Protein AF-0000000085768730 (afdb_homodimer)

Structure (mmCIF, N/CA/C/O backbone):
data_AF-0000000085768730-model_v1
#
loop_
_entity.id
_entity.type
_entity.pdbx_description
1 polymer 'Ribosomal RNA small subunit methyltransferase NEP1'
#
loop_
_atom_site.group_PDB
_atom_site.id
_atom_site.type_symbol
_atom_site.label_atom_id
_atom_site.label_alt_id
_atom_site.label_comp_id
_atom_site.label_asym_id
_atom_site.label_entity_id
_atom_site.label_seq_id
_atom_site.pdbx_PDB_ins_code
_atom_site.Cartn_x
_atom_site.Cartn_y
_atom_site.Cartn_z
_atom_site.occupancy
_atom_site.B_iso_or_equiv
_atom_site.auth_seq_id
_atom_site.auth_comp_id
_atom_site.auth_asym_id
_atom_site.auth_atom_id
_atom_site.pdbx_PDB_model_num
ATOM 1 N N . MET A 1 1 ? 13.094 -5.027 86.312 1 26.05 1 MET A N 1
ATOM 2 C CA . MET A 1 1 ? 12.336 -4.246 85.312 1 26.05 1 MET A CA 1
ATOM 3 C C . MET A 1 1 ? 12.656 -4.691 83.938 1 26.05 1 MET A C 1
ATOM 5 O O . MET A 1 1 ? 13.781 -4.535 83.438 1 26.05 1 MET A O 1
ATOM 9 N N . ARG A 1 2 ? 12.031 -5.891 83.5 1 22.59 2 ARG A N 1
ATOM 10 C CA . ARG A 1 2 ? 12.156 -6.93 82.5 1 22.59 2 ARG A CA 1
ATOM 11 C C . ARG A 1 2 ? 11.867 -6.375 81.125 1 22.59 2 ARG A C 1
ATOM 13 O O . ARG A 1 2 ? 10.797 -5.812 80.875 1 22.59 2 ARG A O 1
ATOM 20 N N . ASN A 1 3 ? 12.938 -5.852 80.438 1 24.2 3 ASN A N 1
ATOM 21 C CA . ASN A 1 3 ? 13.094 -5.184 79.125 1 24.2 3 ASN A CA 1
ATOM 22 C C . ASN A 1 3 ? 12.516 -6.016 78 1 24.2 3 ASN A C 1
ATOM 24 O O . ASN A 1 3 ? 13.047 -7.074 77.688 1 24.2 3 ASN A O 1
ATOM 28 N N . GLY A 1 4 ? 11.156 -6.18 78.062 1 24.53 4 GLY A N 1
ATOM 29 C CA . GLY A 1 4 ? 10.344 -7.066 77.25 1 24.53 4 GLY A CA 1
ATOM 30 C C . GLY A 1 4 ? 10.5 -6.809 75.75 1 24.53 4 GLY A C 1
ATOM 31 O O . GLY A 1 4 ? 10.383 -5.668 75.312 1 24.53 4 GLY A O 1
ATOM 32 N N . LYS A 1 5 ? 11.453 -7.629 75.125 1 24.44 5 LYS A N 1
ATOM 33 C CA . LYS A 1 5 ? 11.961 -7.668 73.75 1 24.44 5 LYS A CA 1
ATOM 34 C C . LYS A 1 5 ? 10.82 -7.719 72.75 1 24.44 5 LYS A C 1
ATOM 36 O O . LYS A 1 5 ? 10.008 -8.648 72.812 1 24.44 5 LYS A O 1
ATOM 41 N N . VAL A 1 6 ? 10.094 -6.559 72.438 1 24.61 6 VAL A N 1
ATOM 42 C CA . VAL A 1 6 ? 8.945 -6.461 71.562 1 24.61 6 VAL A CA 1
ATOM 43 C C . VAL A 1 6 ? 9.32 -6.973 70.188 1 24.61 6 VAL A C 1
ATOM 45 O O . VAL A 1 6 ? 10.211 -6.418 69.562 1 24.61 6 VAL A O 1
ATOM 48 N N . THR A 1 7 ? 9.492 -8.305 69.938 1 24.91 7 THR A N 1
ATOM 49 C CA . THR A 1 7 ? 9.883 -8.961 68.75 1 24.91 7 THR A CA 1
ATOM 50 C C . THR A 1 7 ? 8.867 -8.68 67.625 1 24.91 7 THR A C 1
ATOM 52 O O . THR A 1 7 ? 7.688 -9.023 67.75 1 24.91 7 THR A O 1
ATOM 55 N N . VAL A 1 8 ? 8.898 -7.438 67.062 1 23.44 8 VAL A N 1
ATOM 56 C CA . VAL A 1 8 ? 8.008 -6.992 66 1 23.44 8 VAL A CA 1
ATOM 57 C C . VAL A 1 8 ? 8.047 -7.992 64.812 1 23.44 8 VAL A C 1
ATOM 59 O O . VAL A 1 8 ? 9.117 -8.289 64.25 1 23.44 8 VAL A O 1
ATOM 62 N N . ASN A 1 9 ? 7.32 -9.125 64.938 1 21.78 9 ASN A N 1
ATOM 63 C CA . ASN A 1 9 ? 7.137 -10.188 63.969 1 21.78 9 ASN A CA 1
ATOM 64 C C . ASN A 1 9 ? 6.664 -9.648 62.625 1 21.78 9 ASN A C 1
ATOM 66 O O . ASN A 1 9 ? 5.543 -9.148 62.5 1 21.78 9 ASN A O 1
ATOM 70 N N . MET A 1 10 ? 7.484 -8.828 61.938 1 20.78 10 MET A N 1
ATOM 71 C CA . MET A 1 10 ? 7.102 -8.258 60.625 1 20.78 10 MET A CA 1
ATOM 72 C C . MET A 1 10 ? 6.711 -9.344 59.656 1 20.78 10 MET A C 1
ATOM 74 O O . MET A 1 10 ? 7.559 -10.141 59.219 1 20.78 10 MET A O 1
ATOM 78 N N . ALA A 1 11 ? 5.57 -10.016 59.812 1 21.16 11 ALA A N 1
ATOM 79 C CA . ALA A 1 11 ? 5.039 -11.031 58.906 1 21.16 11 ALA A CA 1
ATOM 80 C C . ALA A 1 11 ? 5.062 -10.539 57.469 1 21.16 11 ALA A C 1
ATOM 82 O O . ALA A 1 11 ? 4.594 -9.438 57.188 1 21.16 11 ALA A O 1
ATOM 83 N N . ALA A 1 12 ? 5.98 -11.07 56.656 1 21.31 12 ALA A N 1
ATOM 84 C CA . ALA A 1 12 ? 6.316 -10.938 55.25 1 21.31 12 ALA A CA 1
ATOM 85 C C . ALA A 1 12 ? 5.086 -11.164 54.375 1 21.31 12 ALA A C 1
ATOM 87 O O . ALA A 1 12 ? 4.465 -12.227 54.438 1 21.31 12 ALA A O 1
ATOM 88 N N . ARG A 1 13 ? 4.238 -10.133 54.094 1 21.97 13 ARG A N 1
ATOM 89 C CA . ARG A 1 13 ? 3.102 -10.203 53.188 1 21.97 13 ARG A CA 1
ATOM 90 C C . ARG A 1 13 ? 3.479 -10.93 51.906 1 21.97 13 ARG A C 1
ATOM 92 O O . ARG A 1 13 ? 4.469 -10.586 51.25 1 21.97 13 ARG A O 1
ATOM 99 N N . SER A 1 14 ? 3.311 -12.227 51.812 1 22.92 14 SER A N 1
ATOM 100 C CA . SER A 1 14 ? 3.436 -13.133 50.688 1 22.92 14 SER A CA 1
ATOM 101 C C . SER A 1 14 ? 2.762 -12.562 49.438 1 22.92 14 SER A C 1
ATOM 103 O O . SER A 1 14 ? 1.554 -12.312 49.438 1 22.92 14 SER A O 1
ATOM 105 N N . SER A 1 15 ? 3.352 -11.531 48.812 1 23.09 15 SER A N 1
ATOM 106 C CA . SER A 1 15 ? 2.852 -10.969 47.562 1 23.09 15 SER A CA 1
ATOM 107 C C . SER A 1 15 ? 2.541 -12.062 46.562 1 23.09 15 SER A C 1
ATOM 109 O O . SER A 1 15 ? 3.406 -12.883 46.25 1 23.09 15 SER A O 1
ATOM 111 N N . GLN A 1 16 ? 1.333 -12.656 46.531 1 23.22 16 GLN A N 1
ATOM 112 C CA . GLN A 1 16 ? 0.777 -13.555 45.5 1 23.22 16 GLN A CA 1
ATOM 113 C C . GLN A 1 16 ? 1.047 -13.023 44.094 1 23.22 16 GLN A C 1
ATOM 115 O O . GLN A 1 16 ? 0.62 -11.922 43.75 1 23.22 16 GLN A O 1
ATOM 120 N N . GLU A 1 17 ? 2.211 -13.352 43.562 1 23.69 17 GLU A N 1
ATOM 121 C CA . GLU A 1 17 ? 2.566 -13.188 42.156 1 23.69 17 GLU A CA 1
ATOM 122 C C . GLU A 1 17 ? 1.452 -13.695 41.219 1 23.69 17 GLU A C 1
ATOM 124 O O . GLU A 1 17 ? 1.143 -14.883 41.219 1 23.69 17 GLU A O 1
ATOM 129 N N . ALA A 1 18 ? 0.314 -12.953 41.062 1 25.62 18 ALA A N 1
ATOM 130 C CA . ALA A 1 18 ? -0.668 -13.305 40.031 1 25.62 18 ALA A CA 1
ATOM 131 C C . ALA A 1 18 ? 0.014 -13.648 38.719 1 25.62 18 ALA A C 1
ATOM 133 O O . ALA A 1 18 ? 0.719 -12.82 38.156 1 25.62 18 ALA A O 1
ATOM 134 N N . GLU A 1 19 ? 0.525 -14.859 38.594 1 25.16 19 GLU A N 1
ATOM 135 C CA . GLU A 1 19 ? 0.9 -15.406 37.281 1 25.16 19 GLU A CA 1
ATOM 136 C C . GLU A 1 19 ? -0.162 -15.102 36.25 1 25.16 19 GLU A C 1
ATOM 138 O O . GLU A 1 19 ? -1.261 -15.664 36.281 1 25.16 19 GLU A O 1
ATOM 143 N N . LEU A 1 20 ? -0.375 -13.805 35.938 1 27.61 20 LEU A N 1
ATOM 144 C CA . LEU A 1 20 ? -1.217 -13.562 34.781 1 27.61 20 LEU A CA 1
ATOM 145 C C . LEU A 1 20 ? -0.845 -14.508 33.625 1 27.61 20 LEU A C 1
ATOM 147 O O . LEU A 1 20 ? 0.285 -14.477 33.156 1 27.61 20 LEU A O 1
ATOM 151 N N . ASP A 1 21 ? -1.338 -15.742 33.688 1 26.78 21 ASP A N 1
ATOM 152 C CA . ASP A 1 21 ? -1.364 -16.672 32.562 1 26.78 21 ASP A CA 1
ATOM 153 C C . ASP A 1 21 ? -1.748 -15.961 31.25 1 26.78 21 ASP A C 1
ATOM 155 O O . ASP A 1 21 ? -2.889 -15.516 31.094 1 26.78 21 ASP A O 1
ATOM 159 N N . GLU A 1 22 ? -0.915 -15.023 30.812 1 29.3 22 GLU A N 1
ATOM 160 C CA . GLU A 1 22 ? -1.113 -14.617 29.422 1 29.3 22 GLU A CA 1
ATOM 161 C C . GLU A 1 22 ? -1.399 -15.828 28.547 1 29.3 22 GLU A C 1
ATOM 163 O O . GLU A 1 22 ? -0.538 -16.688 28.359 1 29.3 22 GLU A O 1
ATOM 168 N N . SER A 1 23 ? -2.602 -16.375 28.672 1 31.16 23 SER A N 1
ATOM 169 C CA . SER A 1 23 ? -3.031 -17.391 27.719 1 31.16 23 SER A CA 1
ATOM 170 C C . SER A 1 23 ? -2.523 -17.094 26.312 1 31.16 23 SER A C 1
ATOM 172 O O . SER A 1 23 ? -2.578 -15.945 25.859 1 31.16 23 SER A O 1
ATOM 174 N N . PRO A 1 24 ? -1.506 -17.875 25.859 1 30.97 24 PRO A N 1
ATOM 175 C CA . PRO A 1 24 ? -1.081 -17.75 24.469 1 30.97 24 PRO A CA 1
ATOM 176 C C . PRO A 1 24 ? -2.252 -17.547 23.5 1 30.97 24 PRO A C 1
ATOM 178 O O . PRO A 1 24 ? -3.279 -18.219 23.625 1 30.97 24 PRO A O 1
ATOM 181 N N . THR A 1 25 ? -2.604 -16.312 23.25 1 31.89 25 THR A N 1
ATOM 182 C CA . THR A 1 25 ? -3.541 -16.109 22.156 1 31.89 25 THR A CA 1
ATOM 183 C C . THR A 1 25 ? -3.352 -17.188 21.094 1 31.89 25 THR A C 1
ATOM 185 O O . THR A 1 25 ? -2.223 -17.484 20.688 1 31.89 25 THR A O 1
ATOM 188 N N . SER A 1 26 ? -4.195 -18.25 21.094 1 30.39 26 SER A N 1
ATOM 189 C CA . SER A 1 26 ? -4.309 -19.297 20.078 1 30.39 26 SER A CA 1
ATOM 190 C C . SER A 1 26 ? -3.971 -18.75 18.703 1 30.39 26 SER A C 1
ATOM 192 O O . SER A 1 26 ? -4.578 -17.781 18.234 1 30.39 26 SER A O 1
ATOM 194 N N . THR A 1 27 ? -2.705 -18.688 18.422 1 31.23 27 THR A N 1
ATOM 195 C CA . THR A 1 27 ? -2.381 -18.516 17.016 1 31.23 27 THR A CA 1
ATOM 196 C C . THR A 1 27 ? -3.326 -19.328 16.141 1 31.23 27 THR A C 1
ATOM 198 O O . THR A 1 27 ? -3.289 -20.562 16.156 1 31.23 27 THR A O 1
ATOM 201 N N . LYS A 1 28 ? -4.582 -18.906 16.109 1 34.34 28 LYS A N 1
ATOM 202 C CA . LYS A 1 28 ? -5.41 -19.609 15.133 1 34.34 28 LYS A CA 1
ATOM 203 C C . LYS A 1 28 ? -4.578 -20.078 13.945 1 34.34 28 LYS A C 1
ATOM 205 O O . LYS A 1 28 ? -3.93 -19.281 13.281 1 34.34 28 LYS A O 1
ATOM 210 N N . ILE A 1 29 ? -4.012 -21.328 14.016 1 34.62 29 ILE A N 1
ATOM 211 C CA . ILE A 1 29 ? -3.412 -22.047 12.891 1 34.62 29 ILE A CA 1
ATOM 212 C C . ILE A 1 29 ? -4.207 -21.766 11.617 1 34.62 29 ILE A C 1
ATOM 214 O O . ILE A 1 29 ? -5.406 -22.031 11.555 1 34.62 29 ILE A O 1
ATOM 218 N N . ILE A 1 30 ? -3.885 -20.656 10.914 1 38.75 30 ILE A N 1
ATOM 219 C CA . ILE A 1 30 ? -4.398 -20.562 9.555 1 38.75 30 ILE A CA 1
ATOM 220 C C . ILE A 1 30 ? -4.359 -21.938 8.891 1 38.75 30 ILE A C 1
ATOM 222 O O . ILE A 1 30 ? -3.291 -22.547 8.758 1 38.75 30 ILE A O 1
ATOM 226 N N . LYS A 1 31 ? -5.434 -22.766 9.117 1 37.81 31 LYS A N 1
ATOM 227 C CA . LYS A 1 31 ? -5.625 -24.016 8.383 1 37.81 31 LYS A CA 1
ATOM 228 C C . LYS A 1 31 ? -5.07 -23.906 6.965 1 37.81 31 LYS A C 1
ATOM 230 O O . LYS A 1 31 ? -5.215 -22.859 6.312 1 37.81 31 LYS A O 1
ATOM 235 N N . THR A 1 32 ? -4.027 -24.609 6.809 1 37 32 THR A N 1
ATOM 236 C CA . THR A 1 32 ? -3.52 -24.797 5.453 1 37 32 THR A CA 1
ATOM 237 C C . THR A 1 32 ? -4.664 -25.047 4.473 1 37 32 THR A C 1
ATOM 239 O O . THR A 1 32 ? -5.559 -25.844 4.746 1 37 32 THR A O 1
ATOM 242 N N . ILE A 1 33 ? -5.125 -24.031 3.865 1 41.66 33 ILE A N 1
ATOM 243 C CA . ILE A 1 33 ? -5.992 -24.281 2.717 1 41.66 33 ILE A CA 1
ATOM 244 C C . ILE A 1 33 ? -5.602 -25.594 2.039 1 41.66 33 ILE A C 1
ATOM 246 O O . ILE A 1 33 ? -4.543 -25.672 1.415 1 41.66 33 ILE A O 1
ATOM 250 N N . HIS A 1 34 ? -5.59 -26.625 2.742 1 38.84 34 HIS A N 1
ATOM 251 C CA . HIS A 1 34 ? -5.57 -27.797 1.894 1 38.84 34 HIS A CA 1
ATOM 252 C C . HIS A 1 34 ? -6.441 -27.609 0.657 1 38.84 34 HIS A C 1
ATOM 254 O O . HIS A 1 34 ? -7.402 -26.844 0.683 1 38.84 34 HIS A O 1
ATOM 260 N N . GLU A 1 35 ? -6.023 -28.109 -0.612 1 44.09 35 GLU A N 1
ATOM 261 C CA . GLU A 1 35 ? -6.324 -28.203 -2.037 1 44.09 35 GLU A CA 1
ATOM 262 C C . GLU A 1 35 ? -7.801 -28.516 -2.27 1 44.09 35 GLU A C 1
ATOM 264 O O . GLU A 1 35 ? -8.156 -29.156 -3.256 1 44.09 35 GLU A O 1
ATOM 269 N N . LYS A 1 36 ? -8.617 -28.453 -1.337 1 49.97 36 LYS A N 1
ATOM 270 C CA . LYS A 1 36 ? -9.773 -28.844 -2.145 1 49.97 36 LYS A CA 1
ATOM 271 C C . LYS A 1 36 ? -10.07 -27.797 -3.215 1 49.97 36 LYS A C 1
ATOM 273 O O . LYS A 1 36 ? -10.32 -26.625 -2.898 1 49.97 36 LYS A O 1
ATOM 278 N N . ASN A 1 37 ? -9.641 -28.125 -4.598 1 61.44 37 ASN A N 1
ATOM 279 C CA . ASN A 1 37 ? -9.648 -27.453 -5.898 1 61.44 37 ASN A CA 1
ATOM 280 C C . ASN A 1 37 ? -10.945 -26.688 -6.125 1 61.44 37 ASN A C 1
ATOM 282 O O . ASN A 1 37 ? -11.039 -25.875 -7.055 1 61.44 37 ASN A O 1
ATOM 286 N N . GLU A 1 38 ? -11.859 -26.797 -4.992 1 75.38 38 GLU A N 1
ATOM 287 C CA . GLU A 1 38 ? -13.141 -26.219 -5.379 1 75.38 38 GLU A CA 1
ATOM 288 C C . GLU A 1 38 ? -13.609 -25.188 -4.367 1 75.38 38 GLU A C 1
ATOM 290 O O . GLU A 1 38 ? -14.602 -24.484 -4.59 1 75.38 38 GLU A O 1
ATOM 295 N N . ASP A 1 39 ? -12.742 -24.875 -3.332 1 88.12 39 ASP A N 1
ATOM 296 C CA . ASP A 1 39 ? -13.242 -23.969 -2.311 1 88.12 39 ASP A CA 1
ATOM 297 C C . ASP A 1 39 ? -13 -22.516 -2.715 1 88.12 39 ASP A C 1
ATOM 299 O O . ASP A 1 39 ? -12.07 -22.219 -3.471 1 88.12 39 ASP A O 1
ATOM 303 N N . LYS A 1 40 ? -13.867 -21.734 -2.162 1 93.75 40 LYS A N 1
ATOM 304 C CA . LYS A 1 40 ? -13.797 -20.312 -2.439 1 93.75 40 LYS A CA 1
ATOM 305 C C . LYS A 1 40 ? -12.461 -19.734 -1.99 1 93.75 40 LYS A C 1
ATOM 307 O O . LYS A 1 40 ? -12.039 -19.938 -0.853 1 93.75 40 LYS A O 1
ATOM 312 N N . ARG A 1 41 ? -11.742 -19.125 -2.873 1 97.06 41 ARG A N 1
ATOM 313 C CA . ARG A 1 41 ? -10.484 -18.422 -2.613 1 97.06 41 ARG A CA 1
ATOM 314 C C . ARG A 1 41 ? -10.141 -17.469 -3.752 1 97.06 41 ARG A C 1
ATOM 316 O O . ARG A 1 41 ? -10.484 -17.734 -4.906 1 97.06 41 ARG A O 1
ATOM 323 N N . LEU A 1 42 ? -9.547 -16.406 -3.41 1 98.75 42 LEU A N 1
ATOM 324 C CA . LEU A 1 42 ? -8.977 -15.508 -4.402 1 98.75 42 LEU A CA 1
ATOM 325 C C . LEU A 1 42 ? -7.543 -15.906 -4.738 1 98.75 42 LEU A C 1
ATOM 327 O O . LEU A 1 42 ? -6.719 -16.094 -3.838 1 98.75 42 LEU A O 1
ATOM 331 N N . ILE A 1 43 ? -7.293 -16.141 -5.961 1 98.81 43 ILE A N 1
ATOM 332 C CA . ILE A 1 43 ? -5.945 -16.375 -6.461 1 98.81 43 ILE A CA 1
ATOM 333 C C . ILE A 1 43 ? -5.449 -15.156 -7.23 1 98.81 43 ILE A C 1
ATOM 335 O O . ILE A 1 43 ? -6.016 -14.797 -8.266 1 98.81 43 ILE A O 1
ATOM 339 N N . VAL A 1 44 ? -4.422 -14.516 -6.699 1 98.94 44 VAL A N 1
ATOM 340 C CA . VAL A 1 44 ? -3.85 -13.344 -7.355 1 98.94 44 VAL A CA 1
ATOM 341 C C . VAL A 1 44 ? -2.547 -13.727 -8.055 1 98.94 44 VAL A C 1
ATOM 343 O O . VAL A 1 44 ? -1.691 -14.391 -7.465 1 98.94 44 VAL A O 1
ATOM 346 N N . ILE A 1 45 ? -2.428 -13.367 -9.281 1 98.94 45 ILE A N 1
ATOM 347 C CA . ILE A 1 45 ? -1.186 -13.516 -10.031 1 98.94 45 ILE A CA 1
ATOM 348 C C . ILE A 1 45 ? -0.609 -12.133 -10.344 1 98.94 45 ILE A C 1
ATOM 350 O O . ILE A 1 45 ? -1.23 -11.344 -11.055 1 98.94 45 ILE A O 1
ATOM 354 N N . LEU A 1 46 ? 0.519 -11.844 -9.766 1 98.94 46 LEU A N 1
ATOM 355 C CA . LEU A 1 46 ? 1.271 -10.656 -10.148 1 98.94 46 LEU A CA 1
ATOM 356 C C . LEU A 1 46 ? 2.125 -10.93 -11.383 1 98.94 46 LEU A C 1
ATOM 358 O O . LEU A 1 46 ? 3.094 -11.688 -11.312 1 98.94 46 LEU A O 1
ATOM 362 N N . GLU A 1 47 ? 1.779 -10.305 -12.469 1 98.81 47 GLU A N 1
ATOM 363 C CA . GLU A 1 47 ? 2.434 -10.562 -13.75 1 98.81 47 GLU A CA 1
ATOM 364 C C . GLU A 1 47 ? 3.467 -9.484 -14.062 1 98.81 47 GLU A C 1
ATOM 366 O O . GLU A 1 47 ? 3.246 -8.305 -13.781 1 98.81 47 GLU A O 1
ATOM 371 N N . ASN A 1 48 ? 4.57 -9.891 -14.625 1 97.94 48 ASN A N 1
ATOM 372 C CA . ASN A 1 48 ? 5.637 -9.023 -15.109 1 97.94 48 ASN A CA 1
ATOM 373 C C . ASN A 1 48 ? 6.328 -8.289 -13.961 1 97.94 48 ASN A C 1
ATOM 375 O O . ASN A 1 48 ? 6.648 -7.105 -14.078 1 97.94 48 ASN A O 1
ATOM 379 N N . ALA A 1 49 ? 6.453 -9.008 -12.844 1 98.19 49 ALA A N 1
ATOM 380 C CA . ALA A 1 49 ? 7.191 -8.43 -11.727 1 98.19 49 ALA A CA 1
ATOM 381 C C . ALA A 1 49 ? 8.688 -8.352 -12.039 1 98.19 49 ALA A C 1
ATOM 383 O O . ALA A 1 49 ? 9.281 -9.32 -12.516 1 98.19 49 ALA A O 1
ATOM 384 N N . SER A 1 50 ? 9.273 -7.223 -11.828 1 95.75 50 SER A N 1
ATOM 385 C CA . SER A 1 50 ? 10.695 -7.043 -12.07 1 95.75 50 SER A CA 1
ATOM 386 C C . SER A 1 50 ? 11.531 -7.48 -10.867 1 95.75 50 SER A C 1
ATOM 388 O O . SER A 1 50 ? 11.891 -6.656 -10.031 1 95.75 50 SER A O 1
ATOM 390 N N . LEU A 1 51 ? 11.781 -8.766 -10.812 1 96.88 51 LEU A N 1
ATOM 391 C CA . LEU A 1 51 ? 12.602 -9.344 -9.758 1 96.88 51 LEU A CA 1
ATOM 392 C C . LEU A 1 51 ? 13.805 -10.078 -10.336 1 96.88 51 LEU A C 1
ATOM 394 O O . LEU A 1 51 ? 13.734 -11.289 -10.586 1 96.88 51 LEU A O 1
ATOM 398 N N . GLU A 1 52 ? 14.812 -9.359 -10.68 1 93.31 52 GLU A N 1
ATOM 399 C CA . GLU A 1 52 ? 16.031 -9.906 -11.266 1 93.31 52 GLU A CA 1
ATOM 400 C C . GLU A 1 52 ? 17.25 -9.578 -10.398 1 93.31 52 GLU A C 1
ATOM 402 O O . GLU A 1 52 ? 17.359 -8.477 -9.875 1 93.31 52 GLU A O 1
ATOM 407 N N . THR A 1 53 ? 18.141 -10.531 -10.305 1 92.19 53 THR A N 1
ATOM 408 C CA . THR A 1 53 ? 19.328 -10.336 -9.5 1 92.19 53 THR A CA 1
ATOM 409 C C . THR A 1 53 ? 20.547 -10.094 -10.383 1 92.19 53 THR A C 1
ATOM 411 O O . THR A 1 53 ? 20.562 -10.477 -11.555 1 92.19 53 THR A O 1
ATOM 414 N N . ILE A 1 54 ? 21.531 -9.391 -9.844 1 88.44 54 ILE A N 1
ATOM 415 C CA . ILE A 1 54 ? 22.812 -9.164 -10.492 1 88.44 54 ILE A CA 1
ATOM 416 C C . ILE A 1 54 ? 23.953 -9.406 -9.492 1 88.44 54 ILE A C 1
ATOM 418 O O . ILE A 1 54 ? 23.797 -9.133 -8.305 1 88.44 54 ILE A O 1
ATOM 422 N N . LYS A 1 55 ? 24.953 -9.898 -10 1 88.81 55 LYS A N 1
ATOM 423 C CA . LYS A 1 55 ? 26.141 -10.078 -9.164 1 88.81 55 LYS A CA 1
ATOM 424 C C . LYS A 1 55 ? 26.953 -8.781 -9.078 1 88.81 55 LYS A C 1
ATOM 426 O O . LYS A 1 55 ? 27.25 -8.172 -10.102 1 88.81 55 LYS A O 1
ATOM 431 N N . THR A 1 56 ? 27.203 -8.336 -7.887 1 86.56 56 THR A N 1
ATOM 432 C CA . THR A 1 56 ? 28.047 -7.172 -7.625 1 86.56 56 THR A CA 1
ATOM 433 C C . THR A 1 56 ? 29.25 -7.551 -6.77 1 86.56 56 THR A C 1
ATOM 435 O O . THR A 1 56 ? 29.422 -8.719 -6.43 1 86.56 56 THR A O 1
ATOM 438 N N . LYS A 1 57 ? 30.109 -6.531 -6.508 1 86.38 57 LYS A N 1
ATOM 439 C CA . LYS A 1 57 ? 31.281 -6.746 -5.656 1 86.38 57 LYS A CA 1
ATOM 440 C C . LYS A 1 57 ? 30.859 -7.203 -4.262 1 86.38 57 LYS A C 1
ATOM 442 O O . LYS A 1 57 ? 31.594 -7.945 -3.604 1 86.38 57 LYS A O 1
ATOM 447 N N . ASP A 1 58 ? 29.656 -6.863 -3.828 1 84.62 58 ASP A N 1
ATOM 448 C CA . ASP A 1 58 ? 29.172 -7.148 -2.48 1 84.62 58 ASP A CA 1
ATOM 449 C C . ASP A 1 58 ? 28.281 -8.391 -2.465 1 84.62 58 ASP A C 1
ATOM 451 O O . ASP A 1 58 ? 27.672 -8.719 -1.438 1 84.62 58 ASP A O 1
ATOM 455 N N . GLY A 1 59 ? 28.172 -9.039 -3.6 1 89.12 59 GLY A N 1
ATOM 456 C CA . GLY A 1 59 ? 27.297 -10.195 -3.711 1 89.12 59 GLY A CA 1
ATOM 457 C C . GLY A 1 59 ? 26.141 -9.984 -4.676 1 89.12 59 GLY A C 1
ATOM 458 O O . GLY A 1 59 ? 26.234 -9.148 -5.582 1 89.12 59 GLY A O 1
ATOM 459 N N . PHE A 1 60 ? 25.188 -10.805 -4.504 1 90.56 60 PHE A N 1
ATOM 460 C CA . PHE A 1 60 ? 24.031 -10.68 -5.391 1 90.56 60 PHE A CA 1
ATOM 461 C C . PHE A 1 60 ? 23.047 -9.648 -4.855 1 90.56 60 PHE A C 1
ATOM 463 O O . PHE A 1 60 ? 22.812 -9.578 -3.646 1 90.56 60 PHE A O 1
ATOM 470 N N . GLU A 1 61 ? 22.594 -8.844 -5.699 1 90.19 61 GLU A N 1
ATOM 471 C CA . GLU A 1 61 ? 21.609 -7.828 -5.359 1 90.19 61 GLU A CA 1
ATOM 472 C C . GLU A 1 61 ? 20.453 -7.812 -6.371 1 90.19 61 GLU A C 1
ATOM 474 O O . GLU A 1 61 ? 20.641 -8.203 -7.523 1 90.19 61 GLU A O 1
ATOM 479 N N . LEU A 1 62 ? 19.312 -7.457 -5.832 1 91.5 62 LEU A N 1
ATOM 480 C CA . LEU A 1 62 ? 18.203 -7.238 -6.754 1 91.5 62 LEU A CA 1
ATOM 481 C C . LEU A 1 62 ? 18.422 -5.988 -7.598 1 91.5 62 LEU A C 1
ATOM 483 O O . LEU A 1 62 ? 18.797 -4.941 -7.066 1 91.5 62 LEU A O 1
ATOM 487 N N . LEU A 1 63 ? 18.297 -6.141 -8.898 1 87.56 63 LEU A N 1
ATOM 488 C CA . LEU A 1 63 ? 18.375 -4.977 -9.773 1 87.56 63 LEU A CA 1
ATOM 489 C C . LEU A 1 63 ? 17.328 -3.939 -9.406 1 87.56 63 LEU A C 1
ATOM 491 O O . LEU A 1 63 ? 16.156 -4.277 -9.203 1 87.56 63 LEU A O 1
ATOM 495 N N . ASN A 1 64 ? 17.766 -2.742 -9.195 1 88.06 64 ASN A N 1
ATOM 496 C CA . ASN A 1 64 ? 16.891 -1.661 -8.773 1 88.06 64 ASN A CA 1
ATOM 497 C C . ASN A 1 64 ? 17.25 -0.344 -9.453 1 88.06 64 ASN A C 1
ATOM 499 O O . ASN A 1 64 ? 18.438 -0.056 -9.664 1 88.06 64 ASN A O 1
ATOM 503 N N . CYS A 1 65 ? 16.266 0.434 -9.758 1 82.75 65 CYS A N 1
ATOM 504 C CA . CYS A 1 65 ? 16.438 1.66 -10.531 1 82.75 65 CYS A CA 1
ATOM 505 C C . CYS A 1 65 ? 17.203 2.709 -9.734 1 82.75 65 CYS A C 1
ATOM 507 O O . CYS A 1 65 ? 17.781 3.625 -10.305 1 82.75 65 CYS A O 1
ATOM 509 N N . ASP A 1 66 ? 17.266 2.625 -8.445 1 82.38 66 ASP A N 1
ATOM 510 C CA . ASP A 1 66 ? 17.891 3.666 -7.645 1 82.38 66 ASP A CA 1
ATOM 511 C C . ASP A 1 66 ? 19.312 3.268 -7.258 1 82.38 66 ASP A C 1
ATOM 513 O O . ASP A 1 66 ? 20.25 4.051 -7.438 1 82.38 66 ASP A O 1
ATOM 517 N N . ARG A 1 67 ? 19.547 2.154 -6.812 1 75.75 67 ARG A N 1
ATOM 518 C CA . ARG A 1 67 ? 20.812 1.739 -6.199 1 75.75 67 ARG A CA 1
ATOM 519 C C . ARG A 1 67 ? 21.844 1.39 -7.262 1 75.75 67 ARG A C 1
ATOM 521 O O . ARG A 1 67 ? 23.047 1.575 -7.051 1 75.75 67 ARG A O 1
ATOM 528 N N . LEU A 1 68 ? 21.344 0.983 -8.32 1 73.94 68 LEU A N 1
ATOM 529 C CA . LEU A 1 68 ? 22.297 0.48 -9.312 1 73.94 68 LEU A CA 1
ATOM 530 C C . LEU A 1 68 ? 22.266 1.339 -10.578 1 73.94 68 LEU A C 1
ATOM 532 O O . LEU A 1 68 ? 22.422 0.824 -11.688 1 73.94 68 LEU A O 1
ATOM 536 N N . LYS A 1 69 ? 22 2.576 -10.344 1 74.19 69 LYS A N 1
ATOM 537 C CA . LYS A 1 69 ? 21.906 3.488 -11.484 1 74.19 69 LYS A CA 1
ATOM 538 C C . LYS A 1 69 ? 23.172 3.457 -12.328 1 74.19 69 LYS A C 1
ATOM 540 O O . LYS A 1 69 ? 23.094 3.385 -13.562 1 74.19 69 LYS A O 1
ATOM 545 N N . GLY A 1 70 ? 24.297 3.5 -11.617 1 75.75 70 GLY A N 1
ATOM 546 C CA . GLY A 1 70 ? 25.562 3.461 -12.336 1 75.75 70 GLY A CA 1
ATOM 547 C C . GLY A 1 70 ? 25.75 2.18 -13.125 1 75.75 70 GLY A C 1
ATOM 548 O O . GLY A 1 70 ? 26.188 2.219 -14.281 1 75.75 70 GLY A O 1
ATOM 549 N N . LEU A 1 71 ? 25.469 1.138 -12.523 1 76.81 71 LEU A N 1
ATOM 550 C CA . LEU A 1 71 ? 25.609 -0.162 -13.164 1 76.81 71 LEU A CA 1
ATOM 551 C C . LEU A 1 71 ? 24.641 -0.297 -14.336 1 76.81 71 LEU A C 1
ATOM 553 O O . LEU A 1 71 ? 25 -0.829 -15.391 1 76.81 71 LEU A O 1
ATOM 557 N N . LEU A 1 72 ? 23.453 0.212 -14.18 1 79.5 72 LEU A N 1
ATOM 558 C CA . LEU A 1 72 ? 22.438 0.125 -15.227 1 79.5 72 LEU A CA 1
ATOM 559 C C . LEU A 1 72 ? 22.844 0.962 -16.438 1 79.5 72 LEU A C 1
ATOM 561 O O . LEU A 1 72 ? 22.672 0.526 -17.578 1 79.5 72 LEU A O 1
ATOM 565 N N . LYS A 1 73 ? 23.359 2.066 -16.156 1 80.56 73 LYS A N 1
ATOM 566 C CA . LYS A 1 73 ? 23.844 2.932 -17.219 1 80.56 73 LYS A CA 1
ATOM 567 C C . LYS A 1 73 ? 25 2.283 -17.969 1 80.56 73 LYS A C 1
ATOM 569 O O . LYS A 1 73 ? 25.047 2.316 -19.203 1 80.56 73 LYS A O 1
ATOM 574 N N . LYS A 1 74 ? 25.828 1.697 -17.219 1 81.06 74 LYS A N 1
ATOM 575 C CA . LYS A 1 74 ? 26.984 1.024 -17.797 1 81.06 74 LYS A CA 1
ATOM 576 C C . LYS A 1 74 ? 26.562 -0.079 -18.75 1 81.06 74 LYS A C 1
ATOM 578 O O . LYS A 1 74 ? 27.188 -0.277 -19.797 1 81.06 74 LYS A O 1
ATOM 583 N N . HIS A 1 75 ? 25.516 -0.696 -18.422 1 81.62 75 HIS A N 1
ATOM 584 C CA . HIS A 1 75 ? 25.047 -1.824 -19.219 1 81.62 75 HIS A CA 1
ATOM 585 C C . HIS A 1 75 ? 23.906 -1.413 -20.156 1 81.62 75 HIS A C 1
ATOM 587 O O . HIS A 1 75 ? 23.266 -2.266 -20.766 1 81.62 75 HIS A O 1
ATOM 593 N N . LYS A 1 76 ? 23.531 -0.065 -20.219 1 83.62 76 LYS A N 1
ATOM 594 C CA . LYS A 1 76 ? 22.516 0.512 -21.109 1 83.62 76 LYS A CA 1
ATOM 595 C C . LYS A 1 76 ? 21.141 -0.084 -20.828 1 83.62 76 LYS A C 1
ATOM 597 O O . LYS A 1 76 ? 20.422 -0.439 -21.766 1 83.62 76 LYS A O 1
ATOM 602 N N . LEU A 1 77 ? 21.016 -0.35 -19.656 1 82.5 77 LEU A N 1
ATOM 603 C CA . LEU A 1 77 ? 19.703 -0.852 -19.234 1 82.5 77 LEU A CA 1
ATOM 604 C C . LEU A 1 77 ? 18.812 0.291 -18.766 1 82.5 77 LEU A C 1
ATOM 606 O O . LEU A 1 77 ? 19.281 1.239 -18.141 1 82.5 77 LEU A O 1
ATOM 610 N N . ASP A 1 78 ? 17.578 0.2 -19.156 1 84.31 78 ASP A N 1
ATOM 611 C CA . ASP A 1 78 ? 16.594 1.209 -18.766 1 84.31 78 ASP A CA 1
ATOM 612 C C . ASP A 1 78 ? 16.203 1.044 -17.297 1 84.31 78 ASP A C 1
ATOM 614 O O . ASP A 1 78 ? 15.539 0.069 -16.938 1 84.31 78 ASP A O 1
ATOM 618 N N . PRO A 1 79 ? 16.547 1.997 -16.531 1 84.75 79 PRO A N 1
ATOM 619 C CA . PRO A 1 79 ? 16.234 1.892 -15.102 1 84.75 79 PRO A CA 1
ATOM 620 C C . PRO A 1 79 ? 14.75 1.723 -14.828 1 84.75 79 PRO A C 1
ATOM 622 O O . PRO A 1 79 ? 14.367 1.101 -13.836 1 84.75 79 PRO A O 1
ATOM 625 N N . ALA A 1 80 ? 13.914 2.234 -15.68 1 84.56 80 ALA A N 1
ATOM 626 C CA . ALA A 1 80 ? 12.469 2.199 -15.492 1 84.56 80 ALA A CA 1
ATOM 627 C C . ALA A 1 80 ? 11.945 0.765 -15.508 1 84.56 80 ALA A C 1
ATOM 629 O O . ALA A 1 80 ? 10.828 0.497 -15.062 1 84.56 80 ALA A O 1
ATOM 630 N N . LYS A 1 81 ? 12.742 -0.111 -15.945 1 87.69 81 LYS A N 1
ATOM 631 C CA . LYS A 1 81 ? 12.328 -1.505 -16.078 1 87.69 81 LYS A CA 1
ATOM 632 C C . LYS A 1 81 ? 12.617 -2.285 -14.797 1 87.69 81 LYS A C 1
ATOM 634 O O . LYS A 1 81 ? 12.109 -3.393 -14.609 1 87.69 81 LYS A O 1
ATOM 639 N N . TYR A 1 82 ? 13.398 -1.773 -13.984 1 92 82 TYR A N 1
ATOM 640 C CA . TYR A 1 82 ? 13.82 -2.496 -12.797 1 92 82 TYR A CA 1
ATOM 641 C C . TYR A 1 82 ? 13.227 -1.879 -11.539 1 92 82 TYR A C 1
ATOM 643 O O . TYR A 1 82 ? 13.891 -1.109 -10.836 1 92 82 TYR A O 1
ATOM 651 N N . ARG A 1 83 ? 12.008 -2.262 -11.336 1 95.38 83 ARG A N 1
ATOM 652 C CA . ARG A 1 83 ? 11.203 -1.684 -10.258 1 95.38 83 ARG A CA 1
ATOM 653 C C . ARG A 1 83 ? 10.68 -2.766 -9.32 1 95.38 83 ARG A C 1
ATOM 655 O O . ARG A 1 83 ? 9.477 -2.998 -9.242 1 95.38 83 ARG A O 1
ATOM 662 N N . PRO A 1 84 ? 11.625 -3.43 -8.57 1 96.94 84 PRO A N 1
ATOM 663 C CA . PRO A 1 84 ? 11.18 -4.469 -7.637 1 96.94 84 PRO A CA 1
ATOM 664 C C . PRO A 1 84 ? 10.25 -3.932 -6.555 1 96.94 84 PRO A C 1
ATOM 666 O O . PRO A 1 84 ? 9.531 -4.703 -5.91 1 96.94 84 PRO A O 1
ATOM 669 N N . ASP A 1 85 ? 10.242 -2.615 -6.363 1 97.06 85 ASP A N 1
ATOM 670 C CA . ASP A 1 85 ? 9.398 -1.987 -5.348 1 97.06 85 ASP A CA 1
ATOM 671 C C . ASP A 1 85 ? 7.918 -2.229 -5.633 1 97.06 85 ASP A C 1
ATOM 673 O O . ASP A 1 85 ? 7.113 -2.346 -4.707 1 97.06 85 ASP A O 1
ATOM 677 N N . ILE A 1 86 ? 7.547 -2.361 -6.863 1 98.31 86 ILE A N 1
ATOM 678 C CA . ILE A 1 86 ? 6.148 -2.559 -7.219 1 98.31 86 ILE A CA 1
ATOM 679 C C . ILE A 1 86 ? 5.664 -3.908 -6.691 1 98.31 86 ILE A C 1
ATOM 681 O O . ILE A 1 86 ? 4.633 -3.988 -6.027 1 98.31 86 ILE A O 1
ATOM 685 N N . ALA A 1 87 ? 6.418 -4.969 -6.969 1 98.69 87 ALA A N 1
ATOM 686 C CA . ALA A 1 87 ? 6.066 -6.285 -6.445 1 98.69 87 ALA A CA 1
ATOM 687 C C . ALA A 1 87 ? 6.023 -6.273 -4.918 1 98.69 87 ALA A C 1
ATOM 689 O O . ALA A 1 87 ? 5.121 -6.852 -4.312 1 98.69 87 ALA A O 1
ATOM 690 N N . HIS A 1 88 ? 7.004 -5.637 -4.352 1 98.69 88 HIS A N 1
ATOM 691 C CA . HIS A 1 88 ? 7.07 -5.551 -2.896 1 98.69 88 HIS A CA 1
ATOM 692 C C . HIS A 1 88 ? 5.816 -4.898 -2.324 1 98.69 88 HIS A C 1
ATOM 694 O O . HIS A 1 88 ? 5.18 -5.449 -1.424 1 98.69 88 HIS A O 1
ATOM 700 N N . GLN A 1 89 ? 5.441 -3.764 -2.846 1 98.62 89 GLN A N 1
ATOM 701 C CA . GLN A 1 89 ? 4.266 -3.031 -2.387 1 98.62 89 GLN A CA 1
ATOM 702 C C . GLN A 1 89 ? 2.994 -3.857 -2.568 1 98.62 89 GLN A C 1
ATOM 704 O O . GLN A 1 89 ? 2.129 -3.873 -1.691 1 98.62 89 GLN A O 1
ATOM 709 N N . CYS A 1 90 ? 2.902 -4.535 -3.678 1 98.94 90 CYS A N 1
ATOM 710 C CA . CYS A 1 90 ? 1.754 -5.402 -3.914 1 98.94 90 CYS A CA 1
ATOM 711 C C . CYS A 1 90 ? 1.667 -6.496 -2.855 1 98.94 90 CYS A C 1
ATOM 713 O O . CYS A 1 90 ? 0.6 -6.734 -2.289 1 98.94 90 CYS A O 1
ATOM 715 N N . LEU A 1 91 ? 2.773 -7.105 -2.615 1 98.94 91 LEU A N 1
ATOM 716 C CA . LEU A 1 91 ? 2.801 -8.227 -1.681 1 98.94 91 LEU A CA 1
ATOM 717 C C . LEU A 1 91 ? 2.445 -7.766 -0.271 1 98.94 91 LEU A C 1
ATOM 719 O O . LEU A 1 91 ? 1.771 -8.484 0.47 1 98.94 91 LEU A O 1
ATOM 723 N N . LEU A 1 92 ? 2.869 -6.578 0.049 1 98.88 92 LEU A N 1
ATOM 724 C CA . LEU A 1 92 ? 2.492 -6.035 1.351 1 98.88 92 LEU A CA 1
ATOM 725 C C . LEU A 1 92 ? 0.979 -5.887 1.461 1 98.88 92 LEU A C 1
ATOM 727 O O . LEU A 1 92 ? 0.385 -6.273 2.471 1 98.88 92 LEU A O 1
ATOM 731 N N . MET A 1 93 ? 0.344 -5.371 0.447 1 98.88 93 MET A N 1
ATOM 732 C CA . MET A 1 93 ? -1.102 -5.168 0.465 1 98.88 93 MET A CA 1
ATOM 733 C C . MET A 1 93 ? -1.839 -6.5 0.508 1 98.88 93 MET A C 1
ATOM 735 O O . MET A 1 93 ? -2.861 -6.629 1.184 1 98.88 93 MET A O 1
ATOM 739 N N . LEU A 1 94 ? -1.323 -7.453 -0.183 1 98.94 94 LEU A N 1
ATOM 740 C CA . LEU A 1 94 ? -1.981 -8.75 -0.295 1 98.94 94 LEU A CA 1
ATOM 741 C C . LEU A 1 94 ? -1.863 -9.531 1.008 1 98.94 94 LEU A C 1
ATOM 743 O O . LEU A 1 94 ? -2.871 -9.977 1.562 1 98.94 94 LEU A O 1
ATOM 747 N N . PHE A 1 95 ? -0.722 -9.609 1.564 1 98.81 95 PHE A N 1
ATOM 748 C CA . PHE A 1 95 ? -0.489 -10.523 2.674 1 98.81 95 PHE A CA 1
ATOM 749 C C . PHE A 1 95 ? -0.925 -9.898 3.994 1 98.81 95 PHE A C 1
ATOM 751 O O . PHE A 1 95 ? -1.178 -10.609 4.969 1 98.81 95 PHE A O 1
ATOM 758 N N . ASP A 1 96 ? -1.045 -8.547 4.016 1 98.19 96 ASP A N 1
ATOM 759 C CA . ASP A 1 96 ? -1.583 -7.875 5.199 1 98.19 96 ASP A CA 1
ATOM 760 C C . ASP A 1 96 ? -3.109 -7.887 5.188 1 98.19 96 ASP A C 1
ATOM 762 O O . ASP A 1 96 ? -3.746 -7.508 6.172 1 98.19 96 ASP A O 1
ATOM 766 N N . SER A 1 97 ? -3.697 -8.367 4.156 1 98.75 97 SER A N 1
ATOM 767 C CA . SER A 1 97 ? -5.145 -8.234 3.996 1 98.75 97 SER A CA 1
ATOM 768 C C . SER A 1 97 ? -5.891 -9.164 4.945 1 98.75 97 SER A C 1
ATOM 770 O O . SER A 1 97 ? -5.43 -10.273 5.227 1 98.75 97 SER A O 1
ATOM 772 N N . PRO A 1 98 ? -7.066 -8.672 5.418 1 98.56 98 PRO A N 1
ATOM 773 C CA . PRO A 1 98 ? -7.949 -9.578 6.152 1 98.56 98 PRO A CA 1
ATOM 774 C C . PRO A 1 98 ? -8.289 -10.844 5.363 1 98.56 98 PRO A C 1
ATOM 776 O O . PRO A 1 98 ? -8.469 -11.914 5.953 1 98.56 98 PRO A O 1
ATOM 779 N N . LEU A 1 99 ? -8.328 -10.727 4.062 1 98.56 99 LEU A N 1
ATOM 780 C CA . LEU A 1 99 ? -8.609 -11.883 3.215 1 98.56 99 LEU A CA 1
ATOM 781 C C . LEU A 1 99 ? -7.555 -12.969 3.408 1 98.56 99 LEU A C 1
ATOM 783 O O . LEU A 1 99 ? -7.887 -14.148 3.51 1 98.56 99 LEU A O 1
ATOM 787 N N . ASN A 1 100 ? -6.297 -12.562 3.381 1 98.75 100 ASN A N 1
ATOM 788 C CA . ASN A 1 100 ? -5.227 -13.523 3.621 1 98.75 100 ASN A CA 1
ATOM 789 C C . ASN A 1 100 ? -5.305 -14.102 5.031 1 98.75 100 ASN A C 1
ATOM 791 O O . ASN A 1 100 ? -5.102 -15.305 5.223 1 98.75 100 ASN A O 1
ATOM 795 N N . ARG A 1 101 ? -5.613 -13.234 5.984 1 97.5 101 ARG A N 1
ATOM 796 C CA . ARG A 1 101 ? -5.707 -13.68 7.371 1 97.5 101 ARG A CA 1
ATOM 797 C C . ARG A 1 101 ? -6.832 -14.695 7.547 1 97.5 101 ARG A C 1
ATOM 799 O O . ARG A 1 101 ? -6.754 -15.57 8.414 1 97.5 101 ARG A O 1
ATOM 806 N N . ALA A 1 102 ? -7.816 -14.562 6.754 1 97.38 102 ALA A N 1
ATOM 807 C CA . ALA A 1 102 ? -8.953 -15.477 6.797 1 97.38 102 ALA A CA 1
ATOM 808 C C . ALA A 1 102 ? -8.648 -16.766 6.047 1 97.38 102 ALA A C 1
ATOM 810 O O . ALA A 1 102 ? -9.477 -17.688 6.004 1 97.38 102 ALA A O 1
ATOM 811 N N . GLY A 1 103 ? -7.465 -16.859 5.391 1 96.62 103 GLY A N 1
ATOM 812 C CA . GLY A 1 103 ? -7.047 -18.078 4.719 1 96.62 103 GLY A CA 1
ATOM 813 C C . GLY A 1 103 ? -7.641 -18.234 3.334 1 96.62 103 GLY A C 1
ATOM 814 O O . GLY A 1 103 ? -7.711 -19.344 2.801 1 96.62 103 GLY A O 1
ATOM 815 N N . LEU A 1 104 ? -8.062 -17.141 2.705 1 98 104 LEU A N 1
ATOM 816 C CA . LEU A 1 104 ? -8.805 -17.234 1.452 1 98 104 LEU A CA 1
ATOM 817 C C . LEU A 1 104 ? -8.016 -16.594 0.31 1 98 104 LEU A C 1
ATOM 819 O O . LEU A 1 104 ? -8.594 -16.188 -0.701 1 98 104 LEU A O 1
ATOM 823 N N . LEU A 1 105 ? -6.656 -16.531 0.453 1 98.69 105 LEU A N 1
ATOM 824 C CA . LEU A 1 105 ? -5.824 -15.891 -0.563 1 98.69 105 LEU A CA 1
ATOM 825 C C . LEU A 1 105 ? -4.668 -16.797 -0.966 1 98.69 105 LEU A C 1
ATOM 827 O O . LEU A 1 105 ? -4.02 -17.406 -0.108 1 98.69 105 LEU A O 1
ATOM 831 N N . GLN A 1 106 ? -4.48 -16.969 -2.221 1 98.75 106 GLN A N 1
ATOM 832 C CA . GLN A 1 106 ? -3.279 -17.562 -2.809 1 98.75 106 GLN A CA 1
ATOM 833 C C . GLN A 1 106 ? -2.619 -16.594 -3.791 1 98.75 106 GLN A C 1
ATOM 835 O O . GLN A 1 106 ? -3.295 -15.992 -4.621 1 98.75 106 GLN A O 1
ATOM 840 N N . VAL A 1 107 ? -1.257 -16.469 -3.682 1 98.94 107 VAL A N 1
ATOM 841 C CA . VAL A 1 107 ? -0.569 -15.492 -4.516 1 98.94 107 VAL A CA 1
ATOM 842 C C . VAL A 1 107 ? 0.534 -16.188 -5.316 1 98.94 107 VAL A C 1
ATOM 844 O O . VAL A 1 107 ? 1.286 -17 -4.777 1 98.94 107 VAL A O 1
ATOM 847 N N . PHE A 1 108 ? 0.591 -15.898 -6.594 1 98.94 108 PHE A N 1
ATOM 848 C CA . PHE A 1 108 ? 1.707 -16.219 -7.477 1 98.94 108 PHE A CA 1
ATOM 849 C C . PHE A 1 108 ? 2.355 -14.938 -8 1 98.94 108 PHE A C 1
ATOM 851 O O . PHE A 1 108 ? 1.682 -13.922 -8.188 1 98.94 108 PHE A O 1
ATOM 858 N N . VAL A 1 109 ? 3.637 -14.992 -8.188 1 98.94 109 VAL A N 1
ATOM 859 C CA . VAL A 1 109 ? 4.367 -13.922 -8.852 1 98.94 109 VAL A CA 1
ATOM 860 C C . VAL A 1 109 ? 5.082 -14.469 -10.086 1 98.94 109 VAL A C 1
ATOM 862 O O . VAL A 1 109 ? 5.871 -15.406 -9.992 1 98.94 109 VAL A O 1
ATOM 865 N N . HIS A 1 110 ? 4.742 -13.977 -11.164 1 98.81 110 HIS A N 1
ATOM 866 C CA . HIS A 1 110 ? 5.43 -14.289 -12.406 1 98.81 110 HIS A CA 1
ATOM 867 C C . HIS A 1 110 ? 6.344 -13.141 -12.836 1 98.81 110 HIS A C 1
ATOM 869 O O . HIS A 1 110 ? 5.871 -12.039 -13.109 1 98.81 110 HIS A O 1
ATOM 875 N N . THR A 1 111 ? 7.629 -13.375 -12.93 1 98 111 THR A N 1
ATOM 876 C CA . THR A 1 111 ? 8.602 -12.312 -13.125 1 98 111 THR A CA 1
ATOM 877 C C . THR A 1 111 ? 8.867 -12.094 -14.617 1 98 111 THR A C 1
ATOM 879 O O . THR A 1 111 ? 8.531 -12.945 -15.445 1 98 111 THR A O 1
ATOM 882 N N . THR A 1 112 ? 9.445 -10.945 -14.953 1 95.5 112 THR A N 1
ATOM 883 C CA . THR A 1 112 ? 9.805 -10.594 -16.312 1 95.5 112 THR A CA 1
ATOM 884 C C . THR A 1 112 ? 10.836 -11.578 -16.875 1 95.5 112 THR A C 1
ATOM 886 O O . THR A 1 112 ? 10.914 -11.781 -18.094 1 95.5 112 THR A O 1
ATOM 889 N N . ASN A 1 113 ? 11.602 -12.258 -16.016 1 94.5 113 ASN A N 1
ATOM 890 C CA . ASN A 1 113 ? 12.586 -13.25 -16.453 1 94.5 113 ASN A CA 1
ATOM 891 C C . ASN A 1 113 ? 12.031 -14.672 -16.344 1 94.5 113 ASN A C 1
ATOM 893 O O . ASN A 1 113 ? 12.797 -15.625 -16.172 1 94.5 113 ASN A O 1
ATOM 897 N N . ASN A 1 114 ? 10.844 -14.797 -16.281 1 97.06 114 ASN A N 1
ATOM 898 C CA . ASN A 1 114 ? 10.07 -16.016 -16.453 1 97.06 114 ASN A CA 1
ATOM 899 C C . ASN A 1 114 ? 10.195 -16.938 -15.25 1 97.06 114 ASN A C 1
ATOM 901 O O . ASN A 1 114 ? 10.07 -18.156 -15.367 1 97.06 114 ASN A O 1
ATOM 905 N N . ALA A 1 115 ? 10.562 -16.406 -14.133 1 98.19 115 ALA A N 1
ATOM 906 C CA . ALA A 1 115 ? 10.438 -17.172 -12.898 1 98.19 115 ALA A CA 1
ATOM 907 C C . ALA A 1 115 ? 9.008 -17.125 -12.359 1 98.19 115 ALA A C 1
ATOM 909 O O . ALA A 1 115 ? 8.367 -16.062 -12.391 1 98.19 115 ALA A O 1
ATOM 910 N N . LEU A 1 116 ? 8.523 -18.25 -11.977 1 98.81 116 LEU A N 1
ATOM 911 C CA . LEU A 1 116 ? 7.211 -18.344 -11.344 1 98.81 116 LEU A CA 1
ATOM 912 C C . LEU A 1 116 ? 7.34 -18.703 -9.867 1 98.81 116 LEU A C 1
ATOM 914 O O . LEU A 1 116 ? 7.898 -19.75 -9.516 1 98.81 116 LEU A O 1
ATOM 918 N N . ILE A 1 117 ? 6.809 -17.797 -9.008 1 98.88 117 ILE A N 1
ATOM 919 C CA . ILE A 1 117 ? 6.945 -17.953 -7.566 1 98.88 117 ILE A CA 1
ATOM 920 C C . ILE A 1 117 ? 5.582 -18.25 -6.949 1 98.88 117 ILE A C 1
ATOM 922 O O . ILE A 1 117 ? 4.609 -17.547 -7.195 1 98.88 117 ILE A O 1
ATOM 926 N N . GLN A 1 118 ? 5.488 -19.281 -6.219 1 98.94 118 GLN A N 1
ATOM 927 C CA . GLN A 1 118 ? 4.336 -19.562 -5.363 1 98.94 118 GLN A CA 1
ATOM 928 C C . GLN A 1 118 ? 4.613 -19.141 -3.924 1 98.94 118 GLN A C 1
ATOM 930 O O . GLN A 1 118 ? 5.633 -19.516 -3.348 1 98.94 118 GLN A O 1
ATOM 935 N N . ILE A 1 119 ? 3.758 -18.375 -3.348 1 98.88 119 ILE A N 1
ATOM 936 C CA . ILE A 1 119 ? 3.977 -17.859 -1.995 1 98.88 119 ILE A CA 1
ATOM 937 C C . ILE A 1 119 ? 2.91 -18.438 -1.058 1 98.88 119 ILE A C 1
ATOM 939 O O . ILE A 1 119 ? 1.712 -18.312 -1.325 1 98.88 119 ILE A O 1
ATOM 943 N N . SER A 1 120 ? 3.342 -18.984 0.015 1 98.31 120 SER A N 1
ATOM 944 C CA . SER A 1 120 ? 2.438 -19.516 1.034 1 98.31 120 SER A CA 1
ATOM 945 C C . SER A 1 120 ? 1.689 -18.391 1.738 1 98.31 120 SER A C 1
ATOM 947 O O . SER A 1 120 ? 2.271 -17.344 2.047 1 98.31 120 SER A O 1
ATOM 949 N N . PRO A 1 121 ? 0.381 -18.594 1.988 1 97.62 121 PRO A N 1
ATOM 950 C CA . PRO A 1 121 ? -0.387 -17.578 2.727 1 97.62 121 PRO A CA 1
ATOM 951 C C . PRO A 1 121 ? 0.2 -17.297 4.105 1 97.62 121 PRO A C 1
ATOM 953 O O . PRO A 1 121 ? -0.112 -16.25 4.703 1 97.62 121 PRO A O 1
ATOM 956 N N . GLN A 1 122 ? 1.072 -18.094 4.621 1 96.25 122 GLN A N 1
ATOM 957 C CA . GLN A 1 122 ? 1.636 -17.938 5.957 1 96.25 122 GLN A CA 1
ATOM 958 C C . GLN A 1 122 ? 2.877 -17.062 5.934 1 96.25 122 GLN A C 1
ATOM 960 O O . GLN A 1 122 ? 3.438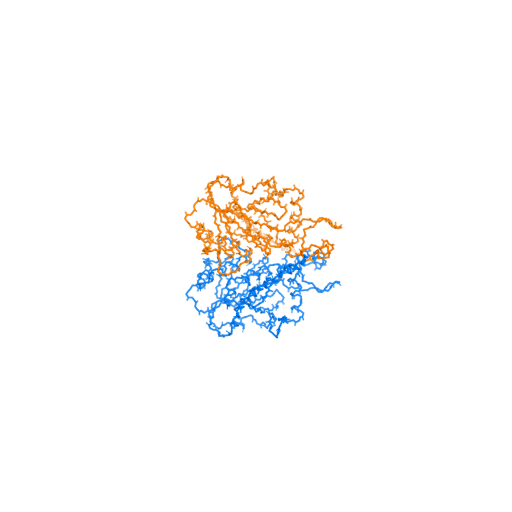 -16.734 6.984 1 96.25 122 GLN A O 1
ATOM 965 N N . THR A 1 123 ? 3.225 -16.688 4.797 1 97.81 123 THR A N 1
ATOM 966 C CA . THR A 1 123 ? 4.461 -15.93 4.648 1 97.81 123 THR A CA 1
ATOM 967 C C . THR A 1 123 ? 4.309 -14.523 5.215 1 97.81 123 THR A C 1
ATOM 969 O O . THR A 1 123 ? 3.303 -13.852 4.965 1 97.81 123 THR A O 1
ATOM 972 N N . ARG A 1 124 ? 5.273 -14.109 6.012 1 97 124 ARG A N 1
ATOM 973 C CA . ARG A 1 124 ? 5.398 -12.711 6.418 1 97 124 ARG A CA 1
ATOM 974 C C . ARG A 1 124 ? 6.336 -11.953 5.484 1 97 124 ARG A C 1
ATOM 976 O O . ARG A 1 124 ? 7.539 -12.219 5.453 1 97 124 ARG A O 1
ATOM 983 N N . ILE A 1 125 ? 5.82 -11.023 4.75 1 98.56 125 ILE A N 1
ATOM 984 C CA . ILE A 1 125 ? 6.617 -10.258 3.801 1 98.56 125 ILE A CA 1
ATOM 985 C C . ILE A 1 125 ? 7.457 -9.227 4.547 1 98.56 125 ILE A C 1
ATOM 987 O O . ILE A 1 125 ? 6.941 -8.5 5.402 1 98.56 125 ILE A O 1
ATOM 991 N N . PRO A 1 126 ? 8.797 -9.156 4.25 1 97.69 126 PRO A N 1
ATOM 992 C CA . PRO A 1 126 ? 9.602 -8.109 4.883 1 97.69 126 PRO A CA 1
ATOM 993 C C . PRO A 1 126 ? 9.039 -6.711 4.66 1 97.69 126 PRO A C 1
ATOM 995 O O . PRO A 1 126 ? 8.594 -6.391 3.557 1 97.69 126 PRO A O 1
ATOM 998 N N . ARG A 1 127 ? 9.125 -5.914 5.699 1 97.06 127 ARG A N 1
ATOM 999 C CA . ARG A 1 127 ? 8.469 -4.609 5.664 1 97.06 127 ARG A CA 1
ATOM 1000 C C . ARG A 1 127 ? 9.281 -3.605 4.859 1 97.06 127 ARG A C 1
ATOM 1002 O O . ARG A 1 127 ? 8.734 -2.656 4.301 1 97.06 127 ARG A O 1
ATOM 1009 N N . THR A 1 128 ? 10.547 -3.766 4.879 1 95.44 128 THR A N 1
ATOM 1010 C CA . THR A 1 128 ? 11.398 -2.799 4.191 1 95.44 128 THR A CA 1
ATOM 1011 C C . THR A 1 128 ? 11.938 -3.385 2.891 1 95.44 128 THR A C 1
ATOM 1013 O O . THR A 1 128 ? 12.125 -4.598 2.781 1 95.44 128 THR A O 1
ATOM 1016 N N . MET A 1 129 ? 12.266 -2.521 1.998 1 94.19 129 MET A N 1
ATOM 1017 C CA . MET A 1 129 ? 12.75 -2.934 0.683 1 94.19 129 MET A CA 1
ATOM 1018 C C . MET A 1 129 ? 14.078 -3.674 0.796 1 94.19 129 MET A C 1
ATOM 1020 O O . MET A 1 129 ? 14.312 -4.645 0.077 1 94.19 129 MET A O 1
ATOM 1024 N N . ASP A 1 130 ? 14.922 -3.256 1.701 1 92.56 130 ASP A N 1
ATOM 1025 C CA . ASP A 1 130 ? 16.219 -3.898 1.869 1 92.56 130 ASP A CA 1
ATOM 1026 C C . ASP A 1 130 ? 16.062 -5.363 2.271 1 92.56 130 ASP A C 1
ATOM 1028 O O . ASP A 1 130 ? 16.688 -6.246 1.676 1 92.56 130 ASP A O 1
ATOM 1032 N N . ARG A 1 131 ? 15.266 -5.57 3.178 1 94.81 131 ARG A N 1
ATOM 1033 C CA . ARG A 1 131 ? 15.055 -6.934 3.65 1 94.81 131 ARG A CA 1
ATOM 1034 C C . ARG A 1 131 ? 14.305 -7.766 2.613 1 94.81 131 ARG A C 1
ATOM 1036 O O . ARG A 1 131 ? 14.578 -8.953 2.451 1 94.81 131 ARG A O 1
ATOM 1043 N N . PHE A 1 132 ? 13.422 -7.141 1.984 1 97.81 132 PHE A N 1
ATOM 1044 C CA . PHE A 1 132 ? 12.719 -7.809 0.9 1 97.81 132 PHE A CA 1
ATOM 1045 C C . PHE A 1 132 ? 13.68 -8.219 -0.205 1 97.81 132 PHE A C 1
ATOM 1047 O O . PHE A 1 132 ? 13.617 -9.344 -0.712 1 97.81 132 PHE A O 1
ATOM 1054 N N . SER A 1 133 ? 14.516 -7.316 -0.586 1 95.06 133 SER A N 1
ATOM 1055 C CA . SER A 1 133 ? 15.508 -7.605 -1.615 1 95.06 133 SER A CA 1
ATOM 1056 C C . SER A 1 133 ? 16.391 -8.789 -1.224 1 95.06 133 SER A C 1
ATOM 1058 O O . SER A 1 133 ? 16.656 -9.672 -2.045 1 95.06 133 SER A O 1
ATOM 1060 N N . GLY A 1 134 ? 16.812 -8.773 0.03 1 95.5 134 GLY A N 1
ATOM 1061 C CA . GLY A 1 134 ? 17.594 -9.906 0.509 1 95.5 134 GLY A CA 1
ATOM 1062 C C . GLY A 1 134 ? 16.844 -11.219 0.401 1 95.5 134 GLY A C 1
ATOM 1063 O O . GLY A 1 134 ? 17.422 -12.234 -0.011 1 95.5 134 GLY A O 1
ATOM 1064 N N . LEU A 1 135 ? 15.625 -11.211 0.743 1 97.44 135 LEU A N 1
ATOM 1065 C CA . LEU A 1 135 ? 14.797 -12.414 0.685 1 97.44 135 LEU A CA 1
ATOM 1066 C C . LEU A 1 135 ? 14.656 -12.906 -0.751 1 97.44 135 LEU A C 1
ATOM 1068 O O . LEU A 1 135 ? 14.766 -14.102 -1.017 1 97.44 135 LEU A O 1
ATOM 1072 N N . MET A 1 136 ? 14.406 -11.961 -1.641 1 97.88 136 MET A N 1
ATOM 1073 C CA . MET A 1 136 ? 14.219 -12.328 -3.039 1 97.88 136 MET A CA 1
ATOM 1074 C C . MET A 1 136 ? 15.5 -12.898 -3.629 1 97.88 136 MET A C 1
ATOM 1076 O O . MET A 1 136 ? 15.469 -13.867 -4.387 1 97.88 136 MET A O 1
ATOM 1080 N N . VAL A 1 137 ? 16.641 -12.281 -3.297 1 97.06 137 VAL A N 1
ATOM 1081 C CA . VAL A 1 137 ? 17.922 -12.797 -3.758 1 97.06 137 VAL A CA 1
ATOM 1082 C C . VAL A 1 137 ? 18.094 -14.234 -3.275 1 97.06 137 VAL A C 1
ATOM 1084 O O . VAL A 1 137 ? 18.469 -15.117 -4.055 1 97.06 137 VAL A O 1
ATOM 1087 N N . GLN A 1 138 ? 17.797 -14.445 -2.02 1 97.31 138 GLN A N 1
ATOM 1088 C CA . GLN A 1 138 ? 17.906 -15.789 -1.455 1 97.31 138 GLN A CA 1
ATOM 1089 C C . GLN A 1 138 ? 16.984 -16.766 -2.174 1 97.31 138 GLN A C 1
ATOM 1091 O O . GLN A 1 138 ? 17.375 -17.875 -2.512 1 97.31 138 GLN A O 1
ATOM 1096 N N . LEU A 1 139 ? 15.742 -16.375 -2.389 1 98.19 139 LEU A N 1
ATOM 1097 C CA . LEU A 1 139 ? 14.758 -17.219 -3.053 1 98.19 139 LEU A CA 1
ATOM 1098 C C . LEU A 1 139 ? 15.234 -17.625 -4.445 1 98.19 139 LEU A C 1
ATOM 1100 O O . LEU A 1 139 ? 15.188 -18.797 -4.809 1 98.19 139 LEU A O 1
ATOM 1104 N N . LEU A 1 140 ? 15.68 -16.625 -5.188 1 96.25 140 LEU A N 1
ATOM 1105 C CA . LEU A 1 140 ? 16.078 -16.859 -6.574 1 96.25 140 LEU A CA 1
ATOM 1106 C C . LEU A 1 140 ? 17.328 -17.734 -6.645 1 96.25 140 LEU A C 1
ATOM 1108 O O . LEU A 1 140 ? 17.516 -18.469 -7.621 1 96.25 140 LEU A O 1
ATOM 1112 N N . HIS A 1 141 ? 18.109 -17.781 -5.613 1 95.19 141 HIS A N 1
ATOM 1113 C CA . HIS A 1 141 ? 19.312 -18.594 -5.551 1 95.19 141 HIS A CA 1
ATOM 1114 C C . HIS A 1 141 ? 19 -20 -5.031 1 95.19 141 HIS A C 1
ATOM 1116 O O . HIS A 1 141 ? 19.5 -20.984 -5.559 1 95.19 141 HIS A O 1
ATOM 1122 N N . LYS A 1 142 ? 18.188 -20.078 -4.051 1 96.5 142 LYS A N 1
ATOM 1123 C CA . LYS A 1 142 ? 17.922 -21.359 -3.379 1 96.5 142 LYS A CA 1
ATOM 1124 C C . LYS A 1 142 ? 16.703 -22.047 -3.979 1 96.5 142 LYS A C 1
ATOM 1126 O O . LYS A 1 142 ? 16.469 -23.234 -3.725 1 96.5 142 LYS A O 1
ATOM 1131 N N . LEU A 1 143 ? 15.898 -21.312 -4.629 1 97.38 143 LEU A N 1
ATOM 1132 C CA . LEU A 1 143 ? 14.711 -21.797 -5.328 1 97.38 143 LEU A CA 1
ATOM 1133 C C . LEU A 1 143 ? 13.562 -22.016 -4.355 1 97.38 143 LEU A C 1
ATOM 1135 O O . LEU A 1 143 ? 12.414 -22.203 -4.777 1 97.38 143 LEU A O 1
ATOM 1139 N N . SER A 1 144 ? 13.875 -21.969 -3.072 1 97.94 144 SER A N 1
ATOM 1140 C CA . SER A 1 144 ? 12.82 -22.047 -2.064 1 97.94 144 SER A CA 1
ATOM 1141 C C . SER A 1 144 ? 13.25 -21.375 -0.762 1 97.94 144 SER A C 1
ATOM 1143 O O . SER A 1 144 ? 14.445 -21.203 -0.516 1 97.94 144 SER A O 1
ATOM 1145 N N . ILE A 1 145 ? 12.305 -20.891 -0.06 1 98 145 ILE A N 1
ATOM 1146 C CA . ILE A 1 145 ? 12.469 -20.359 1.286 1 98 145 ILE A CA 1
ATOM 1147 C C . ILE A 1 145 ? 11.641 -21.172 2.273 1 98 145 ILE A C 1
ATOM 1149 O O . ILE A 1 145 ? 10.445 -21.406 2.059 1 98 145 ILE A O 1
ATOM 1153 N N . HIS A 1 146 ? 12.312 -21.562 3.367 1 96.75 146 HIS A N 1
ATOM 1154 C CA . HIS A 1 146 ? 11.648 -22.375 4.383 1 96.75 146 HIS A CA 1
ATOM 1155 C C . HIS A 1 146 ? 11.375 -21.562 5.645 1 96.75 146 HIS A C 1
ATOM 1157 O O . HIS A 1 146 ? 12.086 -20.609 5.934 1 96.75 146 HIS A O 1
ATOM 1163 N N . ALA A 1 147 ? 10.289 -22.016 6.34 1 93.94 147 ALA A N 1
ATOM 1164 C CA . ALA A 1 147 ? 10.055 -21.438 7.664 1 93.94 147 ALA A CA 1
ATOM 1165 C C . ALA A 1 147 ? 11.203 -21.781 8.617 1 93.94 147 ALA A C 1
ATOM 1167 O O . ALA A 1 147 ? 11.852 -22.812 8.469 1 93.94 147 ALA A O 1
ATOM 1168 N N . SER A 1 148 ? 11.445 -20.891 9.547 1 89.69 148 SER A N 1
ATOM 1169 C CA . SER A 1 148 ? 12.531 -21.094 10.5 1 89.69 148 SER A CA 1
ATOM 1170 C C . SER A 1 148 ? 12.25 -22.297 11.398 1 89.69 148 SER A C 1
ATOM 1172 O O . SER A 1 148 ? 13.172 -22.969 11.844 1 89.69 148 SER A O 1
ATOM 1174 N N . ASN A 1 149 ? 11.016 -22.578 11.664 1 87 149 ASN A N 1
ATOM 1175 C CA . ASN A 1 149 ? 10.648 -23.578 12.656 1 87 149 ASN A CA 1
ATOM 1176 C C . ASN A 1 149 ? 10.172 -24.875 11.992 1 87 149 ASN A C 1
ATOM 1178 O O . ASN A 1 149 ? 9.414 -25.641 12.594 1 87 149 ASN A O 1
ATOM 1182 N N . GLY A 1 150 ? 10.43 -25.125 10.75 1 84.56 150 GLY A N 1
ATOM 1183 C CA . GLY A 1 150 ? 9.945 -26.359 10.18 1 84.56 150 GLY A CA 1
ATOM 1184 C C . GLY A 1 150 ? 10.242 -26.484 8.695 1 84.56 150 GLY A C 1
ATOM 1185 O O . GLY A 1 150 ? 10.914 -25.641 8.117 1 84.56 150 GLY A O 1
ATOM 1186 N N . PRO A 1 151 ? 9.789 -27.594 8.195 1 90 151 PRO A N 1
ATOM 1187 C CA . PRO A 1 151 ? 10.078 -27.938 6.801 1 90 151 PRO A CA 1
ATOM 1188 C C . PRO A 1 151 ? 9.164 -27.219 5.812 1 90 151 PRO A C 1
ATOM 1190 O O . PRO A 1 151 ? 9.359 -27.312 4.598 1 90 151 PRO A O 1
ATOM 1193 N N . GLN A 1 152 ? 8.234 -26.438 6.352 1 93.69 152 GLN A N 1
ATOM 1194 C CA . GLN A 1 152 ? 7.254 -25.812 5.473 1 93.69 152 GLN A CA 1
ATOM 1195 C C . GLN A 1 152 ? 7.91 -24.766 4.574 1 93.69 152 GLN A C 1
ATOM 1197 O O . GLN A 1 152 ? 8.664 -23.922 5.055 1 93.69 152 GLN A O 1
ATOM 1202 N N . LYS A 1 153 ? 7.617 -24.891 3.256 1 97.06 153 LYS A N 1
ATOM 1203 C CA . LYS A 1 153 ? 8.094 -23.875 2.316 1 97.06 153 LYS A CA 1
ATOM 1204 C C . LYS A 1 153 ? 7.18 -22.656 2.309 1 97.06 153 LYS A C 1
ATOM 1206 O O . LYS A 1 153 ? 5.973 -22.781 2.109 1 97.06 153 LYS A O 1
ATOM 1211 N N . LEU A 1 154 ? 7.75 -21.516 2.549 1 98.31 154 LEU A N 1
ATOM 1212 C CA . LEU A 1 154 ? 7.008 -20.266 2.541 1 98.31 154 LEU A CA 1
ATOM 1213 C C . LEU A 1 154 ? 6.926 -19.688 1.131 1 98.31 154 LEU A C 1
ATOM 1215 O O . LEU A 1 154 ? 5.926 -19.078 0.764 1 98.31 154 LEU A O 1
ATOM 1219 N N . MET A 1 155 ? 8.008 -19.906 0.398 1 98.69 155 MET A N 1
ATOM 1220 C CA . MET A 1 155 ? 8.086 -19.516 -1.008 1 98.69 155 MET A CA 1
ATOM 1221 C C . MET A 1 155 ? 8.82 -20.578 -1.825 1 98.69 155 MET A C 1
ATOM 1223 O O . MET A 1 155 ? 9.742 -21.234 -1.32 1 98.69 155 MET A O 1
ATOM 1227 N N . LYS A 1 156 ? 8.43 -20.703 -3.051 1 98.56 156 LYS A N 1
ATOM 1228 C CA . LYS A 1 156 ? 9.125 -21.641 -3.916 1 98.56 156 LYS A CA 1
ATOM 1229 C C . LYS A 1 156 ? 8.977 -21.266 -5.383 1 98.56 156 LYS A C 1
ATOM 1231 O O . LYS A 1 156 ? 7.938 -20.75 -5.797 1 98.56 156 LYS A O 1
ATOM 1236 N N . ILE A 1 157 ? 9.984 -21.5 -6.125 1 98.69 157 ILE A N 1
ATOM 1237 C CA . ILE A 1 157 ? 9.93 -21.406 -7.578 1 98.69 157 ILE A CA 1
ATOM 1238 C C . ILE A 1 157 ? 9.289 -22.672 -8.148 1 98.69 157 ILE A C 1
ATOM 1240 O O . ILE A 1 157 ? 9.703 -23.781 -7.812 1 98.69 157 ILE A O 1
ATOM 1244 N N . ILE A 1 158 ? 8.312 -22.469 -8.945 1 98.75 158 ILE A N 1
ATOM 1245 C CA . ILE A 1 158 ? 7.625 -23.625 -9.508 1 98.75 158 ILE A CA 1
ATOM 1246 C C . ILE A 1 158 ? 7.668 -23.547 -11.031 1 98.75 158 ILE A C 1
ATOM 1248 O O . ILE A 1 158 ? 8.125 -22.562 -11.602 1 98.75 158 ILE A O 1
ATOM 1252 N N . LYS A 1 159 ? 7.191 -24.578 -11.656 1 98.44 159 LYS A N 1
ATOM 1253 C CA . LYS A 1 159 ? 7.293 -24.719 -13.109 1 98.44 159 LYS A CA 1
ATOM 1254 C C . LYS A 1 159 ? 6.254 -23.844 -13.812 1 98.44 159 LYS A C 1
ATOM 1256 O O . LYS A 1 159 ? 5.102 -23.766 -13.375 1 98.44 159 LYS A O 1
ATOM 1261 N N . ASN A 1 160 ? 6.609 -23.312 -14.953 1 98.12 160 ASN A N 1
ATOM 1262 C CA . ASN A 1 160 ? 5.68 -22.656 -15.867 1 98.12 160 ASN A CA 1
ATOM 1263 C C . ASN A 1 160 ? 4.91 -23.672 -16.703 1 98.12 160 ASN A C 1
ATOM 1265 O O . ASN A 1 160 ? 5.371 -24.797 -16.891 1 98.12 160 ASN A O 1
ATOM 1269 N N . PRO A 1 161 ? 3.662 -23.281 -17.234 1 98.19 161 PRO A N 1
ATOM 1270 C CA . PRO A 1 161 ? 3.008 -21.969 -17.094 1 98.19 161 PRO A CA 1
ATOM 1271 C C . PRO A 1 161 ? 2.164 -21.875 -15.82 1 98.19 161 PRO A C 1
ATOM 1273 O O . PRO A 1 161 ? 1.833 -22.891 -15.211 1 98.19 161 PRO A O 1
ATOM 1276 N N . VAL A 1 162 ? 1.786 -20.688 -15.391 1 98.44 162 VAL A N 1
ATOM 1277 C CA . VAL A 1 162 ? 0.991 -20.484 -14.18 1 98.44 162 VAL A CA 1
ATOM 1278 C C . VAL A 1 162 ? -0.371 -21.156 -14.344 1 98.44 162 VAL A C 1
ATOM 1280 O O . VAL A 1 162 ? -0.947 -21.641 -13.367 1 98.44 162 VAL A O 1
ATOM 1283 N N . SER A 1 163 ? -0.861 -21.25 -15.547 1 97.69 163 SER A N 1
ATOM 1284 C CA . SER A 1 163 ? -2.172 -21.844 -15.82 1 97.69 163 SER A CA 1
ATOM 1285 C C . SER A 1 163 ? -2.229 -23.297 -15.375 1 97.69 163 SER A C 1
ATOM 1287 O O . SER A 1 163 ? -3.303 -23.812 -15.055 1 97.69 163 SER A O 1
ATOM 1289 N N . SER A 1 164 ? -1.083 -23.984 -15.297 1 97.56 164 SER A N 1
ATOM 1290 C CA . SER A 1 164 ? -1.011 -25.391 -14.898 1 97.56 164 SER A CA 1
ATOM 1291 C C . SER A 1 164 ? -1.222 -25.531 -13.391 1 97.56 164 SER A C 1
ATOM 1293 O O . SER A 1 164 ? -1.386 -26.656 -12.891 1 97.56 164 SER A O 1
ATOM 1295 N N . HIS A 1 165 ? -1.247 -24.438 -12.656 1 98.06 165 HIS A N 1
ATOM 1296 C CA . HIS A 1 165 ? -1.356 -24.469 -11.203 1 98.06 165 HIS A CA 1
ATOM 1297 C C . HIS A 1 165 ? -2.711 -23.953 -10.742 1 98.06 165 HIS A C 1
ATOM 1299 O O . HIS A 1 165 ? -2.957 -23.828 -9.539 1 98.06 165 HIS A O 1
ATOM 1305 N N . LEU A 1 166 ? -3.59 -23.625 -11.68 1 97.81 166 LEU A N 1
ATOM 1306 C CA . LEU A 1 166 ? -4.871 -23.016 -11.352 1 97.81 166 LEU A CA 1
ATOM 1307 C C . LEU A 1 166 ? -5.992 -24.047 -11.367 1 97.81 166 LEU A C 1
ATOM 1309 O O . LEU A 1 166 ? -5.949 -25 -12.148 1 97.81 166 LEU A O 1
ATOM 1313 N N . PRO A 1 167 ? -6.988 -23.828 -10.477 1 95.81 167 PRO A N 1
ATOM 1314 C CA . PRO A 1 167 ? -8.133 -24.75 -10.516 1 95.81 167 PRO A CA 1
ATOM 1315 C C . PRO A 1 167 ? -8.836 -24.75 -11.867 1 95.81 167 PRO A C 1
ATOM 1317 O O . PRO A 1 167 ? -8.961 -23.703 -12.516 1 95.81 167 PRO A O 1
ATOM 1320 N N . VAL A 1 168 ? -9.375 -25.922 -12.18 1 92.69 168 VAL A N 1
ATOM 1321 C CA . VAL A 1 168 ? -10.047 -26.094 -13.461 1 92.69 168 VAL A CA 1
ATOM 1322 C C . VAL A 1 168 ? -11.391 -25.359 -13.438 1 92.69 168 VAL A C 1
ATOM 1324 O O . VAL A 1 168 ? -12.141 -25.453 -12.461 1 92.69 168 VAL A O 1
ATOM 1327 N N . GLY A 1 169 ? -11.664 -24.594 -14.438 1 91.56 169 GLY A N 1
ATOM 1328 C CA . GLY A 1 169 ? -12.984 -24.016 -14.641 1 91.56 169 GLY A CA 1
ATOM 1329 C C . GLY A 1 169 ? -13.188 -22.703 -13.891 1 91.56 169 GLY A C 1
ATOM 1330 O O . GLY A 1 169 ? -14.242 -22.078 -14 1 91.56 169 GLY A O 1
ATOM 1331 N N . CYS A 1 170 ? -12.234 -22.297 -13.133 1 95.06 170 CYS A N 1
ATOM 1332 C CA . CYS A 1 170 ? -12.422 -21.062 -12.375 1 95.06 170 CYS A CA 1
ATOM 1333 C C . CYS A 1 170 ? -12.383 -19.844 -13.297 1 95.06 170 CYS A C 1
ATOM 1335 O O . CYS A 1 170 ? -11.758 -19.891 -14.359 1 95.06 170 CYS A O 1
ATOM 1337 N N . LYS A 1 171 ? -13.07 -18.828 -12.93 1 96.69 171 LYS A N 1
ATOM 1338 C CA . LYS A 1 171 ? -13.016 -17.578 -13.688 1 96.69 171 LYS A CA 1
ATOM 1339 C C . LYS A 1 171 ? -11.68 -16.875 -13.5 1 96.69 171 LYS A C 1
ATOM 1341 O O . LYS A 1 171 ? -11.148 -16.812 -12.391 1 96.69 171 LYS A O 1
ATOM 1346 N N . LYS A 1 172 ? -11.148 -16.406 -14.602 1 98.25 172 LYS A N 1
ATOM 1347 C CA . LYS A 1 172 ? -9.859 -15.727 -14.609 1 98.25 172 LYS A CA 1
ATOM 1348 C C . LYS A 1 172 ? -9.977 -14.328 -15.195 1 98.25 172 LYS A C 1
ATOM 1350 O O . LYS A 1 172 ? -10.227 -14.172 -16.391 1 98.25 172 LYS A O 1
ATOM 1355 N N . TYR A 1 173 ? -9.773 -13.32 -14.344 1 98.5 173 TYR A N 1
ATOM 1356 C CA . TYR A 1 173 ? -9.844 -11.93 -14.773 1 98.5 173 TYR A CA 1
ATOM 1357 C C . TYR A 1 173 ? -8.445 -11.328 -14.891 1 98.5 173 TYR A C 1
ATOM 1359 O O . TYR A 1 173 ? -7.578 -11.586 -14.055 1 98.5 173 TYR A O 1
ATOM 1367 N N . SER A 1 174 ? -8.203 -10.57 -15.906 1 98.56 174 SER A N 1
ATOM 1368 C CA . SER A 1 174 ? -7.074 -9.641 -15.93 1 98.56 174 SER A CA 1
ATOM 1369 C C . SER A 1 174 ? -7.523 -8.211 -15.664 1 98.56 174 SER A C 1
ATOM 1371 O O . SER A 1 174 ? -8.656 -7.84 -15.984 1 98.56 174 SER A O 1
ATOM 1373 N N . THR A 1 175 ? -6.645 -7.445 -15.07 1 98.38 175 THR A N 1
ATOM 1374 C CA . THR A 1 175 ? -7.012 -6.066 -14.75 1 98.38 175 THR A CA 1
ATOM 1375 C C . THR A 1 175 ? -6.238 -5.09 -15.633 1 98.38 175 THR A C 1
ATOM 1377 O O . THR A 1 175 ? -5.059 -5.305 -15.922 1 98.38 175 THR A O 1
ATOM 1380 N N . SER A 1 176 ? -6.93 -4.102 -16.125 1 97.69 176 SER A N 1
ATOM 1381 C CA . SER A 1 176 ? -6.359 -3.025 -16.922 1 97.69 176 SER A CA 1
ATOM 1382 C C . SER A 1 176 ? -7.219 -1.767 -16.844 1 97.69 176 SER A C 1
ATOM 1384 O O . SER A 1 176 ? -8.445 -1.84 -16.922 1 97.69 176 SER A O 1
ATOM 1386 N N . PHE A 1 177 ? -6.512 -0.655 -16.766 1 96.44 177 PHE A N 1
ATOM 1387 C CA . PHE A 1 177 ? -7.242 0.605 -16.781 1 96.44 177 PHE A CA 1
ATOM 1388 C C . PHE A 1 177 ? -7.957 0.801 -18.109 1 96.44 177 PHE A C 1
ATOM 1390 O O . PHE A 1 177 ? -9.047 1.376 -18.156 1 96.44 177 PHE A O 1
ATOM 1397 N N . ALA A 1 178 ? -7.477 0.237 -19.172 1 95.81 178 ALA A N 1
ATOM 1398 C CA . ALA A 1 178 ? -7.965 0.439 -20.531 1 95.81 178 ALA A CA 1
ATOM 1399 C C . ALA A 1 178 ? -9.094 -0.535 -20.859 1 95.81 178 ALA A C 1
ATOM 1401 O O . ALA A 1 178 ? -9.648 -0.503 -21.969 1 95.81 178 ALA A O 1
ATOM 1402 N N . ALA A 1 179 ? -9.406 -1.397 -19.891 1 97.12 179 ALA A N 1
ATOM 1403 C CA . ALA A 1 179 ? -10.469 -2.369 -20.141 1 97.12 179 ALA A CA 1
ATOM 1404 C C . ALA A 1 179 ? -11.781 -1.672 -20.484 1 97.12 179 ALA A C 1
ATOM 1406 O O . ALA A 1 179 ? -12.086 -0.606 -19.953 1 97.12 179 ALA A O 1
ATOM 1407 N N . LYS A 1 180 ? -12.578 -2.258 -21.359 1 96.38 180 LYS A N 1
ATOM 1408 C CA . LYS A 1 180 ? -13.867 -1.705 -21.766 1 96.38 180 LYS A CA 1
ATOM 1409 C C . LYS A 1 180 ? -14.883 -1.789 -20.641 1 96.38 180 LYS A C 1
ATOM 1411 O O . LYS A 1 180 ? -15.695 -0.877 -20.453 1 96.38 180 LYS A O 1
ATOM 1416 N N . LYS A 1 181 ? -14.805 -2.848 -19.906 1 97.44 181 LYS A N 1
ATOM 1417 C CA . LYS A 1 181 ? -15.734 -3.076 -18.797 1 97.44 181 LYS A CA 1
ATOM 1418 C C . LYS A 1 181 ? -15.133 -2.627 -17.469 1 97.44 181 LYS A C 1
ATOM 1420 O O . LYS A 1 181 ? -14.047 -3.07 -17.094 1 97.44 181 LYS A O 1
ATOM 1425 N N . CYS A 1 182 ? -15.797 -1.68 -16.797 1 97.88 182 CYS A N 1
ATOM 1426 C CA . CYS A 1 182 ? -15.406 -1.237 -15.461 1 97.88 182 CYS A CA 1
ATOM 1427 C C . CYS A 1 182 ? -16.359 -1.783 -14.406 1 97.88 182 CYS A C 1
ATOM 1429 O O . CYS A 1 182 ? -17.562 -1.531 -14.461 1 97.88 182 CYS A O 1
ATOM 1431 N N . VAL A 1 183 ? -15.828 -2.523 -13.461 1 98.06 183 VAL A N 1
ATOM 1432 C CA . VAL A 1 183 ? -16.672 -3.168 -12.453 1 98.06 183 VAL A CA 1
ATOM 1433 C C . VAL A 1 183 ? -16.188 -2.783 -11.055 1 98.06 183 VAL A C 1
ATOM 1435 O O . VAL A 1 183 ? -15.055 -2.316 -10.891 1 98.06 183 VAL A O 1
ATOM 1438 N N . LYS A 1 184 ? -17.094 -2.889 -10.102 1 97.5 184 LYS A N 1
ATOM 1439 C CA . LYS A 1 184 ? -16.672 -2.812 -8.703 1 97.5 184 LYS A CA 1
ATOM 1440 C C . LYS A 1 184 ? -16.031 -4.121 -8.25 1 97.5 184 LYS A C 1
ATOM 1442 O O . LYS A 1 184 ? -16.484 -5.203 -8.625 1 97.5 184 LYS A O 1
ATOM 1447 N N . PRO A 1 185 ? -15 -4.02 -7.449 1 97.75 185 PRO A N 1
ATOM 1448 C CA . PRO A 1 185 ? -14.25 -5.227 -7.086 1 97.75 185 PRO A CA 1
ATOM 1449 C C . PRO A 1 185 ? -15.133 -6.309 -6.477 1 97.75 185 PRO A C 1
ATOM 1451 O O . PRO A 1 185 ? -14.953 -7.496 -6.766 1 97.75 185 PRO A O 1
ATOM 1454 N N . HIS A 1 186 ? -16.125 -5.922 -5.684 1 97.19 186 HIS A N 1
ATOM 1455 C CA . HIS A 1 186 ? -16.953 -6.926 -5.02 1 97.19 186 HIS A CA 1
ATOM 1456 C C . HIS A 1 186 ? -17.781 -7.711 -6.023 1 97.19 186 HIS A C 1
ATOM 1458 O O . HIS A 1 186 ? -18.219 -8.828 -5.738 1 97.19 186 HIS A O 1
ATOM 1464 N N . GLU A 1 187 ? -18 -7.184 -7.184 1 97.56 187 GLU A N 1
ATOM 1465 C CA . GLU A 1 187 ? -18.797 -7.844 -8.219 1 97.56 187 GLU A CA 1
ATOM 1466 C C . GLU A 1 187 ? -18.062 -9.062 -8.781 1 97.56 187 GLU A C 1
ATOM 1468 O O . GLU A 1 187 ? -18.688 -9.977 -9.312 1 97.56 187 GLU A O 1
ATOM 1473 N N . LEU A 1 188 ? -16.75 -9.062 -8.719 1 97.56 188 LEU A N 1
ATOM 1474 C CA . LEU A 1 188 ? -15.961 -10.188 -9.203 1 97.56 188 LEU A CA 1
ATOM 1475 C C . LEU A 1 188 ? -16.141 -11.414 -8.312 1 97.56 188 LEU A C 1
ATOM 1477 O O . LEU A 1 188 ? -15.922 -12.539 -8.75 1 97.56 188 LEU A O 1
ATOM 1481 N N . ALA A 1 189 ? -16.594 -11.18 -7.082 1 95.75 189 ALA A N 1
ATOM 1482 C CA . ALA A 1 189 ? -16.672 -12.242 -6.086 1 95.75 189 ALA A CA 1
ATOM 1483 C C . ALA A 1 189 ? -18.125 -12.57 -5.758 1 95.75 189 ALA A C 1
ATOM 1485 O O . ALA A 1 189 ? -18.422 -13.609 -5.156 1 95.75 189 ALA A O 1
ATOM 1486 N N . ALA A 1 190 ? -19.016 -11.633 -6.035 1 87.62 190 ALA A N 1
ATOM 1487 C CA . ALA A 1 190 ? -20.391 -11.734 -5.551 1 87.62 190 ALA A CA 1
ATOM 1488 C C . ALA A 1 190 ? -21.062 -13 -6.066 1 87.62 190 ALA A C 1
ATOM 1490 O O . ALA A 1 190 ? -21.078 -13.258 -7.273 1 87.62 190 ALA A O 1
ATOM 1491 N N . GLY A 1 191 ? -21.609 -13.742 -5.117 1 86.38 191 GLY A N 1
ATOM 1492 C CA . GLY A 1 191 ? -22.375 -14.938 -5.449 1 86.38 191 GLY A CA 1
ATOM 1493 C C . GLY A 1 191 ? -21.5 -16.094 -5.891 1 86.38 191 GLY A C 1
ATOM 1494 O O . GLY A 1 191 ? -22 -17.141 -6.328 1 86.38 191 GLY A O 1
ATOM 1495 N N . VAL A 1 192 ? -20.219 -15.961 -5.801 1 84.69 192 VAL A N 1
ATOM 1496 C CA . VAL A 1 192 ? -19.266 -16.969 -6.262 1 84.69 192 VAL A CA 1
ATOM 1497 C C . VAL A 1 192 ? -18.703 -17.734 -5.066 1 84.69 192 VAL A C 1
ATOM 1499 O O . VAL A 1 192 ? -18.125 -17.141 -4.152 1 84.69 192 VAL A O 1
ATOM 1502 N N . ASN A 1 193 ? -18.922 -19 -5.023 1 90.31 193 ASN A N 1
ATOM 1503 C CA . ASN A 1 193 ? -18.359 -19.859 -3.98 1 90.31 193 ASN A CA 1
ATOM 1504 C C . ASN A 1 193 ? -17.281 -20.781 -4.531 1 90.31 193 ASN A C 1
ATOM 1506 O O . ASN A 1 193 ? -17.203 -21.953 -4.137 1 90.31 193 ASN A O 1
ATOM 1510 N N . GLU A 1 194 ? -16.656 -20.359 -5.535 1 94.44 194 GLU A N 1
ATOM 1511 C CA . GLU A 1 194 ? -15.555 -21.062 -6.188 1 94.44 194 GLU A CA 1
ATOM 1512 C C . GLU A 1 194 ? -14.312 -20.172 -6.289 1 94.44 194 GLU A C 1
ATOM 1514 O O . GLU A 1 194 ? -14.383 -18.969 -6.016 1 94.44 194 GLU A O 1
ATOM 1519 N N . PRO A 1 195 ? -13.156 -20.781 -6.609 1 97.25 195 PRO A N 1
ATOM 1520 C CA . PRO A 1 195 ? -11.945 -19.969 -6.773 1 97.25 195 PRO A CA 1
ATOM 1521 C C . PRO A 1 195 ? -12.07 -18.953 -7.914 1 97.25 195 PRO A C 1
ATOM 1523 O O . PRO A 1 195 ? -12.672 -19.25 -8.945 1 97.25 195 PRO A O 1
ATOM 1526 N N . VAL A 1 196 ? -11.586 -17.781 -7.699 1 98.31 196 VAL A N 1
ATOM 1527 C CA . VAL A 1 196 ? -11.508 -16.719 -8.703 1 98.31 196 VAL A CA 1
ATOM 1528 C C . VAL A 1 196 ? -10.055 -16.281 -8.875 1 98.31 196 VAL A C 1
ATOM 1530 O O . VAL A 1 196 ? -9.328 -16.109 -7.891 1 98.31 196 VAL A O 1
ATOM 1533 N N . VAL A 1 197 ? -9.633 -16.203 -10.117 1 98.69 197 VAL A N 1
ATOM 1534 C CA . VAL A 1 197 ? -8.281 -15.742 -10.422 1 98.69 197 VAL A CA 1
ATOM 1535 C C . VAL A 1 197 ? -8.336 -14.281 -10.875 1 98.69 197 VAL A C 1
ATOM 1537 O O . VAL A 1 197 ? -9.148 -13.914 -11.719 1 98.69 197 VAL A O 1
ATOM 1540 N N . VAL A 1 198 ? -7.523 -13.453 -10.297 1 98.88 198 VAL A N 1
ATOM 1541 C CA . VAL A 1 198 ? -7.352 -12.078 -10.75 1 98.88 198 VAL A CA 1
ATOM 1542 C C . VAL A 1 198 ? -5.875 -11.812 -11.031 1 98.88 198 VAL A C 1
ATOM 1544 O O . VAL A 1 198 ? -5.023 -11.984 -10.156 1 98.88 198 VAL A O 1
ATOM 1547 N N . VAL A 1 199 ? -5.598 -11.43 -12.25 1 98.94 199 VAL A N 1
ATOM 1548 C CA . VAL A 1 199 ? -4.238 -11.117 -12.68 1 98.94 199 VAL A CA 1
ATOM 1549 C C . VAL A 1 199 ? -4.012 -9.609 -12.625 1 98.94 199 VAL A C 1
ATOM 1551 O O . VAL A 1 199 ? -4.809 -8.836 -13.156 1 98.94 199 VAL A O 1
ATOM 1554 N N . ILE A 1 200 ? -2.943 -9.18 -11.977 1 98.88 200 ILE A N 1
ATOM 1555 C CA . ILE A 1 200 ? -2.582 -7.777 -11.805 1 98.88 200 ILE A CA 1
ATOM 1556 C C . ILE A 1 200 ? -1.172 -7.539 -12.336 1 98.88 200 ILE A C 1
ATOM 1558 O O . ILE A 1 200 ? -0.245 -8.289 -12.023 1 98.88 200 ILE A O 1
ATOM 1562 N N . GLY A 1 201 ? -1.025 -6.492 -13.188 1 98.56 201 GLY A N 1
ATOM 1563 C CA . GLY A 1 201 ? 0.309 -6.137 -13.648 1 98.56 201 GLY A CA 1
ATOM 1564 C C . GLY A 1 201 ? 1.178 -5.547 -12.555 1 98.56 201 GLY A C 1
ATOM 1565 O O . GLY A 1 201 ? 0.841 -4.508 -11.984 1 98.56 201 GLY A O 1
ATOM 1566 N N . ALA A 1 202 ? 2.248 -6.16 -12.234 1 98.25 202 ALA A N 1
ATOM 1567 C CA . ALA A 1 202 ? 3.205 -5.656 -11.25 1 98.25 202 ALA A CA 1
ATOM 1568 C C . ALA A 1 202 ? 4.387 -4.98 -11.938 1 98.25 202 ALA A C 1
ATOM 1570 O O . ALA A 1 202 ? 5.543 -5.281 -11.633 1 98.25 202 ALA A O 1
ATOM 1571 N N . MET A 1 203 ? 4.078 -4.027 -12.828 1 95.5 203 MET A N 1
ATOM 1572 C CA . MET A 1 203 ? 5.059 -3.336 -13.656 1 95.5 203 MET A CA 1
ATOM 1573 C C . MET A 1 203 ? 4.777 -1.838 -13.695 1 95.5 203 MET A C 1
ATOM 1575 O O . MET A 1 203 ? 3.656 -1.405 -13.43 1 95.5 203 MET A O 1
ATOM 1579 N N . ALA A 1 204 ? 5.816 -1.095 -14.023 1 91.38 204 ALA A N 1
ATOM 1580 C CA . ALA A 1 204 ? 5.691 0.361 -14.031 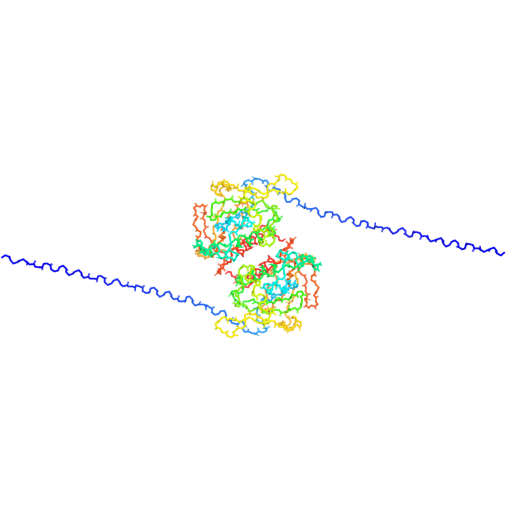1 91.38 204 ALA A CA 1
ATOM 1581 C C . ALA A 1 204 ? 4.836 0.833 -15.203 1 91.38 204 ALA A C 1
ATOM 1583 O O . ALA A 1 204 ? 4.066 1.787 -15.07 1 91.38 204 ALA A O 1
ATOM 1584 N N . HIS A 1 205 ? 4.988 0.216 -16.281 1 89.12 205 HIS A N 1
ATOM 1585 C CA . HIS A 1 205 ? 4.25 0.605 -17.469 1 89.12 205 HIS A CA 1
ATOM 1586 C C . HIS A 1 205 ? 4.082 -0.574 -18.422 1 89.12 205 HIS A C 1
ATOM 1588 O O . HIS A 1 205 ? 4.793 -1.574 -18.312 1 89.12 205 HIS A O 1
ATOM 1594 N N . GLY A 1 206 ? 3.049 -0.437 -19.219 1 88.69 206 GLY A N 1
ATOM 1595 C CA . GLY A 1 206 ? 2.816 -1.456 -20.234 1 88.69 206 GLY A CA 1
ATOM 1596 C C . GLY A 1 206 ? 1.468 -2.137 -20.094 1 88.69 206 GLY A C 1
ATOM 1597 O O . GLY A 1 206 ? 0.673 -1.78 -19.234 1 88.69 206 GLY A O 1
ATOM 1598 N N . LYS A 1 207 ? 1.3 -3.037 -21.062 1 90.31 207 LYS A N 1
ATOM 1599 C CA . LYS A 1 207 ? 0.068 -3.818 -21.109 1 90.31 207 LYS A CA 1
ATOM 1600 C C . LYS A 1 207 ? 0.36 -5.312 -20.984 1 90.31 207 LYS A C 1
ATOM 1602 O O . LYS A 1 207 ? 1.31 -5.812 -21.594 1 90.31 207 LYS A O 1
ATOM 1607 N N . LEU A 1 208 ? -0.461 -5.914 -20.188 1 95.25 208 LEU A N 1
ATOM 1608 C CA . LEU A 1 208 ? -0.317 -7.359 -20.062 1 95.25 208 LEU A CA 1
ATOM 1609 C C . LEU A 1 208 ? -0.815 -8.07 -21.328 1 95.25 208 LEU A C 1
ATOM 1611 O O . LEU A 1 208 ? -1.852 -7.695 -21.875 1 95.25 208 LEU A O 1
ATOM 1615 N N . GLU A 1 209 ? -0.004 -8.945 -21.812 1 93.25 209 GLU A N 1
ATOM 1616 C CA . GLU A 1 209 ? -0.407 -9.867 -22.875 1 93.25 209 GLU A CA 1
ATOM 1617 C C . GLU A 1 209 ? -0.552 -11.289 -22.344 1 93.25 209 GLU A C 1
ATOM 1619 O O . GLU A 1 209 ? 0.441 -12 -22.172 1 93.25 209 GLU A O 1
ATOM 1624 N N . LEU A 1 210 ? -1.787 -11.625 -22.156 1 96.06 210 LEU A N 1
ATOM 1625 C CA . LEU A 1 210 ? -2.055 -12.898 -21.5 1 96.06 210 LEU A CA 1
ATOM 1626 C C . LEU A 1 210 ? -2.902 -13.805 -22.391 1 96.06 210 LEU A C 1
ATOM 1628 O O . LEU A 1 210 ? -3.777 -13.32 -23.109 1 96.06 210 LEU A O 1
ATOM 1632 N N . ASP A 1 211 ? -2.705 -15.148 -22.344 1 95.69 211 ASP A N 1
ATOM 1633 C CA . ASP A 1 211 ? -3.463 -16.094 -23.156 1 95.69 211 ASP A CA 1
ATOM 1634 C C . ASP A 1 211 ? -4.27 -17.047 -22.281 1 95.69 211 ASP A C 1
ATOM 1636 O O . ASP A 1 211 ? -4.848 -18.016 -22.781 1 95.69 211 ASP A O 1
ATOM 1640 N N . TYR A 1 212 ? -4.32 -16.766 -21.016 1 97.56 212 TYR A N 1
ATOM 1641 C CA . TYR A 1 212 ? -4.961 -17.75 -20.141 1 97.56 212 TYR A CA 1
ATOM 1642 C C . TYR A 1 212 ? -6.121 -17.125 -19.375 1 97.56 212 TYR A C 1
ATOM 1644 O O . TYR A 1 212 ? -6.754 -17.781 -18.547 1 97.56 212 TYR A O 1
ATOM 1652 N N . THR A 1 213 ? -6.426 -15.836 -19.531 1 97.88 213 THR A N 1
ATOM 1653 C CA . THR A 1 213 ? -7.516 -15.18 -18.812 1 97.88 213 THR A CA 1
ATOM 1654 C C . THR A 1 213 ? -8.781 -15.156 -19.672 1 97.88 213 THR A C 1
ATOM 1656 O O . THR A 1 213 ? -8.711 -15.258 -20.906 1 97.88 213 THR A O 1
ATOM 1659 N N . ASP A 1 214 ? -9.93 -15.016 -19 1 97.25 214 ASP A N 1
ATOM 1660 C CA . ASP A 1 214 ? -11.234 -15.062 -19.656 1 97.25 214 ASP A CA 1
ATOM 1661 C C . ASP A 1 214 ? -11.727 -13.656 -20 1 97.25 214 ASP A C 1
ATOM 1663 O O . ASP A 1 214 ? -12.398 -13.461 -21.016 1 97.25 214 ASP A O 1
ATOM 1667 N N . GLU A 1 215 ? -11.461 -12.695 -19.141 1 97.31 215 GLU A N 1
ATOM 1668 C CA . GLU A 1 215 ? -11.992 -11.344 -19.281 1 97.31 215 GLU A CA 1
ATOM 1669 C C . GLU A 1 215 ? -11.016 -10.312 -18.719 1 97.31 215 GLU A C 1
ATOM 1671 O O . GLU A 1 215 ? -10.32 -10.562 -17.734 1 97.31 215 GLU A O 1
ATOM 1676 N N . GLU A 1 216 ? -10.969 -9.164 -19.375 1 98.06 216 GLU A N 1
ATOM 1677 C CA . GLU A 1 216 ? -10.227 -8.008 -18.891 1 98.06 216 GLU A CA 1
ATOM 1678 C C . GLU A 1 216 ? -11.164 -6.961 -18.297 1 98.06 216 GLU A C 1
ATOM 1680 O O . GLU A 1 216 ? -12.164 -6.59 -18.922 1 98.06 216 GLU A O 1
ATOM 1685 N N . VAL A 1 217 ? -10.875 -6.512 -17.141 1 98.38 217 VAL A N 1
ATOM 1686 C CA . VAL A 1 217 ? -11.773 -5.566 -16.5 1 98.38 217 VAL A CA 1
ATOM 1687 C C . VAL A 1 217 ? -10.969 -4.414 -15.898 1 98.38 217 VAL A C 1
ATOM 1689 O O . VAL A 1 217 ? -9.812 -4.59 -15.523 1 98.38 217 VAL A O 1
ATOM 1692 N N . ALA A 1 218 ? -11.531 -3.234 -15.891 1 98.31 218 ALA A N 1
ATOM 1693 C CA . ALA A 1 218 ? -11.102 -2.145 -15.016 1 98.31 218 ALA A CA 1
ATOM 1694 C C . ALA A 1 218 ? -11.891 -2.152 -13.711 1 98.31 218 ALA A C 1
ATOM 1696 O O . ALA A 1 218 ? -13.062 -2.523 -13.68 1 98.31 218 ALA A O 1
ATOM 1697 N N . ILE A 1 219 ? -11.203 -1.752 -12.648 1 98.38 219 ILE A N 1
ATOM 1698 C CA . ILE A 1 219 ? -11.938 -1.755 -11.383 1 98.38 219 ILE A CA 1
ATOM 1699 C C . ILE A 1 219 ? -12.047 -0.328 -10.852 1 98.38 219 ILE A C 1
ATOM 1701 O O . ILE A 1 219 ? -12.43 -0.119 -9.695 1 98.38 219 ILE A O 1
ATOM 1705 N N . SER A 1 220 ? -11.625 0.651 -11.555 1 97.94 220 SER A N 1
ATOM 1706 C CA . SER A 1 220 ? -11.695 2.072 -11.234 1 97.94 220 SER A CA 1
ATOM 1707 C C . SER A 1 220 ? -11.75 2.924 -12.5 1 97.94 220 SER A C 1
ATOM 1709 O O . SER A 1 220 ? -11.172 2.555 -13.531 1 97.94 220 SER A O 1
ATOM 1711 N N . GLN A 1 221 ? -12.406 4.047 -12.398 1 96.38 221 GLN A N 1
ATOM 1712 C CA . GLN A 1 221 ? -12.414 5.012 -13.492 1 96.38 221 GLN A CA 1
ATOM 1713 C C . GLN A 1 221 ? -11.141 5.855 -13.492 1 96.38 221 GLN A C 1
ATOM 1715 O O . GLN A 1 221 ? -10.922 6.66 -14.398 1 96.38 221 GLN A O 1
ATOM 1720 N N . TYR A 1 222 ? -10.367 5.68 -12.477 1 96.5 222 TYR A N 1
ATOM 1721 C CA . TYR A 1 222 ? -9.055 6.312 -12.359 1 96.5 222 TYR A CA 1
ATOM 1722 C C . TYR A 1 222 ? -7.941 5.281 -12.438 1 96.5 222 TYR A C 1
ATOM 1724 O O . TYR A 1 222 ? -8.109 4.141 -11.992 1 96.5 222 TYR A O 1
ATOM 1732 N N . PRO A 1 223 ? -6.809 5.688 -13.062 1 96.38 223 PRO A N 1
ATOM 1733 C CA . PRO A 1 223 ? -5.664 4.773 -12.992 1 96.38 223 PRO A CA 1
ATOM 1734 C C . PRO A 1 223 ? -5.254 4.449 -11.562 1 96.38 223 PRO A C 1
ATOM 1736 O O . PRO A 1 223 ? -5.312 5.312 -10.688 1 96.38 223 PRO A O 1
ATOM 1739 N N . LEU A 1 224 ? -4.938 3.215 -11.367 1 98.06 224 LEU A N 1
ATOM 1740 C CA . LEU A 1 224 ? -4.496 2.754 -10.062 1 98.06 224 LEU A CA 1
ATOM 1741 C C . LEU A 1 224 ? -3.064 2.23 -10.125 1 98.06 224 LEU A C 1
ATOM 1743 O O . LEU A 1 224 ? -2.641 1.692 -11.148 1 98.06 224 LEU A O 1
ATOM 1747 N N . SER A 1 225 ? -2.361 2.428 -8.992 1 98.25 225 SER A N 1
ATOM 1748 C CA . SER A 1 225 ? -1.143 1.637 -8.852 1 98.25 225 SER A CA 1
ATOM 1749 C C . SER A 1 225 ? -1.461 0.155 -8.688 1 98.25 225 SER A C 1
ATOM 1751 O O . SER A 1 225 ? -2.582 -0.208 -8.328 1 98.25 225 SER A O 1
ATOM 1753 N N . ALA A 1 226 ? -0.445 -0.667 -8.945 1 98.62 226 ALA A N 1
ATOM 1754 C CA . ALA A 1 226 ? -0.62 -2.105 -8.758 1 98.62 226 ALA A CA 1
ATOM 1755 C C . ALA A 1 226 ? -0.953 -2.43 -7.305 1 98.62 226 ALA A C 1
ATOM 1757 O O . ALA A 1 226 ? -1.82 -3.262 -7.031 1 98.62 226 ALA A O 1
ATOM 1758 N N . ALA A 1 227 ? -0.307 -1.785 -6.363 1 98.81 227 ALA A N 1
ATOM 1759 C CA . ALA A 1 227 ? -0.536 -2.016 -4.941 1 98.81 227 ALA A CA 1
ATOM 1760 C C . ALA A 1 227 ? -1.961 -1.638 -4.547 1 98.81 227 ALA A C 1
ATOM 1762 O O . ALA A 1 227 ? -2.627 -2.377 -3.818 1 98.81 227 ALA A O 1
ATOM 1763 N N . LEU A 1 228 ? -2.387 -0.498 -5.016 1 98.75 228 LEU A N 1
ATOM 1764 C CA . LEU A 1 228 ? -3.75 -0.076 -4.715 1 98.75 228 LEU A CA 1
ATOM 1765 C C . LEU A 1 228 ? -4.766 -1.017 -5.355 1 98.75 228 LEU A C 1
ATOM 1767 O O . LEU A 1 228 ? -5.824 -1.277 -4.785 1 98.75 228 LEU A O 1
ATOM 1771 N N . THR A 1 229 ? -4.48 -1.502 -6.582 1 98.81 229 THR A N 1
ATOM 1772 C CA . THR A 1 229 ? -5.328 -2.508 -7.215 1 98.81 229 THR A CA 1
ATOM 1773 C C . THR A 1 229 ? -5.457 -3.74 -6.324 1 98.81 229 THR A C 1
ATOM 1775 O O . THR A 1 229 ? -6.562 -4.234 -6.098 1 98.81 229 THR A O 1
ATOM 1778 N N . CYS A 1 230 ? -4.348 -4.207 -5.77 1 98.94 230 CYS A N 1
ATOM 1779 C CA . CYS A 1 230 ? -4.352 -5.352 -4.867 1 98.94 230 CYS A CA 1
ATOM 1780 C C . CYS A 1 230 ? -5.23 -5.086 -3.65 1 98.94 230 CYS A C 1
ATOM 1782 O O . CYS A 1 230 ? -6.039 -5.93 -3.268 1 98.94 230 CYS A O 1
ATOM 1784 N N . ALA A 1 231 ? -5.066 -3.908 -3.084 1 98.88 231 ALA A N 1
ATOM 1785 C CA . ALA A 1 231 ? -5.828 -3.555 -1.89 1 98.88 231 ALA A CA 1
ATOM 1786 C C . ALA A 1 231 ? -7.324 -3.52 -2.188 1 98.88 231 ALA A C 1
ATOM 1788 O O . ALA A 1 231 ? -8.133 -4.051 -1.418 1 98.88 231 ALA A O 1
ATOM 1789 N N . LYS A 1 232 ? -7.699 -2.928 -3.312 1 98.75 232 LYS A N 1
ATOM 1790 C CA . LYS A 1 232 ? -9.109 -2.783 -3.664 1 98.75 232 LYS A CA 1
ATOM 1791 C C . LYS A 1 232 ? -9.734 -4.137 -4.004 1 98.75 232 LYS A C 1
ATOM 1793 O O . LYS A 1 232 ? -10.867 -4.418 -3.613 1 98.75 232 LYS A O 1
ATOM 1798 N N . ILE A 1 233 ? -8.984 -4.969 -4.738 1 98.88 233 ILE A N 1
ATOM 1799 C CA . ILE A 1 233 ? -9.477 -6.297 -5.086 1 98.88 233 ILE A CA 1
ATOM 1800 C C . ILE A 1 233 ? -9.719 -7.105 -3.812 1 98.88 233 ILE A C 1
ATOM 1802 O O . ILE A 1 233 ? -10.797 -7.68 -3.633 1 98.88 233 ILE A O 1
ATOM 1806 N N . CYS A 1 234 ? -8.758 -7.09 -2.9 1 98.81 234 CYS A N 1
ATOM 1807 C CA . CYS A 1 234 ? -8.93 -7.82 -1.649 1 98.81 234 CYS A CA 1
ATOM 1808 C C . CYS A 1 234 ? -10.133 -7.281 -0.871 1 98.81 234 CYS A C 1
ATOM 1810 O O . CYS A 1 234 ? -10.945 -8.055 -0.371 1 98.81 234 CYS A O 1
ATOM 1812 N N . SER A 1 235 ? -10.25 -5.969 -0.806 1 98.38 235 SER A N 1
ATOM 1813 C CA . SER A 1 235 ? -11.359 -5.359 -0.071 1 98.38 235 SER A CA 1
ATOM 1814 C C . SER A 1 235 ? -12.703 -5.75 -0.67 1 98.38 235 SER A C 1
ATOM 1816 O O . SER A 1 235 ? -13.664 -6.004 0.059 1 98.38 235 SER A O 1
ATOM 1818 N N . GLY A 1 236 ? -12.758 -5.77 -1.978 1 98 236 GLY A N 1
ATOM 1819 C CA . GLY A 1 236 ? -13.984 -6.191 -2.639 1 98 236 GLY A CA 1
ATOM 1820 C C . GLY A 1 236 ? -14.375 -7.625 -2.324 1 98 236 GLY A C 1
ATOM 1821 O O . GLY A 1 236 ? -15.539 -7.914 -2.072 1 98 236 GLY A O 1
ATOM 1822 N N . PHE A 1 237 ? -13.422 -8.484 -2.361 1 98.44 237 PHE A N 1
ATOM 1823 C CA . PHE A 1 237 ? -13.68 -9.891 -2.068 1 98.44 237 PHE A CA 1
ATOM 1824 C C . PHE A 1 237 ? -14.047 -10.078 -0.601 1 98.44 237 PHE A C 1
ATOM 1826 O O . PHE A 1 237 ? -14.922 -10.883 -0.272 1 98.44 237 PHE A O 1
ATOM 1833 N N . GLU A 1 238 ? -13.344 -9.344 0.296 1 98.19 238 GLU A N 1
ATOM 1834 C CA . GLU A 1 238 ? -13.703 -9.367 1.711 1 98.19 238 GLU A CA 1
ATOM 1835 C C . GLU A 1 238 ? -15.172 -8.984 1.914 1 98.19 238 GLU A C 1
ATOM 1837 O O . GLU A 1 238 ? -15.898 -9.672 2.629 1 98.19 238 GLU A O 1
ATOM 1842 N N . GLU A 1 239 ? -15.555 -7.965 1.265 1 96.62 239 GLU A N 1
ATOM 1843 C CA . GLU A 1 239 ? -16.938 -7.5 1.36 1 96.62 239 GLU A CA 1
ATOM 1844 C C . GLU A 1 239 ? -17.906 -8.57 0.864 1 96.62 239 GLU A C 1
ATOM 1846 O O . GLU A 1 239 ? -18.875 -8.898 1.549 1 96.62 239 GLU A O 1
ATOM 1851 N N . ALA A 1 240 ? -17.625 -9.109 -0.232 1 97.12 240 ALA A N 1
ATOM 1852 C CA . ALA A 1 240 ? -18.5 -10.094 -0.855 1 97.12 240 ALA A CA 1
ATOM 1853 C C . ALA A 1 240 ? -18.578 -11.375 -0.026 1 97.12 240 ALA A C 1
ATOM 1855 O O . ALA A 1 240 ? -19.609 -12.031 0.014 1 97.12 240 ALA A O 1
ATOM 1856 N N . TRP A 1 241 ? -17.516 -11.68 0.635 1 97.06 241 TRP A N 1
ATOM 1857 C CA . TRP A 1 241 ? -17.438 -12.961 1.331 1 97.06 241 TRP A CA 1
ATOM 1858 C C . TRP A 1 241 ? -17.625 -12.781 2.832 1 97.06 241 TRP A C 1
ATOM 1860 O O . TRP A 1 241 ? -17.406 -13.711 3.611 1 97.06 241 TRP A O 1
ATOM 1870 N N . GLY A 1 242 ? -17.938 -11.609 3.303 1 95.5 242 GLY A N 1
ATOM 1871 C CA . GLY A 1 242 ? -18.328 -11.352 4.684 1 95.5 242 GLY A CA 1
ATOM 1872 C C . GLY A 1 242 ? -17.141 -11.328 5.633 1 95.5 242 GLY A C 1
ATOM 1873 O O . GLY A 1 242 ? -17.25 -11.781 6.777 1 95.5 242 GLY A O 1
ATOM 1874 N N . ILE A 1 243 ? -16 -10.898 5.09 1 95.56 243 ILE A N 1
ATOM 1875 C CA . ILE A 1 243 ? -14.812 -10.734 5.906 1 95.56 243 ILE A CA 1
ATOM 1876 C C . ILE A 1 243 ? -14.641 -9.273 6.293 1 95.56 243 ILE A C 1
ATOM 1878 O O . ILE A 1 243 ? -14.617 -8.391 5.43 1 95.56 243 ILE A O 1
ATOM 1882 N N . HIS A 1 244 ? -14.633 -8.992 7.555 1 89.44 244 HIS A N 1
ATOM 1883 C CA . HIS A 1 244 ? -14.547 -7.594 7.9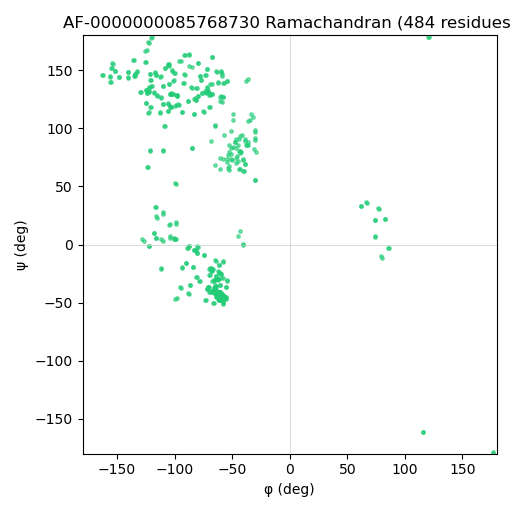69 1 89.44 244 HIS A CA 1
ATOM 1884 C C . HIS A 1 244 ? -13.477 -7.406 9.039 1 89.44 244 HIS A C 1
ATOM 1886 O O . HIS A 1 244 ? -13.352 -8.234 9.953 1 89.44 244 HIS A O 1
ATOM 1892 N N . MET B 1 1 ? 21.062 7.703 -82.875 1 23.88 1 MET B N 1
ATOM 1893 C CA . MET B 1 1 ? 20.812 6.668 -81.875 1 23.88 1 MET B CA 1
ATOM 1894 C C . MET B 1 1 ? 20.375 7.285 -80.562 1 23.88 1 MET B C 1
ATOM 1896 O O . MET B 1 1 ? 21.188 7.844 -79.812 1 23.88 1 MET B O 1
ATOM 1900 N N . ARG B 1 2 ? 19.266 8.039 -80.625 1 21.89 2 ARG B N 1
ATOM 1901 C CA . ARG B 1 2 ? 18.578 9.039 -79.812 1 21.89 2 ARG B CA 1
ATOM 1902 C C . ARG B 1 2 ? 18.078 8.438 -78.5 1 21.89 2 ARG B C 1
ATOM 1904 O O . ARG B 1 2 ? 17.203 7.57 -78.5 1 21.89 2 ARG B O 1
ATOM 1911 N N . ASN B 1 3 ? 19.078 8.094 -77.625 1 23.44 3 ASN B N 1
ATOM 1912 C CA . ASN B 1 3 ? 18.953 7.379 -76.375 1 23.44 3 ASN B CA 1
ATOM 1913 C C . ASN B 1 3 ? 17.922 8.023 -75.438 1 23.44 3 ASN B C 1
ATOM 1915 O O . ASN B 1 3 ? 18.062 9.195 -75.062 1 23.44 3 ASN B O 1
ATOM 1919 N N . GLY B 1 4 ? 16.688 7.746 -75.812 1 24.41 4 GLY B N 1
ATOM 1920 C CA . GLY B 1 4 ? 15.484 8.305 -75.25 1 24.41 4 GLY B CA 1
ATOM 1921 C C . GLY B 1 4 ? 15.445 8.188 -73.688 1 24.41 4 GLY B C 1
ATOM 1922 O O . GLY B 1 4 ? 15.68 7.105 -73.188 1 24.41 4 GLY B O 1
ATOM 1923 N N . LYS B 1 5 ? 15.844 9.312 -73.062 1 23.38 5 LYS B N 1
ATOM 1924 C CA . LYS B 1 5 ? 15.984 9.633 -71.625 1 23.38 5 LYS B CA 1
ATOM 1925 C C . LYS B 1 5 ? 14.711 9.273 -70.875 1 23.38 5 LYS B C 1
ATOM 1927 O O . LYS B 1 5 ? 13.633 9.789 -71.188 1 23.38 5 LYS B O 1
ATOM 1932 N N . VAL B 1 6 ? 14.484 7.926 -70.688 1 25.22 6 VAL B N 1
ATOM 1933 C CA . VAL B 1 6 ? 13.32 7.473 -69.938 1 25.22 6 VAL B CA 1
ATOM 1934 C C . VAL B 1 6 ? 13.234 8.227 -68.625 1 25.22 6 VAL B C 1
ATOM 1936 O O . VAL B 1 6 ? 14.18 8.211 -67.812 1 25.22 6 VAL B O 1
ATOM 1939 N N . THR B 1 7 ? 12.656 9.422 -68.562 1 24.58 7 THR B N 1
ATOM 1940 C CA . THR B 1 7 ? 12.438 10.344 -67.438 1 24.58 7 THR B CA 1
AT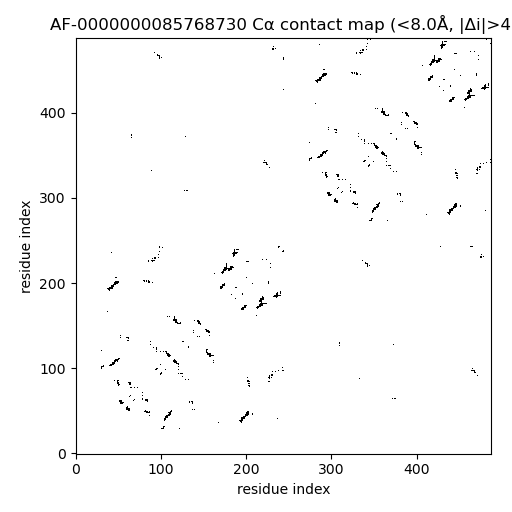OM 1941 C C . THR B 1 7 ? 11.578 9.688 -66.375 1 24.58 7 THR B C 1
ATOM 1943 O O . THR B 1 7 ? 10.414 9.352 -66.625 1 24.58 7 THR B O 1
ATOM 1946 N N . VAL B 1 8 ? 12.109 8.625 -65.75 1 23.72 8 VAL B N 1
ATOM 1947 C CA . VAL B 1 8 ? 11.359 7.965 -64.688 1 23.72 8 VAL B CA 1
ATOM 1948 C C . VAL B 1 8 ? 10.891 9 -63.656 1 23.72 8 VAL B C 1
ATOM 1950 O O . VAL B 1 8 ? 11.695 9.75 -63.125 1 23.72 8 VAL B O 1
ATOM 1953 N N . ASN B 1 9 ? 9.766 9.672 -63.938 1 21.7 9 ASN B N 1
ATOM 1954 C CA . ASN B 1 9 ? 9.07 10.633 -63.094 1 21.7 9 ASN B CA 1
ATOM 1955 C C . ASN B 1 9 ? 8.789 10.047 -61.719 1 21.7 9 ASN B C 1
ATOM 1957 O O . ASN B 1 9 ? 8.008 9.102 -61.562 1 21.7 9 ASN B O 1
ATOM 1961 N N . MET B 1 10 ? 9.805 9.789 -60.906 1 20.39 10 MET B N 1
ATOM 1962 C CA . MET B 1 10 ? 9.648 9.266 -59.531 1 20.39 10 MET B CA 1
ATOM 1963 C C . MET B 1 10 ? 8.727 10.164 -58.719 1 20.39 10 MET B C 1
ATOM 1965 O O . MET B 1 10 ? 9.062 11.312 -58.438 1 20.39 10 MET B O 1
ATOM 1969 N N . ALA B 1 11 ? 7.441 10.141 -58.969 1 22.17 11 ALA B N 1
ATOM 1970 C CA . ALA B 1 11 ? 6.445 10.914 -58.219 1 22.17 11 ALA B CA 1
ATOM 1971 C C . ALA B 1 11 ? 6.621 10.734 -56.719 1 22.17 11 ALA B C 1
ATOM 1973 O O . ALA B 1 11 ? 6.797 9.617 -56.25 1 22.17 11 ALA B O 1
ATOM 1974 N N . ALA B 1 12 ? 7.039 11.82 -56 1 22.5 12 ALA B N 1
ATOM 1975 C CA . ALA B 1 12 ? 7.219 12.117 -54.594 1 22.5 12 ALA B CA 1
ATOM 1976 C C . ALA B 1 12 ? 5.969 11.766 -53.812 1 22.5 12 ALA B C 1
ATOM 1978 O O . ALA B 1 12 ? 4.902 12.344 -54 1 22.5 12 ALA B O 1
ATOM 1979 N N . ARG B 1 13 ? 5.605 10.484 -53.531 1 21.5 13 ARG B N 1
ATOM 1980 C CA . ARG B 1 13 ? 4.465 10.141 -52.688 1 21.5 13 ARG B CA 1
ATOM 1981 C C . ARG B 1 13 ? 4.461 10.977 -51.406 1 21.5 13 ARG B C 1
ATOM 1983 O O . ARG B 1 13 ? 5.453 11.008 -50.688 1 21.5 13 ARG B O 1
ATOM 1990 N N . SER B 1 14 ? 3.82 12.141 -51.375 1 22.89 14 SER B N 1
ATOM 1991 C CA . SER B 1 14 ? 3.529 13.031 -50.25 1 22.89 14 SER B CA 1
ATOM 1992 C C . SER B 1 14 ? 2.986 12.258 -49.062 1 22.89 14 SER B C 1
ATOM 1994 O O . SER B 1 14 ? 1.926 11.633 -49.125 1 22.89 14 SER B O 1
ATOM 1996 N N . SER B 1 15 ? 3.816 11.461 -48.406 1 23.19 15 SER B N 1
ATOM 1997 C CA . SER B 1 15 ? 3.406 10.797 -47.156 1 23.19 15 SER B CA 1
ATOM 1998 C C . SER B 1 15 ? 2.74 11.773 -46.219 1 23.19 15 SER B C 1
ATOM 2000 O O . SER B 1 15 ? 3.342 12.781 -45.812 1 23.19 15 SER B O 1
ATOM 2002 N N . GLN B 1 16 ? 1.411 12 -46.281 1 22.8 16 GLN B N 1
ATOM 2003 C CA . GLN B 1 16 ? 0.581 12.711 -45.312 1 22.8 16 GLN B CA 1
ATOM 2004 C C . GLN B 1 16 ? 0.873 12.242 -43.875 1 22.8 16 GLN B C 1
ATOM 2006 O O . GLN B 1 16 ? 0.675 11.07 -43.562 1 22.8 16 GLN B O 1
ATOM 2011 N N . GLU B 1 17 ? 1.909 12.789 -43.281 1 23.72 17 GLU B N 1
ATOM 2012 C CA . GLU B 1 17 ? 2.168 12.688 -41.844 1 23.72 17 GLU B CA 1
ATOM 2013 C C . GLU B 1 17 ? 0.907 12.969 -41.031 1 23.72 17 GLU B C 1
ATOM 2015 O O . GLU B 1 17 ? 0.371 14.078 -41.062 1 23.72 17 GLU B O 1
ATOM 2020 N N . ALA B 1 18 ? -0.073 12.016 -40.938 1 26.48 18 ALA B N 1
ATOM 2021 C CA . ALA B 1 18 ? -1.164 12.18 -39.969 1 26.48 18 ALA B CA 1
ATOM 2022 C C . ALA B 1 18 ? -0.642 12.664 -38.625 1 26.48 18 ALA B C 1
ATOM 2024 O O . ALA B 1 18 ? 0.177 11.992 -38 1 26.48 18 ALA B O 1
ATOM 2025 N N . GLU B 1 19 ? -0.361 13.945 -38.5 1 25.3 19 GLU B N 1
ATOM 2026 C CA . GLU B 1 19 ? -0.172 14.547 -37.188 1 25.3 19 GLU B CA 1
ATOM 2027 C C . GLU B 1 19 ? -1.241 14.07 -36.219 1 25.3 19 GLU B C 1
ATOM 2029 O O . GLU B 1 19 ? -2.414 14.43 -36.344 1 25.3 19 GLU B O 1
ATOM 2034 N N . LEU B 1 20 ? -1.243 12.75 -35.906 1 27.97 20 LEU B N 1
ATOM 2035 C CA . LEU B 1 20 ? -2.096 12.391 -34.781 1 27.97 20 LEU B CA 1
ATOM 2036 C C . LEU B 1 20 ? -1.953 13.398 -33.656 1 27.97 20 LEU B C 1
ATOM 2038 O O . LEU B 1 20 ? -0.865 13.57 -33.094 1 27.97 20 LEU B O 1
ATOM 2042 N N . ASP B 1 21 ? -2.619 14.555 -33.781 1 26.89 21 ASP B N 1
ATOM 2043 C CA . ASP B 1 21 ? -2.863 15.469 -32.656 1 26.89 21 ASP B CA 1
ATOM 2044 C C . ASP B 1 21 ? -3.215 14.711 -31.375 1 26.89 21 ASP B C 1
ATOM 2046 O O . ASP B 1 21 ? -4.281 14.094 -31.297 1 26.89 21 ASP B O 1
ATOM 2050 N N . GLU B 1 22 ? -2.264 13.914 -30.891 1 29.59 22 GLU B N 1
ATOM 2051 C CA . GLU B 1 22 ? -2.479 13.5 -29.5 1 29.59 22 GLU B CA 1
ATOM 2052 C C . GLU B 1 22 ? -3.004 14.656 -28.656 1 29.59 22 GLU B C 1
ATOM 2054 O O . GLU B 1 22 ? -2.305 15.656 -28.453 1 29.59 22 GLU B O 1
ATOM 2059 N N . SER B 1 23 ? -4.266 15.008 -28.875 1 31 23 SER B N 1
ATOM 2060 C CA . SER B 1 23 ? -4.906 15.953 -27.953 1 31 23 SER B CA 1
ATOM 2061 C C . SER B 1 23 ? -4.422 15.758 -26.531 1 31 23 SER B C 1
ATOM 2063 O O . SER B 1 23 ? -4.289 14.625 -26.062 1 31 23 SER B O 1
ATOM 2065 N N . PRO B 1 24 ? -3.582 16.734 -26.062 1 30.88 24 PRO B N 1
ATOM 2066 C CA . PRO B 1 24 ? -3.211 16.703 -24.641 1 30.88 24 PRO B CA 1
ATOM 2067 C C . PRO B 1 24 ? -4.371 16.297 -23.734 1 30.88 24 PRO B C 1
ATOM 2069 O O . PRO B 1 24 ? -5.492 16.781 -23.922 1 30.88 24 PRO B O 1
ATOM 2072 N N . THR B 1 25 ? -4.52 15.016 -23.5 1 32.16 25 THR B N 1
ATOM 2073 C CA . THR B 1 25 ? -5.453 14.68 -22.438 1 32.16 25 THR B CA 1
ATOM 2074 C C . THR B 1 25 ? -5.488 15.789 -21.375 1 32.16 25 THR B C 1
ATOM 2076 O O . THR B 1 25 ? -4.441 16.266 -20.938 1 32.16 25 THR B O 1
ATOM 2079 N N . SER B 1 26 ? -6.484 16.734 -21.453 1 30.31 26 SER B N 1
ATOM 2080 C CA . SER B 1 26 ? -6.797 17.75 -20.453 1 30.31 26 SER B CA 1
ATOM 2081 C C . SER B 1 26 ? -6.445 17.266 -19.047 1 30.31 26 SER B C 1
ATOM 2083 O O . SER B 1 26 ? -6.934 16.219 -18.609 1 30.31 26 SER B O 1
ATOM 2085 N N . THR B 1 27 ? -5.188 17.359 -18.75 1 31.56 27 THR B N 1
ATOM 2086 C CA . THR B 1 27 ? -4.902 17.234 -17.328 1 31.56 27 THR B CA 1
ATOM 2087 C C . THR B 1 27 ? -5.973 17.938 -16.484 1 31.56 27 THR B C 1
ATOM 2089 O O . THR B 1 27 ? -6.105 19.156 -16.531 1 31.56 27 THR B O 1
ATOM 2092 N N . LYS B 1 28 ? -7.164 17.344 -16.5 1 34.28 28 LYS B N 1
ATOM 2093 C CA . LYS B 1 28 ? -8.117 17.953 -15.578 1 34.28 28 LYS B CA 1
ATOM 2094 C C . LYS B 1 28 ? -7.402 18.547 -14.375 1 34.28 28 LYS B C 1
ATOM 2096 O O . LYS B 1 28 ? -6.664 17.859 -13.672 1 34.28 28 LYS B O 1
ATOM 2101 N N . ILE B 1 29 ? -7.027 19.875 -14.445 1 34.78 29 ILE B N 1
ATOM 2102 C CA . ILE B 1 29 ? -6.57 20.688 -13.328 1 34.78 29 ILE B CA 1
ATOM 2103 C C . ILE B 1 29 ? -7.344 20.312 -12.062 1 34.78 29 ILE B C 1
ATOM 2105 O O . ILE B 1 29 ? -8.57 20.375 -12.039 1 34.78 29 ILE B O 1
ATOM 2109 N N . ILE B 1 30 ? -6.848 19.312 -11.305 1 39 30 ILE B N 1
ATOM 2110 C CA . ILE B 1 30 ? -7.375 19.188 -9.945 1 39 30 ILE B CA 1
ATOM 2111 C C . ILE B 1 30 ? -7.617 20.562 -9.352 1 39 30 ILE B C 1
ATOM 2113 O O . ILE B 1 30 ? -6.684 21.359 -9.211 1 39 30 ILE B O 1
ATOM 2117 N N . LYS B 1 31 ? -8.82 21.156 -9.625 1 38.12 31 LYS B N 1
ATOM 2118 C CA . LYS B 1 31 ? -9.25 22.391 -8.953 1 38.12 31 LYS B CA 1
ATOM 2119 C C . LYS B 1 31 ? -8.727 22.422 -7.516 1 38.12 31 LYS B C 1
ATOM 2121 O O . LYS B 1 31 ? -8.688 21.406 -6.832 1 38.12 31 LYS B O 1
ATOM 2126 N N . THR B 1 32 ? -7.844 23.344 -7.352 1 36.84 32 THR B N 1
ATOM 2127 C CA . THR B 1 32 ? -7.418 23.656 -5.992 1 36.84 32 THR B CA 1
ATOM 2128 C C . THR B 1 32 ? -8.617 23.703 -5.047 1 36.84 32 THR B C 1
ATOM 2130 O O . THR B 1 32 ? -9.641 24.312 -5.359 1 36.84 32 THR B O 1
ATOM 2133 N N . ILE B 1 33 ? -8.898 22.625 -4.438 1 41.53 33 ILE B N 1
ATOM 2134 C CA . ILE B 1 33 ? -9.82 22.719 -3.314 1 41.53 33 ILE B CA 1
ATOM 2135 C C . ILE B 1 33 ? -9.688 24.094 -2.65 1 41.53 33 ILE B C 1
ATOM 2137 O O . ILE B 1 33 ? -8.672 24.375 -2.01 1 41.53 33 ILE B O 1
ATOM 2141 N N . HIS B 1 34 ? -9.836 25.094 -3.35 1 38.53 34 HIS B N 1
ATOM 2142 C CA . HIS B 1 34 ? -10.062 26.281 -2.52 1 38.53 34 HIS B CA 1
ATOM 2143 C C . HIS B 1 34 ? -10.891 25.938 -1.287 1 38.53 34 HIS B C 1
ATOM 2145 O O . HIS B 1 34 ? -11.68 24.984 -1.307 1 38.53 34 HIS B O 1
ATOM 2151 N N . GLU B 1 35 ? -10.617 26.562 -0.042 1 43.91 35 GLU B N 1
ATOM 2152 C CA . GLU B 1 35 ? -10.938 26.641 1.379 1 43.91 35 GLU B CA 1
ATOM 2153 C C . GLU B 1 35 ? -12.453 26.641 1.599 1 43.91 35 GLU B C 1
ATOM 2155 O O . GLU B 1 35 ? -12.938 27.172 2.596 1 43.91 35 GLU B O 1
ATOM 2160 N N . LYS B 1 36 ? -13.234 26.438 0.653 1 50.12 36 LYS B N 1
ATOM 2161 C CA . LYS B 1 36 ? -14.453 26.594 1.439 1 50.12 36 LYS B CA 1
ATOM 2162 C C . LYS B 1 36 ? -14.578 25.5 2.498 1 50.12 36 LYS B C 1
ATOM 2164 O O . LYS B 1 36 ? -14.633 24.312 2.168 1 50.12 36 LYS B O 1
ATOM 2169 N N . ASN B 1 37 ? -14.242 25.875 3.885 1 61.88 37 ASN B N 1
ATOM 2170 C CA . ASN B 1 37 ? -14.164 25.203 5.18 1 61.88 37 ASN B CA 1
ATOM 2171 C C . ASN B 1 37 ? -15.32 24.219 5.371 1 61.88 37 ASN B C 1
ATOM 2173 O O . ASN B 1 37 ? -15.297 23.406 6.293 1 61.88 37 ASN B O 1
ATOM 2177 N N . GLU B 1 38 ? -16.203 24.203 4.219 1 74.94 38 GLU B N 1
ATOM 2178 C CA . GLU B 1 38 ? -17.391 23.422 4.574 1 74.94 38 GLU B CA 1
ATOM 2179 C C . GLU B 1 38 ? -17.641 22.328 3.553 1 74.94 38 GLU B C 1
ATOM 2181 O O . GLU B 1 38 ? -18.516 21.469 3.758 1 74.94 38 GLU B O 1
ATOM 2186 N N . ASP B 1 39 ? -16.719 22.188 2.535 1 87.94 39 ASP B N 1
ATOM 2187 C CA . ASP B 1 39 ? -17.031 21.203 1.503 1 87.94 39 ASP B CA 1
ATOM 2188 C C . ASP B 1 39 ? -16.578 19.797 1.914 1 87.94 39 ASP B C 1
ATOM 2190 O O . ASP B 1 39 ? -15.633 19.656 2.695 1 87.94 39 ASP B O 1
ATOM 2194 N N . LYS B 1 40 ? -17.297 18.906 1.34 1 93.62 40 LYS B N 1
ATOM 2195 C CA . LYS B 1 40 ? -17 17.5 1.605 1 93.62 40 LYS B CA 1
ATOM 2196 C C . LYS B 1 40 ? -15.57 17.156 1.206 1 93.62 40 LYS B C 1
ATOM 2198 O O . LYS B 1 40 ? -15.141 17.453 0.088 1 93.62 40 LYS B O 1
ATOM 2203 N N . ARG B 1 41 ? -14.789 16.656 2.123 1 97 41 ARG B N 1
ATOM 2204 C CA . ARG B 1 41 ? -13.43 16.188 1.906 1 97 41 ARG B CA 1
ATOM 2205 C C . ARG B 1 41 ? -12.969 15.305 3.055 1 97 41 ARG B C 1
ATOM 2207 O O . ARG B 1 41 ? -13.375 15.5 4.199 1 97 41 ARG B O 1
ATOM 2214 N N . LEU B 1 42 ? -12.195 14.352 2.727 1 98.75 42 LEU B N 1
ATOM 2215 C CA . LEU B 1 42 ? -11.508 13.555 3.738 1 98.75 42 LEU B CA 1
ATOM 2216 C C . LEU B 1 42 ? -10.172 14.18 4.113 1 98.75 42 LEU B C 1
ATOM 2218 O O . LEU B 1 42 ? -9.367 14.5 3.236 1 98.75 42 LEU B O 1
ATOM 2222 N N . ILE B 1 43 ? -10.008 14.445 5.348 1 98.81 43 ILE B N 1
ATOM 2223 C CA . ILE B 1 43 ? -8.734 14.906 5.883 1 98.81 43 ILE B CA 1
ATOM 2224 C C . ILE B 1 43 ? -8.062 13.781 6.668 1 98.81 43 ILE B C 1
ATOM 2226 O O . ILE B 1 43 ? -8.594 13.336 7.691 1 98.81 43 ILE B O 1
ATOM 2230 N N . VAL B 1 44 ? -6.926 13.32 6.172 1 98.94 44 VAL B N 1
ATOM 2231 C CA . VAL B 1 44 ? -6.188 12.258 6.852 1 98.94 44 VAL B CA 1
ATOM 2232 C C . VAL B 1 44 ? -4.988 12.852 7.586 1 98.94 44 VAL B C 1
ATOM 2234 O O . VAL B 1 44 ? -4.238 13.648 7.023 1 98.94 44 VAL B O 1
ATOM 2237 N N . ILE B 1 45 ? -4.848 12.508 8.812 1 98.94 45 ILE B N 1
ATOM 2238 C CA . ILE B 1 45 ? -3.668 12.859 9.602 1 98.94 45 ILE B CA 1
ATOM 2239 C C . ILE B 1 45 ? -2.881 11.594 9.938 1 98.94 45 ILE B C 1
ATOM 2241 O O . ILE B 1 45 ? -3.381 10.703 10.633 1 98.94 45 ILE B O 1
ATOM 2245 N N . LEU B 1 46 ? -1.702 11.492 9.391 1 98.94 46 LEU B N 1
ATOM 2246 C CA . LEU B 1 46 ? -0.774 10.445 9.797 1 98.94 46 LEU B CA 1
ATOM 2247 C C . LEU B 1 46 ? -0.015 10.852 11.055 1 98.94 46 LEU B C 1
ATOM 2249 O O . LEU B 1 46 ? 0.813 11.766 11.016 1 98.94 46 LEU B O 1
ATOM 2253 N N . GLU B 1 47 ? -0.282 10.164 12.133 1 98.75 47 GLU B N 1
ATOM 2254 C CA . GLU B 1 47 ? 0.283 10.523 13.43 1 98.75 47 GLU B CA 1
ATOM 2255 C C . GLU B 1 47 ? 1.469 9.625 13.781 1 98.75 47 GLU B C 1
ATOM 2257 O O . GLU B 1 47 ? 1.453 8.43 13.492 1 98.75 47 GLU B O 1
ATOM 2262 N N . ASN B 1 48 ? 2.471 10.211 14.367 1 97.94 48 ASN B N 1
ATOM 2263 C CA . ASN B 1 48 ? 3.65 9.531 14.883 1 97.94 48 ASN B CA 1
ATOM 2264 C C . ASN B 1 48 ? 4.488 8.93 13.766 1 97.94 48 ASN B C 1
ATOM 2266 O O . ASN B 1 48 ? 4.992 7.812 13.891 1 97.94 48 ASN B O 1
ATOM 2270 N N . ALA B 1 49 ? 4.52 9.664 12.648 1 98.19 49 ALA B N 1
ATOM 2271 C CA . ALA B 1 49 ? 5.379 9.219 11.555 1 98.19 49 ALA B CA 1
ATOM 2272 C C . ALA B 1 49 ? 6.852 9.383 11.914 1 98.19 49 ALA B C 1
ATOM 2274 O O . ALA B 1 49 ? 7.266 10.438 12.398 1 98.19 49 ALA B O 1
ATOM 2275 N N . SER B 1 50 ? 7.625 8.375 11.727 1 95.75 50 SER B N 1
ATOM 2276 C CA . SER B 1 50 ? 9.055 8.438 12.016 1 95.75 50 SER B CA 1
ATOM 2277 C C . SER B 1 50 ? 9.836 9.008 10.844 1 95.75 50 SER B C 1
ATOM 2279 O O . SER B 1 50 ? 10.359 8.258 10.008 1 95.75 50 SER B O 1
ATOM 2281 N N . LEU B 1 51 ? 9.867 10.297 10.789 1 96.81 51 LEU B N 1
ATOM 2282 C CA . LEU B 1 51 ? 10.617 11.016 9.758 1 96.81 51 LEU B CA 1
ATOM 2283 C C . LEU B 1 51 ? 11.656 11.938 10.383 1 96.81 51 LEU B C 1
ATOM 2285 O O . LEU B 1 51 ? 11.375 13.109 10.641 1 96.81 51 LEU B O 1
ATOM 2289 N N . GLU B 1 52 ? 12.766 11.406 10.742 1 93.25 52 GLU B N 1
ATOM 2290 C CA . GLU B 1 52 ? 13.867 12.141 11.359 1 93.25 52 GLU B CA 1
ATOM 2291 C C . GLU B 1 52 ? 15.141 12.031 10.531 1 93.25 52 GLU B C 1
ATOM 2293 O O . GLU B 1 52 ? 15.461 10.961 10.008 1 93.25 52 GLU B O 1
ATOM 2298 N N . THR B 1 53 ? 15.859 13.109 10.469 1 92.12 53 THR B N 1
ATOM 2299 C CA . THR B 1 53 ? 17.094 13.117 9.688 1 92.12 53 THR B CA 1
ATOM 2300 C C . THR B 1 53 ? 18.312 13.078 10.609 1 92.12 53 THR B C 1
ATOM 2302 O O . THR B 1 53 ? 18.219 13.453 11.781 1 92.12 53 THR B O 1
ATOM 2305 N N . ILE B 1 54 ? 19.406 12.562 10.086 1 88.44 54 ILE B N 1
ATOM 2306 C CA . ILE B 1 54 ? 20.688 12.547 10.773 1 88.44 54 ILE B CA 1
ATOM 2307 C C . ILE B 1 54 ? 21.797 12.969 9.812 1 88.44 54 ILE B C 1
ATOM 2309 O O . ILE B 1 54 ? 21.719 12.68 8.617 1 88.44 54 ILE B O 1
ATOM 2313 N N . LYS B 1 55 ? 22.688 13.625 10.352 1 88.75 55 LYS B N 1
ATOM 2314 C CA . LYS B 1 55 ? 23.859 13.992 9.547 1 88.75 55 LYS B CA 1
ATOM 2315 C C . LYS B 1 55 ? 24.859 12.852 9.484 1 88.75 55 LYS B C 1
ATOM 2317 O O . LYS B 1 55 ? 25.234 12.289 10.516 1 88.75 55 LYS B O 1
ATOM 2322 N N . THR B 1 56 ? 25.234 12.461 8.297 1 86.56 56 THR B N 1
ATOM 2323 C CA . THR B 1 56 ? 26.25 11.445 8.062 1 86.56 56 THR B CA 1
ATOM 2324 C C . THR B 1 56 ? 27.406 12.023 7.242 1 86.56 56 THR B C 1
ATOM 2326 O O . THR B 1 56 ? 27.391 13.203 6.902 1 86.56 56 THR B O 1
ATOM 2329 N N . LYS B 1 57 ? 28.438 11.164 7.016 1 86.38 57 LYS B N 1
ATOM 2330 C CA . LYS B 1 57 ? 29.578 11.57 6.195 1 86.38 57 LYS B CA 1
ATOM 2331 C C . LYS B 1 57 ? 29.125 11.953 4.785 1 86.38 57 LYS B C 1
ATOM 2333 O O . LYS B 1 57 ? 29.75 12.805 4.145 1 86.38 57 LYS B O 1
ATOM 2338 N N . ASP B 1 58 ? 28 11.422 4.32 1 84.69 58 ASP B N 1
ATOM 2339 C CA . ASP B 1 58 ? 27.516 11.625 2.961 1 84.69 58 ASP B CA 1
ATOM 2340 C C . ASP B 1 58 ? 26.438 12.695 2.918 1 84.69 58 ASP B C 1
ATOM 2342 O O . ASP B 1 58 ? 25.812 12.914 1.876 1 84.69 58 ASP B O 1
ATOM 2346 N N . GLY B 1 59 ? 26.188 13.328 4.039 1 89 59 GLY B N 1
ATOM 2347 C CA . GLY B 1 59 ? 25.125 14.32 4.121 1 89 59 GLY B CA 1
ATOM 2348 C C . GLY B 1 59 ? 24 13.922 5.059 1 89 59 GLY B C 1
ATOM 2349 O O . GLY B 1 59 ? 24.203 13.109 5.965 1 89 59 GLY B O 1
ATOM 2350 N N . PHE B 1 60 ? 22.922 14.57 4.855 1 90.5 60 PHE B N 1
ATOM 2351 C CA . PHE B 1 60 ? 21.781 14.258 5.711 1 90.5 60 PHE B CA 1
ATOM 2352 C C . PHE B 1 60 ? 21 13.078 5.148 1 90.5 60 PHE B C 1
ATOM 2354 O O . PHE B 1 60 ? 20.812 12.977 3.934 1 90.5 60 PHE B O 1
ATOM 2361 N N . GLU B 1 61 ? 20.656 12.195 5.984 1 90.25 61 GLU B N 1
ATOM 2362 C CA . GLU B 1 61 ? 19.859 11.031 5.617 1 90.25 61 GLU B CA 1
ATOM 2363 C C . GLU B 1 61 ? 18.703 10.828 6.594 1 90.25 61 GLU B C 1
ATOM 2365 O O . GLU B 1 61 ? 18.781 11.25 7.75 1 90.25 61 GLU B O 1
ATOM 2370 N N . LEU B 1 62 ? 17.656 10.281 6.027 1 91.5 62 LEU B N 1
ATOM 2371 C CA . LEU B 1 62 ? 16.562 9.883 6.918 1 91.5 62 LEU B CA 1
ATOM 2372 C C . LEU B 1 62 ? 16.969 8.688 7.77 1 91.5 62 LEU B C 1
ATOM 2374 O O . LEU B 1 62 ? 17.531 7.711 7.254 1 91.5 62 LEU B O 1
ATOM 2378 N N . LEU B 1 63 ? 16.781 8.82 9.078 1 87.69 63 LEU B N 1
ATOM 2379 C CA . LEU B 1 63 ? 17.031 7.684 9.953 1 87.69 63 LEU B CA 1
ATOM 2380 C C . LEU B 1 63 ? 16.172 6.488 9.555 1 87.69 63 LEU B C 1
ATOM 2382 O O . LEU B 1 63 ? 14.977 6.633 9.32 1 87.69 63 LEU B O 1
ATOM 2386 N N . ASN B 1 64 ? 16.812 5.383 9.352 1 88.19 64 ASN B N 1
ATOM 2387 C CA . ASN B 1 64 ? 16.141 4.172 8.906 1 88.19 64 ASN B CA 1
ATOM 2388 C C . ASN B 1 64 ? 16.703 2.93 9.594 1 88.19 64 ASN B C 1
ATOM 2390 O O . ASN B 1 64 ? 17.906 2.834 9.828 1 88.19 64 ASN B O 1
ATOM 2394 N N . CYS B 1 65 ? 15.859 2.002 9.891 1 82.94 65 CYS B N 1
ATOM 2395 C CA . CYS B 1 65 ? 16.203 0.816 10.664 1 82.94 65 CYS B CA 1
ATOM 2396 C C . CYS B 1 65 ? 17.156 -0.085 9.883 1 82.94 65 CYS B C 1
ATOM 2398 O O . CYS B 1 65 ? 17.891 -0.881 10.477 1 82.94 65 CYS B O 1
ATOM 2400 N N . ASP B 1 66 ? 17.219 0.006 8.609 1 82.31 66 ASP B N 1
ATOM 2401 C CA . ASP B 1 66 ? 18.047 -0.911 7.82 1 82.31 66 ASP B CA 1
ATOM 2402 C C . ASP B 1 66 ? 19.391 -0.282 7.477 1 82.31 66 ASP B C 1
ATOM 2404 O O . ASP B 1 66 ? 20.438 -0.907 7.66 1 82.31 66 ASP B O 1
ATOM 2408 N N . ARG B 1 67 ? 19.438 0.864 7.055 1 75.81 67 ARG B N 1
ATOM 2409 C CA . ARG B 1 67 ? 20.625 1.484 6.477 1 75.81 67 ARG B CA 1
ATOM 2410 C C . ARG B 1 67 ? 21.562 1.994 7.57 1 75.81 67 ARG B C 1
ATOM 2412 O O . ARG B 1 67 ? 22.781 2.012 7.391 1 75.81 67 ARG B O 1
ATOM 2419 N N . LEU B 1 68 ? 20.984 2.305 8.617 1 74 68 LEU B N 1
ATOM 2420 C CA . LEU B 1 68 ? 21.797 2.953 9.641 1 74 68 LEU B CA 1
ATOM 2421 C C . LEU B 1 68 ? 21.875 2.1 10.898 1 74 68 LEU B C 1
ATOM 2423 O O . LEU B 1 68 ? 21.906 2.629 12.008 1 74 68 LEU B O 1
ATOM 2427 N N . LYS B 1 69 ? 21.844 0.836 10.648 1 74.38 69 LYS B N 1
ATOM 2428 C CA . LYS B 1 69 ? 21.844 -0.083 11.781 1 74.38 69 LYS B CA 1
ATOM 2429 C C . LYS B 1 69 ? 23.062 0.157 12.672 1 74.38 69 LYS B C 1
ATOM 2431 O O . LYS B 1 69 ? 22.938 0.213 13.898 1 74.38 69 LYS B O 1
ATOM 2436 N N . GLY B 1 70 ? 24.203 0.303 11.984 1 75.56 70 GLY B N 1
ATOM 2437 C CA . GLY B 1 70 ? 25.422 0.55 12.742 1 75.56 70 GLY B CA 1
ATOM 2438 C C . GLY B 1 70 ? 25.375 1.841 13.539 1 75.56 70 GLY B C 1
ATOM 2439 O O . GLY B 1 70 ? 25.766 1.869 14.711 1 75.56 70 GLY B O 1
ATOM 2440 N N . LEU B 1 71 ? 24.938 2.828 12.922 1 76.62 71 LEU B N 1
ATOM 2441 C CA . LEU B 1 71 ? 24.844 4.133 13.57 1 76.62 71 LEU B CA 1
ATOM 2442 C C . LEU B 1 71 ? 23.844 4.102 14.711 1 76.62 71 LEU B C 1
ATOM 2444 O O . LEU B 1 71 ? 24.078 4.684 15.766 1 76.62 71 LEU B O 1
ATOM 2448 N N . LEU B 1 72 ? 22.75 3.398 14.523 1 79.56 72 LEU B N 1
ATOM 2449 C CA . LEU B 1 72 ? 21.719 3.311 15.539 1 79.56 72 LEU B CA 1
ATOM 2450 C C . LEU B 1 72 ? 22.203 2.545 16.766 1 79.56 72 LEU B C 1
ATOM 2452 O O . LEU B 1 72 ? 21.938 2.943 17.906 1 79.56 72 LEU B O 1
ATOM 2456 N N . LYS B 1 73 ? 22.906 1.553 16.5 1 80.44 73 LYS B N 1
ATOM 2457 C CA . LYS B 1 73 ? 23.5 0.776 17.578 1 80.44 73 LYS B CA 1
ATOM 2458 C C . LYS B 1 73 ? 24.516 1.605 18.359 1 80.44 73 LYS B C 1
ATOM 2460 O O . LYS B 1 73 ? 24.531 1.579 19.594 1 80.44 73 LYS B O 1
ATOM 2465 N N . LYS B 1 74 ? 25.25 2.318 17.625 1 81.25 74 LYS B N 1
ATOM 2466 C CA . LYS B 1 74 ? 26.266 3.172 18.25 1 81.25 74 LYS B CA 1
ATOM 2467 C C . LYS B 1 74 ? 25.625 4.184 19.188 1 81.25 74 LYS B C 1
ATOM 2469 O O . LYS B 1 74 ? 26.188 4.48 20.25 1 81.25 74 LYS B O 1
ATOM 2474 N N . HIS B 1 75 ? 24.5 4.625 18.828 1 81.56 75 HIS B N 1
ATOM 2475 C CA . HIS B 1 75 ? 23.828 5.66 19.609 1 81.56 75 HIS B CA 1
ATOM 2476 C C . HIS B 1 75 ? 22.75 5.066 20.5 1 81.56 75 HIS B C 1
ATOM 2478 O O . HIS B 1 75 ? 21.953 5.801 21.094 1 81.56 75 HIS B O 1
ATOM 2484 N N . LYS B 1 76 ? 22.609 3.672 20.562 1 83.62 76 LYS B N 1
ATOM 2485 C CA . LYS B 1 76 ? 21.688 2.934 21.422 1 83.62 76 LYS B CA 1
ATOM 2486 C C . LYS B 1 76 ? 20.234 3.295 21.094 1 83.62 76 LYS B C 1
ATOM 2488 O O . LYS B 1 76 ? 19.438 3.521 22 1 83.62 76 LYS B O 1
ATOM 2493 N N . LEU B 1 77 ? 20.078 3.541 19.922 1 82.44 77 LEU B N 1
ATOM 2494 C CA . LEU B 1 77 ? 18.734 3.818 19.453 1 82.44 77 LEU B CA 1
ATOM 2495 C C . LEU B 1 77 ? 18.047 2.543 18.969 1 82.44 77 LEU B C 1
ATOM 2497 O O . LEU B 1 77 ? 18.688 1.689 18.344 1 82.44 77 LEU B O 1
ATOM 2501 N N . ASP B 1 78 ? 16.812 2.43 19.312 1 84.44 78 ASP B N 1
ATOM 2502 C CA . ASP B 1 78 ? 16.031 1.272 18.891 1 84.44 78 ASP B CA 1
ATOM 2503 C C . ASP B 1 78 ? 15.656 1.373 17.422 1 84.44 78 ASP B C 1
ATOM 2505 O O . ASP B 1 78 ? 14.852 2.223 17.031 1 84.44 78 ASP B O 1
ATOM 2509 N N . PRO B 1 79 ? 16.172 0.479 16.672 1 84.69 79 PRO B N 1
ATOM 2510 C CA . PRO B 1 79 ? 15.906 0.537 15.227 1 84.69 79 PRO B CA 1
ATOM 2511 C C . PRO B 1 79 ? 14.414 0.452 14.906 1 84.69 79 PRO B C 1
ATOM 2513 O O . PRO B 1 79 ? 13.969 0.999 13.898 1 84.69 79 PRO B O 1
ATOM 2516 N N . ALA B 1 80 ? 13.648 -0.194 15.734 1 84.56 80 ALA B N 1
ATOM 2517 C CA . ALA B 1 80 ? 12.227 -0.4 15.492 1 84.56 80 ALA B CA 1
ATOM 2518 C C . ALA B 1 80 ? 11.469 0.927 15.5 1 84.56 80 ALA B C 1
ATOM 2520 O O . ALA B 1 80 ? 10.336 1.006 15.016 1 84.56 80 ALA B O 1
ATOM 2521 N N . LYS B 1 81 ? 12.102 1.923 15.953 1 87.69 81 LYS B N 1
ATOM 2522 C CA . LYS B 1 81 ? 11.453 3.227 16.062 1 87.69 81 LYS B CA 1
ATOM 2523 C C . LYS B 1 81 ? 11.641 4.047 14.797 1 87.69 81 LYS B C 1
ATOM 2525 O O . LYS B 1 81 ? 10.961 5.059 14.594 1 87.69 81 LYS B O 1
ATOM 2530 N N . TYR B 1 82 ? 12.523 3.68 14.008 1 92 82 TYR B N 1
ATOM 2531 C CA . TYR B 1 82 ? 12.859 4.469 12.828 1 92 82 TYR B CA 1
ATOM 2532 C C . TYR B 1 82 ? 12.406 3.764 11.555 1 92 82 TYR B C 1
ATOM 2534 O O . TYR B 1 82 ? 13.211 3.115 10.875 1 92 82 TYR B O 1
ATOM 2542 N N . ARG B 1 83 ? 11.141 3.945 11.32 1 95.38 83 ARG B N 1
ATOM 2543 C CA . ARG B 1 83 ? 10.477 3.244 10.227 1 95.38 83 ARG B CA 1
ATOM 2544 C C . ARG B 1 83 ? 9.82 4.227 9.266 1 95.38 83 ARG B C 1
ATOM 2546 O O . ARG B 1 83 ? 8.594 4.258 9.148 1 95.38 83 ARG B O 1
ATOM 2553 N N . PRO B 1 84 ? 10.664 5.035 8.539 1 97 84 PRO B N 1
ATOM 2554 C CA . PRO B 1 84 ? 10.086 5.988 7.594 1 97 84 PRO B CA 1
ATOM 2555 C C . PRO B 1 84 ? 9.289 5.309 6.484 1 97 84 PRO B C 1
ATOM 2557 O O . PRO B 1 84 ? 8.477 5.953 5.816 1 97 84 PRO B O 1
ATOM 2560 N N . ASP B 1 85 ? 9.5 4.004 6.293 1 97.06 85 ASP B N 1
ATOM 2561 C CA . ASP B 1 85 ? 8.805 3.25 5.254 1 97.06 85 ASP B CA 1
ATOM 2562 C C . ASP B 1 85 ? 7.293 3.244 5.496 1 97.06 85 ASP B C 1
ATOM 2564 O O . ASP B 1 85 ? 6.508 3.229 4.547 1 97.06 85 ASP B O 1
ATOM 2568 N N . ILE B 1 86 ? 6.875 3.316 6.711 1 98.38 86 ILE B N 1
ATOM 2569 C CA . ILE B 1 86 ? 5.449 3.277 7.023 1 98.38 86 ILE B CA 1
ATOM 2570 C C . ILE B 1 86 ? 4.766 4.531 6.48 1 98.38 86 ILE B C 1
ATOM 2572 O O . ILE B 1 86 ? 3.752 4.441 5.785 1 98.38 86 ILE B O 1
ATOM 2576 N N . ALA B 1 87 ? 5.328 5.699 6.781 1 98.69 87 ALA B N 1
ATOM 2577 C CA . ALA B 1 87 ? 4.777 6.941 6.242 1 98.69 87 ALA B CA 1
ATOM 2578 C C . ALA B 1 87 ? 4.781 6.93 4.719 1 98.69 87 ALA B C 1
ATOM 2580 O O . ALA B 1 87 ? 3.814 7.355 4.086 1 98.69 87 ALA B O 1
ATOM 2581 N N . HIS B 1 88 ? 5.871 6.461 4.184 1 98.75 88 HIS B N 1
ATOM 2582 C CA . HIS B 1 88 ? 5.992 6.391 2.732 1 98.75 88 HIS B CA 1
ATOM 2583 C C . HIS B 1 88 ? 4.879 5.543 2.125 1 98.75 88 HIS B C 1
ATOM 2585 O O . HIS B 1 88 ? 4.188 5.98 1.206 1 98.75 88 HIS B O 1
ATOM 2591 N N . GLN B 1 89 ? 4.688 4.355 2.637 1 98.62 89 GLN B N 1
ATOM 2592 C CA . GLN B 1 89 ? 3.666 3.439 2.145 1 98.62 89 GLN B CA 1
ATOM 2593 C C . GLN B 1 89 ? 2.271 4.043 2.287 1 98.62 89 GLN B C 1
ATOM 2595 O O . GLN B 1 89 ? 1.439 3.916 1.386 1 98.62 89 GLN B O 1
ATOM 2600 N N . CYS B 1 90 ? 2.033 4.699 3.389 1 98.94 90 CYS B N 1
ATOM 2601 C CA . CYS B 1 90 ? 0.751 5.367 3.59 1 98.94 90 CYS B CA 1
ATOM 2602 C C . CYS B 1 90 ? 0.516 6.434 2.527 1 98.94 90 CYS B C 1
ATOM 2604 O O . CYS B 1 90 ? -0.56 6.492 1.929 1 98.94 90 CYS B O 1
ATOM 2606 N N . LEU B 1 91 ? 1.509 7.215 2.32 1 98.94 91 LEU B N 1
ATOM 2607 C CA . LEU B 1 91 ? 1.378 8.328 1.383 1 98.94 91 LEU B CA 1
ATOM 2608 C C . LEU B 1 91 ? 1.148 7.816 -0.035 1 98.94 91 LEU B C 1
ATOM 2610 O O . LEU B 1 91 ? 0.388 8.414 -0.8 1 98.94 91 LEU B O 1
ATOM 2614 N N . LEU B 1 92 ? 1.769 6.715 -0.34 1 98.88 92 LEU B N 1
ATOM 2615 C CA . LEU B 1 92 ? 1.527 6.117 -1.649 1 98.88 92 LEU B CA 1
ATOM 2616 C C . LEU B 1 92 ? 0.063 5.723 -1.805 1 98.88 92 LEU B C 1
ATOM 2618 O O . LEU B 1 92 ? -0.556 6.004 -2.834 1 98.88 92 LEU B O 1
ATOM 2622 N N . MET B 1 93 ? -0.507 5.105 -0.808 1 98.88 93 MET B N 1
ATOM 2623 C CA . MET B 1 93 ? -1.898 4.664 -0.868 1 98.88 93 MET B CA 1
ATOM 2624 C C . MET B 1 93 ? -2.846 5.859 -0.939 1 98.88 93 MET B C 1
ATOM 2626 O O . MET B 1 93 ? -3.854 5.812 -1.645 1 98.88 93 MET B O 1
ATOM 2630 N N . LEU B 1 94 ? -2.512 6.887 -0.24 1 98.94 94 LEU B N 1
ATOM 2631 C CA . LEU B 1 94 ? -3.379 8.055 -0.152 1 98.94 94 LEU B CA 1
ATOM 2632 C C . LEU B 1 94 ? -3.354 8.852 -1.453 1 98.94 94 LEU B C 1
ATOM 2634 O O . LEU B 1 94 ? -4.402 9.125 -2.039 1 98.94 94 LEU B O 1
ATOM 2638 N N . PHE B 1 95 ? -2.227 9.117 -1.973 1 98.81 95 PHE B N 1
ATOM 2639 C CA . PHE B 1 95 ? -2.113 10.062 -3.076 1 98.81 95 PHE B CA 1
ATOM 2640 C C . PHE B 1 95 ? -2.398 9.375 -4.406 1 98.81 95 PHE B C 1
ATOM 2642 O O . PHE B 1 95 ? -2.732 10.031 -5.395 1 98.81 95 PHE B O 1
ATOM 2649 N N . ASP B 1 96 ? -2.297 8.008 -4.43 1 98.12 96 ASP B N 1
ATOM 2650 C CA . ASP B 1 96 ? -2.68 7.262 -5.629 1 98.12 96 ASP B CA 1
ATOM 2651 C C . ASP B 1 96 ? -4.188 7.02 -5.664 1 98.12 96 ASP B C 1
ATOM 2653 O O . ASP B 1 96 ? -4.723 6.543 -6.668 1 98.12 96 ASP B O 1
ATOM 2657 N N . SER B 1 97 ? -4.875 7.387 -4.648 1 98.75 97 SER B N 1
ATOM 2658 C CA . SER B 1 97 ? -6.285 7.023 -4.531 1 98.75 97 SER B CA 1
ATOM 2659 C C . SER B 1 97 ? -7.145 7.824 -5.508 1 98.75 97 SER B C 1
ATOM 2661 O O . SER B 1 97 ? -6.863 8.992 -5.773 1 98.75 97 SER B O 1
ATOM 2663 N N . PRO B 1 98 ? -8.211 7.152 -6.016 1 98.5 98 PRO B N 1
ATOM 2664 C CA . PRO B 1 98 ? -9.211 7.902 -6.777 1 98.5 98 PRO B CA 1
ATOM 2665 C C . PRO B 1 98 ? -9.773 9.094 -6.004 1 98.5 98 PRO B C 1
ATOM 2667 O O . PRO B 1 98 ? -10.117 10.117 -6.598 1 98.5 98 PRO B O 1
ATOM 2670 N N . LEU B 1 99 ? -9.836 8.961 -4.707 1 98.56 99 LEU B N 1
ATOM 2671 C CA . LEU B 1 99 ? -10.328 10.047 -3.869 1 98.56 99 LEU B CA 1
ATOM 2672 C C . LEU B 1 99 ? -9.461 11.297 -4.031 1 98.56 99 LEU B C 1
ATOM 2674 O O . LEU B 1 99 ? -9.984 12.406 -4.148 1 98.56 99 LEU B O 1
ATOM 2678 N N . ASN B 1 100 ? -8.156 11.109 -3.967 1 98.69 100 ASN B N 1
ATOM 2679 C CA . ASN B 1 100 ? -7.25 12.234 -4.18 1 98.69 100 ASN B CA 1
ATOM 2680 C C . ASN B 1 100 ? -7.379 12.797 -5.59 1 98.69 100 ASN B C 1
ATOM 2682 O O . ASN B 1 100 ? -7.375 14.016 -5.777 1 98.69 100 ASN B O 1
ATOM 2686 N N . ARG B 1 101 ? -7.516 11.891 -6.543 1 97.44 101 ARG B N 1
ATOM 2687 C CA . ARG B 1 101 ? -7.645 12.312 -7.934 1 97.44 101 ARG B CA 1
ATOM 2688 C C . ARG B 1 101 ? -8.914 13.125 -8.148 1 97.44 101 ARG B C 1
ATOM 2690 O O . ARG B 1 101 ? -8.961 14 -9.016 1 97.44 101 ARG B O 1
ATOM 2697 N N . ALA B 1 102 ? -9.883 12.836 -7.387 1 97.31 102 ALA B N 1
ATOM 2698 C CA . ALA B 1 102 ? -11.156 13.555 -7.465 1 97.31 102 ALA B CA 1
ATOM 2699 C C . ALA B 1 102 ? -11.094 14.875 -6.711 1 97.31 102 ALA B C 1
ATOM 2701 O O . ALA B 1 102 ? -12.062 15.633 -6.688 1 97.31 102 ALA B O 1
ATOM 2702 N N . GLY B 1 103 ? -9.953 15.164 -6.012 1 96.5 103 GLY B N 1
ATOM 2703 C CA . GLY B 1 103 ? -9.766 16.438 -5.328 1 96.5 103 GLY B CA 1
ATOM 2704 C C . GLY B 1 103 ? -10.414 16.484 -3.961 1 96.5 103 GLY B C 1
ATOM 2705 O O . GLY B 1 103 ? -10.688 17.562 -3.432 1 96.5 103 GLY B O 1
ATOM 2706 N N . LEU B 1 104 ? -10.672 15.336 -3.346 1 97.88 104 LEU B N 1
ATOM 2707 C CA . LEU B 1 104 ? -11.453 15.289 -2.115 1 97.88 104 LEU B CA 1
ATOM 2708 C C . LEU B 1 104 ? -10.609 14.797 -0.948 1 97.88 104 LEU B C 1
ATOM 2710 O O . LEU B 1 104 ? -11.141 14.305 0.048 1 97.88 104 LEU B O 1
ATOM 2714 N N . LEU B 1 105 ? -9.25 14.945 -1.05 1 98.62 105 LEU B N 1
ATOM 2715 C CA . LEU B 1 105 ? -8.359 14.453 -0.007 1 98.62 105 LEU B CA 1
ATOM 2716 C C . LEU B 1 105 ? -7.379 15.539 0.428 1 98.62 105 LEU B C 1
ATOM 2718 O O . LEU B 1 105 ? -6.816 16.25 -0.411 1 98.62 105 LEU B O 1
ATOM 2722 N N . GLN B 1 106 ? -7.258 15.734 1.693 1 98.75 106 GLN B N 1
ATOM 2723 C CA . GLN B 1 106 ? -6.188 16.516 2.314 1 98.75 106 GLN B CA 1
ATOM 2724 C C . GLN B 1 106 ? -5.406 15.664 3.316 1 98.75 106 GLN B C 1
ATOM 2726 O O . GLN B 1 106 ? -6 14.945 4.129 1 98.75 106 GLN B O 1
ATOM 2731 N N . VAL B 1 107 ? -4.047 15.781 3.244 1 98.94 107 VAL B N 1
ATOM 2732 C CA . VAL B 1 107 ? -3.23 14.922 4.102 1 98.94 107 VAL B CA 1
ATOM 2733 C C . VAL B 1 107 ? -2.281 15.781 4.934 1 98.94 107 VAL B C 1
ATOM 2735 O O . VAL B 1 107 ? -1.661 16.719 4.418 1 98.94 107 VAL B O 1
ATOM 2738 N N . PHE B 1 108 ? -2.211 15.508 6.215 1 98.94 108 PHE B N 1
ATOM 2739 C CA . PHE B 1 108 ? -1.188 16 7.129 1 98.94 108 PHE B CA 1
ATOM 2740 C C . PHE B 1 108 ? -0.353 14.852 7.68 1 98.94 108 PHE B C 1
ATOM 2742 O O . PHE B 1 108 ? -0.855 13.734 7.848 1 98.94 108 PHE B O 1
ATOM 2749 N N . VAL B 1 109 ? 0.891 15.117 7.898 1 98.94 109 VAL B N 1
ATOM 2750 C CA . VAL B 1 109 ? 1.771 14.172 8.586 1 98.94 109 VAL B CA 1
ATOM 2751 C C . VAL B 1 109 ? 2.344 14.828 9.844 1 98.94 109 VAL B C 1
ATOM 2753 O O . VAL B 1 109 ? 2.971 15.891 9.766 1 98.94 109 VAL B O 1
ATOM 2756 N N . HIS B 1 110 ? 2.062 14.289 10.914 1 98.81 110 HIS B N 1
ATOM 2757 C CA . HIS B 1 110 ? 2.654 14.703 12.18 1 98.81 110 HIS B CA 1
ATOM 2758 C C . HIS B 1 110 ? 3.729 13.727 12.633 1 98.81 110 HIS B C 1
ATOM 2760 O O . HIS B 1 110 ? 3.438 12.555 12.891 1 98.81 110 HIS B O 1
ATOM 2766 N N . THR B 1 111 ? 4.949 14.164 12.758 1 98 111 THR B N 1
ATOM 2767 C CA . THR B 1 111 ? 6.086 13.273 12.992 1 98 111 THR B CA 1
ATOM 2768 C C . THR B 1 111 ? 6.336 13.094 14.484 1 98 111 THR B C 1
ATOM 2770 O O . THR B 1 111 ? 5.84 13.875 15.305 1 98 111 THR B O 1
ATOM 2773 N N . THR B 1 112 ? 7.09 12.062 14.844 1 95.44 112 THR B N 1
ATOM 2774 C CA . THR B 1 112 ? 7.461 11.766 16.219 1 95.44 112 THR B CA 1
ATOM 2775 C C . THR B 1 112 ? 8.297 12.898 16.812 1 95.44 112 THR B C 1
ATOM 2777 O O . THR B 1 11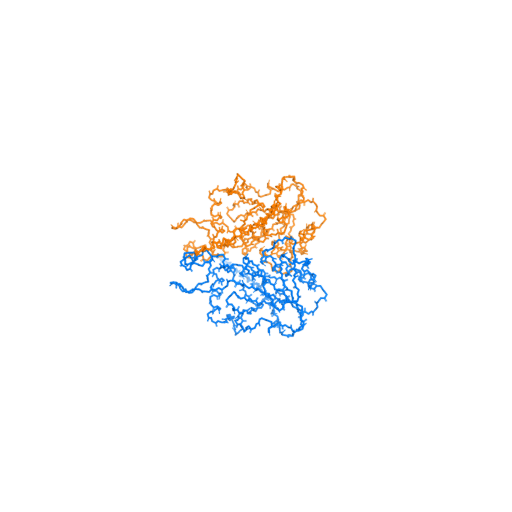2 ? 8.297 13.109 18.031 1 95.44 112 THR B O 1
ATOM 2780 N N . ASN B 1 113 ? 8.961 13.711 15.977 1 94.44 113 ASN B N 1
ATOM 2781 C CA . ASN B 1 113 ? 9.758 14.844 16.438 1 94.44 113 ASN B CA 1
ATOM 2782 C C . ASN B 1 113 ? 8.984 16.156 16.328 1 94.44 113 ASN B C 1
ATOM 2784 O O . ASN B 1 113 ? 9.578 17.219 16.188 1 94.44 113 ASN B O 1
ATOM 2788 N N . ASN B 1 114 ? 7.781 16.094 16.219 1 97 114 ASN B N 1
ATOM 2789 C CA . ASN B 1 114 ? 6.812 17.172 16.359 1 97 114 ASN B CA 1
ATOM 2790 C C . ASN B 1 114 ? 6.82 18.109 15.156 1 97 114 ASN B C 1
ATOM 2792 O O . ASN B 1 114 ? 6.488 19.281 15.273 1 97 114 ASN B O 1
ATOM 2796 N N . ALA B 1 115 ? 7.309 17.656 14.055 1 98.19 115 ALA B N 1
ATOM 2797 C CA . ALA B 1 115 ? 7.094 18.391 12.812 1 98.19 115 ALA B CA 1
ATOM 2798 C C . ALA B 1 115 ? 5.711 18.094 12.234 1 98.19 115 ALA B C 1
ATOM 2800 O O . ALA B 1 115 ? 5.254 16.953 12.25 1 98.19 115 ALA B O 1
ATOM 2801 N N . LEU B 1 116 ? 5.059 19.141 11.828 1 98.81 116 LEU B N 1
ATOM 2802 C CA . LEU B 1 116 ? 3.768 19.016 11.156 1 98.81 116 LEU B CA 1
ATOM 2803 C C . LEU B 1 116 ? 3.881 19.391 9.688 1 98.81 116 LEU B C 1
ATOM 2805 O O . LEU B 1 116 ? 4.27 20.516 9.352 1 98.81 116 LEU B O 1
ATOM 2809 N N . ILE B 1 117 ? 3.529 18.406 8.812 1 98.88 117 ILE B N 1
ATOM 2810 C CA . ILE B 1 117 ? 3.682 18.594 7.371 1 98.88 117 ILE B CA 1
ATOM 2811 C C . ILE B 1 117 ? 2.307 18.672 6.715 1 98.88 117 ILE B C 1
ATOM 2813 O O . ILE B 1 117 ? 1.455 17.797 6.934 1 98.88 117 ILE B O 1
ATOM 2817 N N . GLN B 1 118 ? 2.061 19.672 5.98 1 98.94 118 GLN B N 1
ATOM 2818 C CA . GLN B 1 118 ? 0.905 19.75 5.094 1 98.94 118 GLN B CA 1
ATOM 2819 C C . GLN B 1 118 ? 1.287 19.391 3.66 1 98.94 118 GLN B C 1
ATOM 2821 O O . GLN B 1 118 ? 2.248 19.938 3.113 1 98.94 118 GLN B O 1
ATOM 2826 N N . ILE B 1 119 ? 0.589 18.484 3.066 1 98.88 119 ILE B N 1
ATOM 2827 C CA . ILE B 1 119 ? 0.927 18.031 1.721 1 98.88 119 ILE B CA 1
ATOM 2828 C C . ILE B 1 119 ? -0.189 18.406 0.752 1 98.88 119 ILE B C 1
ATOM 2830 O O . ILE B 1 119 ? -1.358 18.094 0.986 1 98.88 119 ILE B O 1
ATOM 2834 N N . SER B 1 120 ? 0.184 19.047 -0.309 1 98.31 120 SER B N 1
ATOM 2835 C CA . SER B 1 120 ? -0.763 19.406 -1.356 1 98.31 120 SER B CA 1
ATOM 2836 C C . SER B 1 120 ? -1.292 18.172 -2.08 1 98.31 120 SER B C 1
ATOM 2838 O O . SER B 1 120 ? -0.534 17.25 -2.371 1 98.31 120 SER B O 1
ATOM 2840 N N . PRO B 1 121 ? -2.609 18.156 -2.371 1 97.56 121 PRO B N 1
ATOM 2841 C CA . PRO B 1 121 ? -3.176 17.031 -3.129 1 97.56 121 PRO B CA 1
ATOM 2842 C C . PRO B 1 121 ? -2.508 16.844 -4.488 1 97.56 121 PRO B C 1
ATOM 2844 O O . PRO B 1 121 ? -2.621 15.773 -5.094 1 97.56 121 PRO B O 1
ATOM 2847 N N . GLN B 1 122 ? -1.771 17.797 -4.977 1 96.19 122 GLN B N 1
ATOM 2848 C CA . GLN B 1 122 ? -1.151 17.734 -6.297 1 96.19 122 GLN B CA 1
ATOM 2849 C C . GLN B 1 122 ? 0.22 17.078 -6.234 1 96.19 122 GLN B C 1
ATOM 2851 O O . GLN B 1 122 ? 0.86 16.859 -7.266 1 96.19 122 GLN B O 1
ATOM 2856 N N . THR B 1 123 ? 0.59 16.766 -5.09 1 97.75 123 THR B N 1
ATOM 2857 C CA . THR B 1 123 ? 1.932 16.219 -4.902 1 97.75 123 THR B CA 1
ATOM 2858 C C . THR B 1 123 ? 2.027 14.805 -5.469 1 97.75 123 THR B C 1
ATOM 2860 O O . THR B 1 123 ? 1.141 13.977 -5.242 1 97.75 123 THR B O 1
ATOM 2863 N N . ARG B 1 124 ? 3.068 14.562 -6.238 1 97 124 ARG B N 1
ATOM 2864 C CA . ARG B 1 124 ? 3.434 13.203 -6.637 1 97 124 ARG B CA 1
ATOM 2865 C C . ARG B 1 124 ? 4.457 12.609 -5.676 1 97 124 ARG B C 1
ATOM 2867 O O . ARG B 1 124 ? 5.594 13.078 -5.605 1 97 124 ARG B O 1
ATOM 2874 N N . ILE B 1 125 ? 4.078 11.594 -4.961 1 98.56 125 ILE B N 1
ATOM 2875 C CA . ILE B 1 125 ? 4.965 10.961 -3.984 1 98.56 125 ILE B CA 1
ATOM 2876 C C . ILE B 1 125 ? 5.984 10.086 -4.707 1 98.56 125 ILE B C 1
ATOM 2878 O O . ILE B 1 125 ? 5.625 9.281 -5.57 1 98.56 125 ILE B O 1
ATOM 2882 N N . PRO B 1 126 ? 7.309 10.25 -4.363 1 97.69 126 PRO B N 1
ATOM 2883 C CA . PRO B 1 126 ? 8.297 9.359 -4.977 1 97.69 126 PRO B CA 1
ATOM 2884 C C . PRO B 1 126 ? 7.969 7.883 -4.77 1 97.69 126 PRO B C 1
ATOM 2886 O O . PRO B 1 126 ? 7.559 7.484 -3.678 1 97.69 126 PRO B O 1
ATOM 2889 N N . ARG B 1 127 ? 8.211 7.109 -5.812 1 97.06 127 ARG B N 1
ATOM 2890 C CA . ARG B 1 127 ? 7.785 5.715 -5.797 1 97.06 127 ARG B CA 1
ATOM 2891 C C . ARG B 1 127 ? 8.734 4.859 -4.961 1 97.06 127 ARG B C 1
ATOM 2893 O O . ARG B 1 127 ? 8.328 3.83 -4.414 1 97.06 127 ARG B O 1
ATOM 2900 N N . THR B 1 128 ? 9.953 5.23 -4.945 1 95.44 128 THR B N 1
ATOM 2901 C CA . THR B 1 128 ? 10.922 4.418 -4.23 1 95.44 128 THR B CA 1
ATOM 2902 C C . THR B 1 128 ? 11.328 5.082 -2.918 1 95.44 128 THR B C 1
ATOM 2904 O O . THR B 1 128 ? 11.297 6.309 -2.805 1 95.44 128 THR B O 1
ATOM 2907 N N . MET B 1 129 ? 11.766 4.266 -2.008 1 94.25 129 MET B N 1
ATOM 2908 C CA . MET B 1 129 ? 12.133 4.75 -0.68 1 94.25 129 MET B CA 1
ATOM 2909 C C . MET B 1 129 ? 13.32 5.699 -0.754 1 94.25 129 MET B C 1
ATOM 2911 O O . MET B 1 129 ? 13.375 6.695 -0.029 1 94.25 129 MET B O 1
ATOM 2915 N N . ASP B 1 130 ? 14.258 5.449 -1.629 1 92.56 130 ASP B N 1
ATOM 2916 C CA . ASP B 1 130 ? 15.438 6.301 -1.757 1 92.56 130 ASP B CA 1
ATOM 2917 C C . ASP B 1 130 ? 15.047 7.719 -2.166 1 92.56 130 ASP B C 1
ATOM 2919 O O . ASP B 1 130 ? 15.492 8.688 -1.555 1 92.56 130 ASP B O 1
ATOM 2923 N N . ARG B 1 131 ? 14.25 7.789 -3.092 1 94.75 131 ARG B N 1
ATOM 2924 C CA . ARG B 1 131 ? 13.828 9.102 -3.574 1 94.75 131 ARG B CA 1
ATOM 2925 C C . ARG B 1 131 ? 12.922 9.789 -2.562 1 94.75 131 ARG B C 1
ATOM 2927 O O . ARG B 1 131 ? 12.984 11.008 -2.391 1 94.75 131 ARG B O 1
ATOM 2934 N N . PHE B 1 132 ? 12.133 9.016 -1.967 1 97.75 132 PHE B N 1
ATOM 2935 C CA . PHE B 1 132 ? 11.297 9.555 -0.904 1 97.75 132 PHE B CA 1
ATOM 2936 C C . PHE B 1 132 ? 12.148 10.117 0.227 1 97.75 132 PHE B C 1
ATOM 2938 O O . PHE B 1 132 ? 11.883 11.211 0.728 1 97.75 132 PHE B O 1
ATOM 2945 N N . SER B 1 133 ? 13.109 9.375 0.638 1 95.06 133 SER B N 1
ATOM 2946 C CA . SER B 1 133 ? 14.008 9.812 1.694 1 95.06 133 SER B CA 1
ATOM 2947 C C . SER B 1 133 ? 14.688 11.133 1.326 1 95.06 133 SER B C 1
ATOM 2949 O O . SER B 1 133 ? 14.773 12.039 2.152 1 95.06 133 SER B O 1
ATOM 2951 N N . GLY B 1 134 ? 15.141 11.195 0.086 1 95.5 134 GLY B N 1
ATOM 2952 C CA . GLY B 1 134 ? 15.727 12.445 -0.373 1 95.5 134 GLY B CA 1
ATOM 2953 C C . GLY B 1 134 ? 14.781 13.617 -0.287 1 95.5 134 GLY B C 1
ATOM 2954 O O . GLY B 1 134 ? 15.164 14.711 0.14 1 95.5 134 GLY B O 1
ATOM 2955 N N . LEU B 1 135 ? 13.586 13.406 -0.663 1 97.38 135 LEU B N 1
ATOM 2956 C CA . LEU B 1 135 ? 12.57 14.453 -0.631 1 97.38 135 LEU B CA 1
ATOM 2957 C C . LEU B 1 135 ? 12.305 14.906 0.799 1 97.38 135 LEU B C 1
ATOM 2959 O O . LEU B 1 135 ? 12.211 16.109 1.064 1 97.38 135 LEU B O 1
ATOM 2963 N N . MET B 1 136 ? 12.203 13.93 1.675 1 97.88 136 MET B N 1
ATOM 2964 C CA . MET B 1 136 ? 11.914 14.258 3.066 1 97.88 136 MET B CA 1
ATOM 2965 C C . MET B 1 136 ? 13.07 15.031 3.693 1 97.88 136 MET B C 1
ATOM 2967 O O . MET B 1 136 ? 12.844 15.984 4.449 1 97.88 136 MET B O 1
ATOM 2971 N N . VAL B 1 137 ? 14.289 14.617 3.396 1 97.06 137 VAL B N 1
ATOM 2972 C CA . VAL B 1 137 ? 15.453 15.344 3.893 1 97.06 137 VAL B CA 1
ATOM 2973 C C . VAL B 1 137 ? 15.406 16.797 3.412 1 97.06 137 VAL B C 1
ATOM 2975 O O . VAL B 1 137 ? 15.609 17.719 4.199 1 97.06 137 VAL B O 1
ATOM 2978 N N . GLN B 1 138 ? 15.117 16.953 2.15 1 97.31 138 GLN B N 1
ATOM 2979 C CA . GLN B 1 138 ? 15.016 18.297 1.588 1 97.31 138 GLN B CA 1
ATOM 2980 C C . GLN B 1 138 ? 13.914 19.094 2.277 1 97.31 138 GLN B C 1
ATOM 2982 O O . GLN B 1 138 ? 14.117 20.266 2.623 1 97.31 138 GLN B O 1
ATOM 2987 N N . LEU B 1 139 ? 12.758 18.516 2.463 1 98.19 139 LEU B N 1
ATOM 2988 C CA . LEU B 1 139 ? 11.633 19.172 3.1 1 98.19 139 LEU B CA 1
ATOM 2989 C C . LEU B 1 139 ? 11.992 19.641 4.504 1 98.19 139 LEU B C 1
ATOM 2991 O O . LEU B 1 139 ? 11.734 20.797 4.863 1 98.19 139 LEU B O 1
ATOM 2995 N N . LEU B 1 140 ? 12.578 18.734 5.254 1 96.31 140 LEU B N 1
ATOM 2996 C CA . LEU B 1 140 ? 12.883 19.031 6.648 1 96.31 140 LEU B CA 1
ATOM 2997 C C . LEU B 1 140 ? 13.969 20.094 6.754 1 96.31 140 LEU B C 1
ATOM 2999 O O . LEU B 1 140 ? 14.008 20.844 7.727 1 96.31 140 LEU B O 1
ATOM 3003 N N . HIS B 1 141 ? 14.766 20.266 5.75 1 95.19 141 HIS B N 1
ATOM 3004 C CA . HIS B 1 141 ? 15.812 21.281 5.719 1 95.19 141 HIS B CA 1
ATOM 3005 C C . HIS B 1 141 ? 15.281 22.609 5.191 1 95.19 141 HIS B C 1
ATOM 3007 O O . HIS B 1 141 ? 15.594 23.672 5.738 1 95.19 141 HIS B O 1
ATOM 3013 N N . LYS B 1 142 ? 14.5 22.562 4.18 1 96.5 142 LYS B N 1
ATOM 3014 C CA . LYS B 1 142 ? 14.055 23.781 3.5 1 96.5 142 LYS B CA 1
ATOM 3015 C C . LYS B 1 142 ? 12.719 24.25 4.062 1 96.5 142 LYS B C 1
ATOM 3017 O O . LYS B 1 142 ? 12.297 25.391 3.799 1 96.5 142 LYS B O 1
ATOM 3022 N N . LEU B 1 143 ? 12.023 23.406 4.695 1 97.38 143 LEU B N 1
ATOM 3023 C CA . LEU B 1 143 ? 10.75 23.672 5.359 1 97.38 143 LEU B CA 1
ATOM 3024 C C . LEU B 1 143 ? 9.609 23.703 4.352 1 97.38 143 LEU B C 1
ATOM 3026 O O . LEU B 1 143 ? 8.438 23.688 4.738 1 97.38 143 LEU B O 1
ATOM 3030 N N . SER B 1 144 ? 9.969 23.703 3.074 1 97.94 144 SER B N 1
ATOM 3031 C CA . SER B 1 144 ? 8.945 23.609 2.035 1 97.94 144 SER B CA 1
ATOM 3032 C C . SER B 1 144 ? 9.523 23.031 0.749 1 97.94 144 SER B C 1
ATOM 3034 O O . SER B 1 144 ? 10.742 23.062 0.539 1 97.94 144 SER B O 1
ATOM 3036 N N . ILE B 1 145 ? 8.695 22.406 0.027 1 98 145 ILE B N 1
ATOM 3037 C CA . ILE B 1 145 ? 8.984 21.891 -1.312 1 98 145 ILE B CA 1
ATOM 3038 C C . ILE B 1 145 ? 8.062 22.578 -2.324 1 98 145 ILE B C 1
ATOM 3040 O O . ILE B 1 145 ? 6.84 22.594 -2.146 1 98 145 ILE B O 1
ATOM 3044 N N . HIS B 1 146 ? 8.688 23.078 -3.404 1 96.75 146 HIS B N 1
ATOM 3045 C CA . HIS B 1 146 ? 7.93 23.766 -4.438 1 96.75 146 HIS B CA 1
ATOM 3046 C C . HIS B 1 146 ? 7.832 22.922 -5.707 1 96.75 146 HIS B C 1
ATOM 3048 O O . HIS B 1 146 ? 8.703 22.094 -5.973 1 96.75 146 HIS B O 1
ATOM 3054 N N . ALA B 1 147 ? 6.711 23.172 -6.445 1 94 147 ALA B N 1
ATOM 3055 C CA . ALA B 1 147 ? 6.609 22.578 -7.777 1 94 147 ALA B CA 1
ATOM 3056 C C . ALA B 1 147 ? 7.707 23.109 -8.695 1 94 147 ALA B C 1
ATOM 3058 O O . ALA B 1 147 ? 8.18 24.234 -8.531 1 94 147 ALA B O 1
ATOM 3059 N N . SER B 1 148 ? 8.117 22.266 -9.602 1 89.75 148 SER B N 1
ATOM 3060 C CA . SER B 1 148 ? 9.18 22.656 -10.523 1 89.75 148 SER B CA 1
ATOM 3061 C C . SER B 1 148 ? 8.727 23.797 -11.438 1 89.75 148 SER B C 1
ATOM 3063 O O . SER B 1 148 ? 9.547 24.609 -11.867 1 89.75 148 SER B O 1
ATOM 3065 N N . ASN B 1 149 ? 7.465 23.859 -11.742 1 87 149 ASN B N 1
ATOM 3066 C CA . ASN B 1 149 ? 6.973 24.797 -12.742 1 87 149 ASN B CA 1
ATOM 3067 C C . ASN B 1 149 ? 6.277 26 -12.094 1 87 149 ASN B C 1
ATOM 3069 O O . ASN B 1 149 ? 5.434 26.641 -12.719 1 87 149 ASN B O 1
ATOM 3073 N N . GLY B 1 150 ? 6.461 26.281 -10.836 1 84.44 150 GLY B N 1
ATOM 3074 C CA . GLY B 1 150 ? 5.762 27.438 -10.281 1 84.44 150 GLY B CA 1
ATOM 3075 C C . GLY B 1 150 ? 5.988 27.609 -8.789 1 84.44 150 GLY B C 1
ATOM 3076 O O . GLY B 1 150 ? 6.77 26.859 -8.188 1 84.44 150 GLY B O 1
ATOM 3077 N N . PRO B 1 151 ? 5.344 28.609 -8.297 1 90.12 151 PRO B N 1
ATOM 3078 C CA . PRO B 1 151 ? 5.523 28.984 -6.898 1 90.12 151 PRO B CA 1
ATOM 3079 C C . PRO B 1 151 ? 4.707 28.125 -5.941 1 90.12 151 PRO B C 1
ATOM 3081 O O . PRO B 1 151 ? 4.844 28.25 -4.719 1 90.12 151 PRO B O 1
ATOM 3084 N N . GLN B 1 152 ? 3.943 27.203 -6.516 1 93.56 152 GLN B N 1
ATOM 3085 C CA . GLN B 1 152 ? 3.055 26.422 -5.668 1 93.56 152 GLN B CA 1
ATOM 3086 C C . GLN B 1 152 ? 3.85 25.5 -4.746 1 93.56 152 GLN B C 1
ATOM 3088 O O . GLN B 1 152 ? 4.75 24.781 -5.195 1 93.56 152 GLN B O 1
ATOM 3093 N N . LYS B 1 153 ? 3.512 25.562 -3.432 1 97.06 153 LYS B N 1
ATOM 3094 C CA . LYS B 1 153 ? 4.121 24.641 -2.475 1 97.06 153 LYS B CA 1
ATOM 3095 C C . LYS B 1 153 ? 3.42 23.297 -2.49 1 97.06 153 LYS B C 1
ATOM 3097 O O . LYS B 1 153 ? 2.201 23.219 -2.328 1 97.06 153 LYS B O 1
ATOM 3102 N N . LEU B 1 154 ? 4.176 22.266 -2.709 1 98.38 154 LEU B N 1
ATOM 3103 C CA . LEU B 1 154 ? 3.65 20.906 -2.721 1 98.38 154 LEU B CA 1
ATOM 3104 C C . LEU B 1 154 ? 3.627 20.328 -1.314 1 98.38 154 LEU B C 1
ATOM 3106 O O . LEU B 1 154 ? 2.734 19.547 -0.977 1 98.38 154 LEU B O 1
ATOM 3110 N N . MET B 1 155 ? 4.641 20.719 -0.556 1 98.69 155 MET B N 1
ATOM 3111 C CA . MET B 1 155 ? 4.734 20.344 0.853 1 98.69 155 MET B CA 1
ATOM 3112 C C . MET B 1 155 ? 5.262 21.5 1.688 1 98.69 155 MET B C 1
ATOM 3114 O O . MET B 1 155 ? 6.074 22.297 1.211 1 98.69 155 MET B O 1
ATOM 3118 N N . LYS B 1 156 ? 4.82 21.547 2.906 1 98.56 156 LYS B N 1
ATOM 3119 C CA . LYS B 1 156 ? 5.324 22.594 3.791 1 98.56 156 LYS B CA 1
ATOM 3120 C C . LYS B 1 156 ? 5.203 22.188 5.254 1 98.56 156 LYS B C 1
ATOM 3122 O O . LYS B 1 156 ? 4.25 21.5 5.637 1 98.56 156 LYS B O 1
ATOM 3127 N N . ILE B 1 157 ? 6.141 22.578 6.023 1 98.69 157 ILE B N 1
ATOM 3128 C CA . ILE B 1 157 ? 6.055 22.469 7.477 1 98.69 157 ILE B CA 1
ATOM 3129 C C . ILE B 1 157 ? 5.203 23.625 8.023 1 98.69 157 ILE B C 1
ATOM 3131 O O . ILE B 1 157 ? 5.438 24.781 7.699 1 98.69 157 ILE B O 1
ATOM 3135 N N . ILE B 1 158 ? 4.246 23.25 8.789 1 98.75 158 ILE B N 1
ATOM 3136 C CA . ILE B 1 158 ? 3.357 24.266 9.336 1 98.75 158 ILE B CA 1
ATOM 3137 C C . ILE B 1 158 ? 3.367 24.203 10.859 1 98.75 158 ILE B C 1
ATOM 3139 O O . ILE B 1 158 ? 3.961 23.297 11.445 1 98.75 158 ILE B O 1
ATOM 3143 N N . LYS B 1 159 ? 2.709 25.141 11.461 1 98.44 159 LYS B N 1
ATOM 3144 C CA . LYS B 1 159 ? 2.746 25.281 12.914 1 98.44 159 LYS B CA 1
ATOM 3145 C C . LYS B 1 159 ? 1.84 24.266 13.594 1 98.44 159 LYS B C 1
ATOM 3147 O O . LYS B 1 159 ? 0.732 24 13.117 1 98.44 159 LYS B O 1
ATOM 3152 N N . ASN B 1 160 ? 2.24 23.781 14.742 1 98.12 160 ASN B N 1
ATOM 3153 C CA . ASN B 1 160 ? 1.401 22.984 15.625 1 98.12 160 ASN B CA 1
ATOM 3154 C C . ASN B 1 160 ? 0.45 23.859 16.438 1 98.12 160 ASN B C 1
ATOM 3156 O O . ASN B 1 160 ? 0.715 25.047 16.641 1 98.12 160 ASN B O 1
ATOM 3160 N N . PRO B 1 161 ? -0.728 23.266 16.922 1 98.12 161 PRO B N 1
ATOM 3161 C CA . PRO B 1 161 ? -1.154 21.875 16.766 1 98.12 161 PRO B CA 1
ATOM 3162 C C . PRO B 1 161 ? -1.93 21.641 15.469 1 98.12 161 PRO B C 1
ATOM 3164 O O . PRO B 1 161 ? -2.404 22.594 14.852 1 98.12 161 PRO B O 1
ATOM 3167 N N . VAL B 1 162 ? -2.088 20.406 15.031 1 98.44 162 VAL B N 1
ATOM 3168 C CA . VAL B 1 162 ? -2.799 20.078 13.805 1 98.44 162 VAL B CA 1
ATOM 3169 C C . VAL B 1 162 ? -4.258 20.516 13.922 1 98.44 162 VAL B C 1
ATOM 3171 O O . VAL B 1 162 ? -4.875 20.891 12.922 1 98.44 162 VAL B O 1
ATOM 3174 N N . SER B 1 163 ? -4.809 20.531 15.109 1 97.62 163 SER B N 1
ATOM 3175 C CA . SER B 1 163 ? -6.203 20.891 15.336 1 97.62 163 SER B CA 1
ATOM 3176 C C . SER B 1 163 ? -6.488 22.312 14.891 1 97.62 163 SER B C 1
ATOM 3178 O O . SER B 1 163 ? -7.621 22.641 14.539 1 97.62 163 SER B O 1
ATOM 3180 N N . SER B 1 164 ? -5.469 23.188 14.844 1 97.5 164 SER B N 1
ATOM 3181 C CA . SER B 1 164 ? -5.617 24.578 14.438 1 97.5 164 SER B CA 1
ATOM 3182 C C . SER B 1 164 ? -5.801 24.688 12.93 1 97.5 164 SER B C 1
ATOM 3184 O O . SER B 1 164 ? -6.121 25.766 12.422 1 97.5 164 SER B O 1
ATOM 3186 N N . HIS B 1 165 ? -5.625 23.594 12.195 1 98.06 165 HIS B N 1
ATOM 3187 C CA . HIS B 1 165 ? -5.695 23.625 10.742 1 98.06 165 HIS B CA 1
ATOM 3188 C C . HIS B 1 165 ? -6.926 22.875 10.242 1 98.06 165 HIS B C 1
ATOM 3190 O O . HIS B 1 165 ? -7.109 22.719 9.031 1 98.06 165 HIS B O 1
ATOM 3196 N N . LEU B 1 166 ? -7.766 22.422 11.148 1 97.81 166 LEU B N 1
ATOM 3197 C CA . LEU B 1 166 ? -8.922 21.609 10.781 1 97.81 166 LEU B CA 1
ATOM 3198 C C . LEU B 1 166 ? -10.195 22.453 10.766 1 97.81 166 LEU B C 1
ATOM 3200 O O . LEU B 1 166 ? -10.336 23.391 11.547 1 97.81 166 LEU B O 1
ATOM 3204 N N . PRO B 1 167 ? -11.109 22.062 9.852 1 95.81 167 PRO B N 1
ATOM 3205 C CA . PRO B 1 167 ? -12.391 22.781 9.852 1 95.81 167 PRO B CA 1
ATOM 3206 C C . PRO B 1 167 ? -13.125 22.656 11.188 1 95.81 167 PRO B C 1
ATOM 3208 O O . PRO B 1 167 ? -13.094 21.609 11.82 1 95.81 167 PRO B O 1
ATOM 3211 N N . VAL B 1 168 ? -13.867 23.719 11.477 1 92.56 168 VAL B N 1
ATOM 3212 C CA . VAL B 1 168 ? -14.594 23.766 12.734 1 92.56 168 VAL B CA 1
ATOM 3213 C C . VAL B 1 168 ? -15.789 22.828 12.68 1 92.56 168 VAL B C 1
ATOM 3215 O O . VAL B 1 168 ? -16.516 22.797 11.68 1 92.56 168 VAL B O 1
ATOM 3218 N N . GLY B 1 169 ? -15.969 22.031 13.672 1 91.5 169 GLY B N 1
ATOM 3219 C CA . GLY B 1 169 ? -17.172 21.234 13.836 1 91.5 169 GLY B CA 1
ATOM 3220 C C . GLY B 1 169 ? -17.141 19.922 13.086 1 91.5 169 GLY B C 1
ATOM 3221 O O . GLY B 1 169 ? -18.078 19.125 13.164 1 91.5 169 GLY B O 1
ATOM 3222 N N . CYS B 1 170 ? -16.109 19.672 12.352 1 95.06 170 CYS B N 1
ATOM 3223 C CA . CYS B 1 170 ? -16.062 18.422 11.594 1 95.06 170 CYS B CA 1
ATOM 3224 C C . CYS B 1 170 ? -15.852 17.234 12.508 1 95.06 170 CYS B C 1
ATOM 3226 O O . CYS B 1 170 ? -15.281 17.375 13.594 1 95.06 170 CYS B O 1
ATOM 3228 N N . LYS B 1 171 ? -16.344 16.109 12.125 1 96.69 171 LYS B N 1
ATOM 3229 C CA . LYS B 1 171 ? -16.109 14.883 12.883 1 96.69 171 LYS B CA 1
ATOM 3230 C C . LYS B 1 171 ? -14.672 14.414 12.734 1 96.69 171 LYS B C 1
ATOM 3232 O O . LYS B 1 171 ? -14.109 14.445 11.641 1 96.69 171 LYS B O 1
ATOM 3237 N N . LYS B 1 172 ? -14.109 14.047 13.859 1 98.25 172 LYS B N 1
ATOM 3238 C CA . LYS B 1 172 ? -12.727 13.586 13.906 1 98.25 172 LYS B CA 1
ATOM 3239 C C . LYS B 1 172 ? -12.633 12.18 14.492 1 98.25 172 LYS B C 1
ATOM 3241 O O . LYS B 1 172 ? -12.898 11.984 15.68 1 98.25 172 LYS B O 1
ATOM 3246 N N . TYR B 1 173 ? -12.227 11.234 13.648 1 98.5 173 TYR B N 1
ATOM 3247 C CA . TYR B 1 173 ? -12.078 9.852 14.078 1 98.5 173 TYR B CA 1
ATOM 3248 C C . TYR B 1 173 ? -10.609 9.484 14.242 1 98.5 173 TYR B C 1
ATOM 3250 O O . TYR B 1 173 ? -9.773 9.883 13.43 1 98.5 173 TYR B O 1
ATOM 3258 N N . SER B 1 174 ? -10.273 8.773 15.266 1 98.56 174 SER B N 1
ATOM 3259 C CA . SER B 1 174 ? -9.008 8.047 15.328 1 98.56 174 SER B CA 1
ATOM 3260 C C . SER B 1 174 ? -9.211 6.562 15.047 1 98.56 174 SER B C 1
ATOM 3262 O O . SER B 1 174 ? -10.273 6.008 15.336 1 98.56 174 SER B O 1
ATOM 3264 N N . THR B 1 175 ? -8.203 5.953 14.484 1 98.38 175 THR B N 1
ATOM 3265 C CA . THR B 1 175 ? -8.328 4.535 14.164 1 98.38 175 THR B CA 1
ATOM 3266 C C . THR B 1 175 ? -7.43 3.693 15.062 1 98.38 175 THR B C 1
ATOM 3268 O O . THR B 1 175 ? -6.312 4.102 15.391 1 98.38 175 THR B O 1
ATOM 3271 N N . SER B 1 176 ? -7.961 2.602 15.539 1 97.69 176 SER B N 1
ATOM 3272 C CA . SER B 1 176 ? -7.246 1.629 16.359 1 97.69 176 SER B CA 1
ATOM 3273 C C . SER B 1 176 ? -7.887 0.248 16.266 1 97.69 176 SER B C 1
ATOM 3275 O O . SER B 1 176 ? -9.109 0.12 16.297 1 97.69 176 SER B O 1
ATOM 3277 N N . PHE B 1 177 ? -7 -0.734 16.203 1 96.38 177 PHE B N 1
ATOM 3278 C CA . PHE B 1 177 ? -7.52 -2.098 16.203 1 96.38 177 PHE B CA 1
ATOM 3279 C C . PHE B 1 177 ? -8.234 -2.41 17.516 1 96.38 177 PHE B C 1
ATOM 3281 O O . PHE B 1 177 ? -9.211 -3.156 17.531 1 96.38 177 PHE B O 1
ATOM 3288 N N . ALA B 1 178 ? -7.883 -1.78 18.578 1 95.81 178 ALA B N 1
ATOM 3289 C CA . ALA B 1 178 ? -8.375 -2.062 19.922 1 95.81 178 ALA B CA 1
ATOM 3290 C C . ALA B 1 178 ? -9.656 -1.285 20.219 1 95.81 178 ALA B C 1
ATOM 3292 O O . ALA B 1 178 ? -10.234 -1.409 21.297 1 95.81 178 ALA B O 1
ATOM 3293 N N . ALA B 1 179 ? -10.086 -0.482 19.234 1 97.12 179 ALA B N 1
ATOM 3294 C CA . ALA B 1 179 ? -11.297 0.304 19.453 1 97.12 179 ALA B CA 1
ATOM 3295 C C . ALA B 1 179 ? -12.484 -0.599 19.766 1 97.12 179 ALA B C 1
ATOM 3297 O O . ALA B 1 179 ? -12.594 -1.702 19.219 1 97.12 179 ALA B O 1
ATOM 3298 N N . LYS B 1 180 ? -13.391 -0.145 20.594 1 96.31 180 LYS B N 1
ATOM 3299 C CA . LYS B 1 180 ? -14.586 -0.901 20.969 1 96.31 180 LYS B CA 1
ATOM 3300 C C . LYS B 1 180 ? -15.57 -0.986 19.797 1 96.31 180 LYS B C 1
ATOM 3302 O O . LYS B 1 180 ? -16.219 -2.018 19.594 1 96.31 180 LYS B O 1
ATOM 3307 N N . LYS B 1 181 ? -15.633 0.07 19.062 1 97.5 181 LYS B N 1
ATOM 3308 C CA . LYS B 1 181 ? -16.562 0.144 17.938 1 97.5 181 LYS B CA 1
ATOM 3309 C C . LYS B 1 181 ? -15.852 -0.197 16.625 1 97.5 181 LYS B C 1
ATOM 3311 O O . LYS B 1 181 ? -14.844 0.421 16.281 1 97.5 181 LYS B O 1
ATOM 3316 N N . CYS B 1 182 ? -16.328 -1.24 15.93 1 97.88 182 CYS B N 1
ATOM 3317 C CA . CYS B 1 182 ? -15.836 -1.611 14.617 1 97.88 182 CYS B CA 1
ATOM 3318 C C . CYS B 1 182 ? -16.828 -1.225 13.523 1 97.88 182 CYS B C 1
ATOM 3320 O O . CYS B 1 182 ? -17.984 -1.669 13.547 1 97.88 182 CYS B O 1
ATOM 3322 N N . VAL B 1 183 ? -16.391 -0.403 12.602 1 98.12 183 VAL B N 1
ATOM 3323 C CA . VAL B 1 183 ? -17.297 0.099 11.57 1 98.12 183 VAL B CA 1
ATOM 3324 C C . VAL B 1 183 ? -16.719 -0.202 10.188 1 98.12 183 VAL B C 1
ATOM 3326 O O . VAL B 1 183 ? -15.516 -0.475 10.055 1 98.12 183 VAL B O 1
ATOM 3329 N N . LYS B 1 184 ? -17.594 -0.245 9.203 1 97.56 184 LYS B N 1
ATOM 3330 C CA . LYS B 1 184 ? -17.125 -0.246 7.82 1 97.56 184 LYS B CA 1
ATOM 3331 C C . LYS B 1 184 ? -16.703 1.153 7.383 1 97.56 184 LYS B C 1
ATOM 3333 O O . LYS B 1 184 ? -17.344 2.143 7.734 1 97.56 184 LYS B O 1
ATOM 3338 N N . PRO B 1 185 ? -15.641 1.223 6.621 1 97.75 185 PRO B N 1
ATOM 3339 C CA . PRO B 1 185 ? -15.094 2.537 6.277 1 97.75 185 PRO B CA 1
ATOM 3340 C C . PRO B 1 185 ? -16.125 3.459 5.637 1 97.75 185 PRO B C 1
ATOM 3342 O O . PRO B 1 185 ? -16.156 4.656 5.93 1 97.75 185 PRO B O 1
ATOM 3345 N N . HIS B 1 186 ? -17.016 2.916 4.812 1 97.19 186 HIS B N 1
ATOM 3346 C CA . HIS B 1 186 ? -17.969 3.77 4.121 1 97.19 186 HIS B CA 1
ATOM 3347 C C . HIS B 1 186 ? -18.953 4.398 5.102 1 97.19 186 HIS B C 1
ATOM 3349 O O . HIS B 1 186 ? -19.562 5.426 4.801 1 97.19 186 HIS B O 1
ATOM 3355 N N . GLU B 1 187 ? -19.125 3.844 6.27 1 97.56 187 GLU B N 1
ATOM 3356 C CA . GLU B 1 187 ? -20.047 4.359 7.281 1 97.56 187 GLU B CA 1
ATOM 3357 C C . GLU B 1 187 ? -19.547 5.68 7.859 1 97.56 187 GLU B C 1
ATOM 3359 O O . GLU B 1 187 ? -20.328 6.48 8.359 1 97.56 187 GLU B O 1
ATOM 3364 N N . LEU B 1 188 ? -18.25 5.895 7.82 1 97.56 188 LEU B N 1
ATOM 3365 C CA . LEU B 1 188 ? -17.672 7.133 8.328 1 97.56 188 LEU B CA 1
ATOM 3366 C C . LEU B 1 188 ? -18.031 8.312 7.43 1 97.56 188 LEU B C 1
ATOM 3368 O O . LEU B 1 188 ? -18 9.461 7.867 1 97.56 188 LEU B O 1
ATOM 3372 N N . ALA B 1 189 ? -18.391 8.016 6.195 1 95.69 189 ALA B N 1
ATOM 3373 C CA . ALA B 1 189 ? -18.625 9.047 5.191 1 95.69 189 ALA B CA 1
ATOM 3374 C C . ALA B 1 189 ? -20.094 9.125 4.812 1 95.69 189 ALA B C 1
ATOM 3376 O O . ALA B 1 189 ? -20.531 10.102 4.195 1 95.69 189 ALA B O 1
ATOM 3377 N N . ALA B 1 190 ? -20.828 8.07 5.074 1 87.62 190 ALA B N 1
ATOM 3378 C CA . ALA B 1 190 ? -22.172 7.941 4.547 1 87.62 190 ALA B CA 1
ATOM 3379 C C . ALA B 1 190 ? -23.062 9.086 5.035 1 87.62 190 ALA B C 1
ATOM 3381 O O . ALA B 1 190 ? -23.172 9.328 6.238 1 87.62 190 ALA B O 1
ATOM 3382 N N . GLY B 1 191 ? -23.688 9.734 4.066 1 86.19 191 GLY B N 1
ATOM 3383 C CA . GLY B 1 191 ? -24.641 10.789 4.371 1 86.19 191 GLY B CA 1
ATOM 3384 C C . GLY B 1 191 ? -23.984 12.07 4.844 1 86.19 191 GLY B C 1
ATOM 3385 O O . GLY B 1 191 ? -24.672 13 5.273 1 86.19 191 GLY B O 1
ATOM 3386 N N . VAL B 1 192 ? -22.688 12.141 4.785 1 84.62 192 VAL B N 1
ATOM 3387 C CA . VAL B 1 192 ? -21.938 13.289 5.277 1 84.62 192 VAL B CA 1
ATOM 3388 C C . VAL B 1 192 ? -21.469 14.148 4.102 1 84.62 192 VAL B C 1
ATOM 3390 O O . VAL B 1 192 ? -20.781 13.656 3.207 1 84.62 192 VAL B O 1
ATOM 3393 N N . ASN B 1 193 ? -21.891 15.344 4.059 1 90.19 193 ASN B N 1
ATOM 3394 C CA . ASN B 1 193 ? -21.469 16.281 3.033 1 90.19 193 ASN B CA 1
ATOM 3395 C C . ASN B 1 193 ? -20.562 17.375 3.613 1 90.19 193 ASN B C 1
ATOM 3397 O O . ASN B 1 193 ? -20.641 18.531 3.205 1 90.19 193 ASN B O 1
ATOM 3401 N N . GLU B 1 194 ? -19.922 17.062 4.645 1 94.38 194 GLU B N 1
ATOM 3402 C CA . GLU B 1 194 ? -18.969 17.938 5.328 1 94.38 194 GLU B CA 1
ATOM 3403 C C . GLU B 1 194 ? -17.609 17.266 5.461 1 94.38 194 GLU B C 1
ATOM 3405 O O . GLU B 1 194 ? -17.469 16.062 5.18 1 94.38 194 GLU B O 1
ATOM 3410 N N . PRO B 1 195 ? -16.578 18.047 5.82 1 97.19 195 PRO B N 1
ATOM 3411 C CA . PRO B 1 195 ? -15.25 17.438 6.02 1 97.19 195 PRO B CA 1
ATOM 3412 C C . PRO B 1 195 ? -15.234 16.422 7.156 1 97.19 195 PRO B C 1
ATOM 3414 O O . PRO B 1 195 ? -15.906 16.609 8.172 1 97.19 195 PRO B O 1
ATOM 3417 N N . VAL B 1 196 ? -14.555 15.352 6.953 1 98.31 196 VAL B N 1
ATOM 3418 C CA . VAL B 1 196 ? -14.328 14.32 7.957 1 98.31 196 VAL B CA 1
ATOM 3419 C C . VAL B 1 196 ? -12.828 14.125 8.172 1 98.31 196 VAL B C 1
ATOM 3421 O O .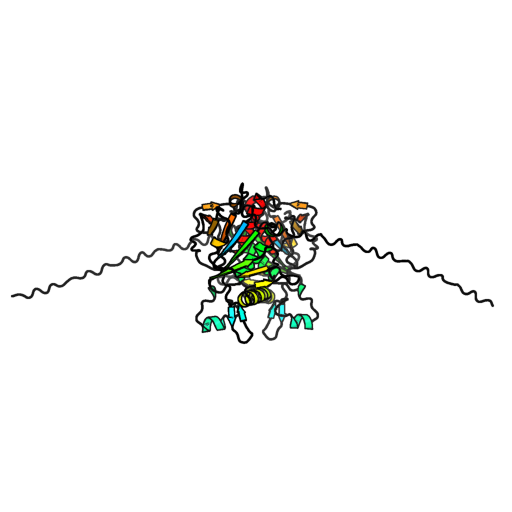 VAL B 1 196 ? -12.055 14.078 7.211 1 98.31 196 VAL B O 1
ATOM 3424 N N . VAL B 1 197 ? -12.438 14.109 9.43 1 98.62 197 VAL B N 1
ATOM 3425 C CA . VAL B 1 197 ? -11.039 13.875 9.781 1 98.62 197 VAL B CA 1
ATOM 3426 C C . VAL B 1 197 ? -10.859 12.422 10.234 1 98.62 197 VAL B C 1
ATOM 3428 O O . VAL B 1 197 ? -11.633 11.922 11.055 1 98.62 197 VAL B O 1
ATOM 3431 N N . VAL B 1 198 ? -9.906 11.75 9.672 1 98.88 198 VAL B N 1
ATOM 3432 C CA . VAL B 1 198 ? -9.523 10.422 10.133 1 98.88 198 VAL B CA 1
ATOM 3433 C C . VAL B 1 198 ? -8.031 10.398 10.461 1 98.88 198 VAL B C 1
ATOM 3435 O O . VAL B 1 198 ? -7.195 10.703 9.609 1 98.88 198 VAL B O 1
ATOM 3438 N N . VAL B 1 199 ? -7.734 10.062 11.688 1 98.94 199 VAL B N 1
ATOM 3439 C CA . VAL B 1 199 ? -6.355 9.977 12.164 1 98.94 199 VAL B CA 1
ATOM 3440 C C . VAL B 1 199 ? -5.883 8.531 12.117 1 98.94 199 VAL B C 1
ATOM 3442 O O . VAL B 1 199 ? -6.555 7.633 12.633 1 98.94 199 VAL B O 1
ATOM 3445 N N . ILE B 1 200 ? -4.742 8.289 11.5 1 98.88 200 ILE B N 1
ATOM 3446 C CA . ILE B 1 200 ? -4.152 6.969 11.336 1 98.88 200 ILE B CA 1
ATOM 3447 C C . ILE B 1 200 ? -2.738 6.961 11.914 1 98.88 200 ILE B C 1
ATOM 3449 O O . ILE B 1 200 ? -1.938 7.852 11.625 1 98.88 200 ILE B O 1
ATOM 3453 N N . GLY B 1 201 ? -2.447 5.953 12.766 1 98.62 201 GLY B N 1
ATOM 3454 C CA . GLY B 1 201 ? -1.088 5.82 13.266 1 98.62 201 GLY B CA 1
ATOM 3455 C C . GLY B 1 201 ? -0.102 5.379 12.203 1 98.62 201 GLY B C 1
ATOM 3456 O O . GLY B 1 201 ? -0.249 4.305 11.617 1 98.62 201 GLY B O 1
ATOM 3457 N N . ALA B 1 202 ? 0.856 6.16 11.914 1 98.25 202 ALA B N 1
ATOM 3458 C CA . ALA B 1 202 ? 1.91 5.82 10.961 1 98.25 202 ALA B CA 1
ATOM 3459 C C . ALA B 1 202 ? 3.168 5.344 11.68 1 98.25 202 ALA B C 1
ATOM 3461 O O . ALA B 1 202 ? 4.27 5.836 11.414 1 98.25 202 ALA B O 1
ATOM 3462 N N . MET B 1 203 ? 2.998 4.367 12.578 1 95.5 203 MET B N 1
ATOM 3463 C CA . MET B 1 203 ? 4.059 3.842 13.43 1 95.5 203 MET B CA 1
ATOM 3464 C C . MET B 1 203 ? 4.027 2.318 13.461 1 95.5 203 MET B C 1
ATOM 3466 O O . MET B 1 203 ? 3 1.707 13.164 1 95.5 203 MET B O 1
ATOM 3470 N N . ALA B 1 204 ? 5.164 1.756 13.812 1 91.5 204 ALA B N 1
ATOM 3471 C CA . ALA B 1 204 ? 5.281 0.3 13.812 1 91.5 204 ALA B CA 1
ATOM 3472 C C . ALA B 1 204 ? 4.484 -0.312 14.961 1 91.5 204 ALA B C 1
ATOM 3474 O O . ALA B 1 204 ? 3.883 -1.379 14.812 1 91.5 204 ALA B O 1
ATOM 3475 N N . HIS B 1 205 ? 4.5 0.313 16.047 1 89.19 205 HIS B N 1
ATOM 3476 C CA . HIS B 1 205 ? 3.799 -0.198 17.234 1 89.19 205 HIS B CA 1
ATOM 3477 C C . HIS B 1 205 ? 3.406 0.934 18.172 1 89.19 205 HIS B C 1
ATOM 3479 O O . HIS B 1 205 ? 3.951 2.037 18.078 1 89.19 205 HIS B O 1
ATOM 3485 N N . GLY B 1 206 ? 2.389 0.632 18.922 1 88.62 206 GLY B N 1
ATOM 3486 C CA . GLY B 1 206 ? 1.961 1.595 19.938 1 88.62 206 GLY B CA 1
ATOM 3487 C C . GLY B 1 206 ? 0.523 2.043 19.75 1 88.62 206 GLY B C 1
ATOM 3488 O O . GLY B 1 206 ? -0.176 1.562 18.859 1 88.62 206 GLY B O 1
ATOM 3489 N N . LYS B 1 207 ? 0.17 2.893 20.703 1 90.31 207 LYS B N 1
ATOM 3490 C CA . LYS B 1 207 ? -1.175 3.461 20.703 1 90.31 207 LYS B CA 1
ATOM 3491 C C . LYS B 1 207 ? -1.129 4.984 20.609 1 90.31 207 LYS B C 1
ATOM 3493 O O . LYS B 1 207 ? -0.295 5.629 21.25 1 90.31 207 LYS B O 1
ATOM 3498 N N . LEU B 1 208 ? -2.004 5.461 19.781 1 95.19 208 LEU B N 1
ATOM 3499 C CA . LEU B 1 208 ? -2.094 6.91 19.656 1 95.19 208 LEU B CA 1
ATOM 3500 C C . LEU B 1 208 ? -2.738 7.52 20.906 1 95.19 208 LEU B C 1
ATOM 3502 O O . LEU B 1 208 ? -3.719 6.984 21.422 1 95.19 208 LEU B O 1
ATOM 3506 N N . GLU B 1 209 ? -2.105 8.516 21.406 1 93.12 209 GLU B N 1
ATOM 3507 C CA . GLU B 1 209 ? -2.686 9.352 22.453 1 93.12 209 GLU B CA 1
ATOM 3508 C C . GLU B 1 209 ? -3.051 10.734 21.922 1 93.12 209 GLU B C 1
ATOM 3510 O O . GLU B 1 209 ? -2.186 11.602 21.781 1 93.12 209 GLU B O 1
ATOM 3515 N N . LEU B 1 210 ? -4.316 10.844 21.703 1 96 210 LEU B N 1
ATOM 3516 C CA . LEU B 1 210 ? -4.773 12.062 21.031 1 96 210 LEU B CA 1
ATOM 3517 C C . LEU B 1 210 ? -5.785 12.805 21.906 1 96 210 LEU B C 1
ATOM 3519 O O . LEU B 1 210 ? -6.586 12.18 22.609 1 96 210 LEU B O 1
ATOM 3523 N N . ASP B 1 211 ? -5.816 14.172 21.859 1 95.69 211 ASP B N 1
ATOM 3524 C CA . ASP B 1 211 ? -6.746 14.977 22.641 1 95.69 211 ASP B CA 1
ATOM 3525 C C . ASP B 1 211 ? -7.672 15.789 21.734 1 95.69 211 ASP B C 1
ATOM 3527 O O . ASP B 1 211 ? -8.422 16.641 22.219 1 95.69 211 ASP B O 1
ATOM 3531 N N . TYR B 1 212 ? -7.637 15.5 20.469 1 97.5 212 TYR B N 1
ATOM 3532 C CA . TYR B 1 212 ? -8.406 16.359 19.578 1 97.5 212 TYR B CA 1
ATOM 3533 C C .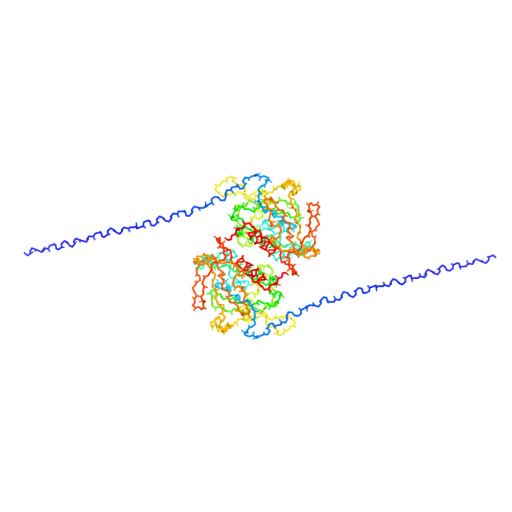 TYR B 1 212 ? -9.422 15.562 18.781 1 97.5 212 TYR B C 1
ATOM 3535 O O . TYR B 1 212 ? -10.125 16.109 17.938 1 97.5 212 TYR B O 1
ATOM 3543 N N . THR B 1 213 ? -9.508 14.25 18.922 1 97.88 213 THR B N 1
ATOM 3544 C CA . THR B 1 213 ? -10.453 13.422 18.188 1 97.88 213 THR B CA 1
ATOM 3545 C C . THR B 1 213 ? -11.719 13.188 19 1 97.88 213 THR B C 1
ATOM 3547 O O . THR B 1 213 ? -11.703 13.297 20.219 1 97.88 213 THR B O 1
ATOM 3550 N N . ASP B 1 214 ? -12.812 12.859 18.297 1 97.25 214 ASP B N 1
ATOM 3551 C CA . ASP B 1 214 ? -14.125 12.688 18.906 1 97.25 214 ASP B CA 1
ATOM 3552 C C . ASP B 1 214 ? -14.391 11.219 19.234 1 97.25 214 ASP B C 1
ATOM 3554 O O . ASP B 1 214 ? -15.055 10.914 20.219 1 97.25 214 ASP B O 1
ATOM 3558 N N . GLU B 1 215 ? -13.938 10.328 18.391 1 97.31 215 GLU B N 1
ATOM 3559 C CA . GLU B 1 215 ? -14.242 8.906 18.516 1 97.31 215 GLU B CA 1
ATOM 3560 C C . GLU B 1 215 ? -13.094 8.047 18 1 97.31 215 GLU B C 1
ATOM 3562 O O . GLU B 1 215 ? -12.422 8.414 17.031 1 97.31 215 GLU B O 1
ATOM 3567 N N . GLU B 1 216 ? -12.875 6.914 18.656 1 98.12 216 GLU B N 1
ATOM 3568 C CA . GLU B 1 216 ? -11.938 5.895 18.188 1 98.12 216 GLU B CA 1
ATOM 3569 C C . GLU B 1 216 ? -12.672 4.711 17.578 1 98.12 216 GLU B C 1
ATOM 3571 O O . GLU B 1 216 ? -13.617 4.176 18.156 1 98.12 216 GLU B O 1
ATOM 3576 N N . VAL B 1 217 ? -12.281 4.324 16.422 1 98.38 217 VAL B N 1
ATOM 3577 C CA . VAL B 1 217 ? -12.992 3.244 15.75 1 98.38 217 VAL B CA 1
ATOM 3578 C C . VAL B 1 217 ? -11.992 2.244 15.18 1 98.38 217 VAL B C 1
ATOM 3580 O O . VAL B 1 217 ? -10.867 2.611 14.836 1 98.38 217 VAL B O 1
ATOM 3583 N N . ALA B 1 218 ? -12.344 0.985 15.156 1 98.38 218 ALA B N 1
ATOM 3584 C CA . ALA B 1 218 ? -11.719 -0.019 14.297 1 98.38 218 ALA B CA 1
ATOM 3585 C C . ALA B 1 218 ? -12.445 -0.138 12.961 1 98.38 218 ALA B C 1
ATOM 3587 O O . ALA B 1 218 ? -13.672 0.027 12.898 1 98.38 218 ALA B O 1
ATOM 3588 N N . ILE B 1 219 ? -11.68 -0.408 11.922 1 98.38 219 ILE B N 1
ATOM 3589 C CA . ILE B 1 219 ? -12.359 -0.519 10.641 1 98.38 219 ILE B CA 1
ATOM 3590 C C . ILE B 1 219 ? -12.219 -1.942 10.102 1 98.38 219 ILE B C 1
ATOM 3592 O O . ILE B 1 219 ? -12.531 -2.209 8.938 1 98.38 219 ILE B O 1
ATOM 3596 N N . SER B 1 220 ? -11.656 -2.842 10.836 1 98.06 220 SER B N 1
ATOM 3597 C CA . SER B 1 220 ? -11.492 -4.254 10.516 1 98.06 220 SER B CA 1
ATOM 3598 C C . SER B 1 220 ? -11.445 -5.109 11.781 1 98.06 220 SER B C 1
ATOM 3600 O O . SER B 1 220 ? -10.977 -4.652 12.828 1 98.06 220 SER B O 1
ATOM 3602 N N . GLN B 1 221 ? -11.906 -6.32 11.664 1 96.56 221 GLN B N 1
ATOM 3603 C CA . GLN B 1 221 ? -11.789 -7.277 12.758 1 96.56 221 GLN B CA 1
ATOM 3604 C C . GLN B 1 221 ? -10.398 -7.898 12.805 1 96.56 221 GLN B C 1
ATOM 3606 O O . GLN B 1 221 ? -10.086 -8.664 13.719 1 96.56 221 GLN B O 1
ATOM 3611 N N . TYR B 1 222 ? -9.625 -7.594 11.812 1 96.62 222 TYR B N 1
ATOM 3612 C CA . TYR B 1 222 ? -8.227 -8.008 11.742 1 96.62 222 TYR B CA 1
ATOM 3613 C C . TYR B 1 222 ? -7.297 -6.801 11.852 1 96.62 222 TYR B C 1
ATOM 3615 O O . TYR B 1 222 ? -7.637 -5.703 11.406 1 96.62 222 TYR B O 1
ATOM 3623 N N . PRO B 1 223 ? -6.133 -7.016 12.523 1 96.44 223 PRO B N 1
ATOM 3624 C CA . PRO B 1 223 ? -5.152 -5.926 12.492 1 96.44 223 PRO B CA 1
ATOM 3625 C C . PRO B 1 223 ? -4.754 -5.535 11.07 1 96.44 223 PRO B C 1
ATOM 3627 O O . PRO B 1 223 ? -4.641 -6.398 10.195 1 96.44 223 PRO B O 1
ATOM 3630 N N . LEU B 1 224 ? -4.641 -4.277 10.859 1 98.06 224 LEU B N 1
ATOM 3631 C CA . LEU B 1 224 ? -4.242 -3.746 9.562 1 98.06 224 LEU B CA 1
ATOM 3632 C C . LEU B 1 224 ? -2.92 -2.994 9.664 1 98.06 224 LEU B C 1
ATOM 3634 O O . LEU B 1 224 ? -2.617 -2.4 10.703 1 98.06 224 LEU B O 1
ATOM 3638 N N . SER B 1 225 ? -2.156 -3.053 8.562 1 98.25 225 SER B N 1
ATOM 3639 C CA . SER B 1 225 ? -1.082 -2.072 8.453 1 98.25 225 SER B CA 1
ATOM 3640 C C . SER B 1 225 ? -1.636 -0.662 8.281 1 98.25 225 SER B C 1
ATOM 3642 O O . SER B 1 225 ? -2.791 -0.488 7.891 1 98.25 225 SER B O 1
ATOM 3644 N N . ALA B 1 226 ? -0.781 0.313 8.562 1 98.62 226 ALA B N 1
ATOM 3645 C CA . ALA B 1 226 ? -1.184 1.703 8.367 1 98.62 226 ALA B CA 1
ATOM 3646 C C . ALA B 1 226 ? -1.521 1.973 6.902 1 98.62 226 ALA B C 1
ATOM 3648 O O . ALA B 1 226 ? -2.508 2.648 6.602 1 98.62 226 ALA B O 1
ATOM 3649 N N . ALA B 1 227 ? -0.747 1.441 5.984 1 98.81 227 ALA B N 1
ATOM 3650 C CA . ALA B 1 227 ? -0.968 1.635 4.555 1 98.81 227 ALA B CA 1
ATOM 3651 C C . ALA B 1 227 ? -2.299 1.026 4.117 1 98.81 227 ALA B C 1
ATOM 3653 O O . ALA B 1 227 ? -3.059 1.65 3.373 1 98.81 227 ALA B O 1
ATOM 3654 N N . LEU B 1 228 ? -2.541 -0.163 4.57 1 98.75 228 LEU B N 1
ATOM 3655 C CA . LEU B 1 228 ? -3.805 -0.806 4.23 1 98.75 228 LEU B CA 1
ATOM 3656 C C . LEU B 1 228 ? -4.98 -0.049 4.84 1 98.75 228 LEU B C 1
ATOM 3658 O O . LEU B 1 228 ? -6.051 0.034 4.23 1 98.75 228 LEU B O 1
ATOM 3662 N N . THR B 1 229 ? -4.824 0.474 6.07 1 98.81 229 THR B N 1
ATOM 3663 C CA . THR B 1 229 ? -5.844 1.323 6.676 1 98.81 229 THR B CA 1
ATOM 3664 C C . THR B 1 229 ? -6.148 2.521 5.781 1 98.81 229 THR B C 1
ATOM 3666 O O . THR B 1 229 ? -7.316 2.822 5.516 1 98.81 229 THR B O 1
ATOM 3669 N N . CYS B 1 230 ? -5.117 3.162 5.262 1 98.94 230 CYS B N 1
ATOM 3670 C CA . CYS B 1 230 ? -5.285 4.297 4.359 1 98.94 230 CYS B CA 1
ATOM 3671 C C . CYS B 1 230 ? -6.07 3.893 3.117 1 98.94 230 CYS B C 1
ATOM 3673 O O . CYS B 1 230 ? -6.996 4.594 2.709 1 98.94 230 CYS B O 1
ATOM 3675 N N . ALA B 1 231 ? -5.699 2.754 2.555 1 98.88 231 ALA B N 1
ATOM 3676 C CA . ALA B 1 231 ? -6.359 2.283 1.34 1 98.88 231 ALA B CA 1
ATOM 3677 C C . ALA B 1 231 ? -7.836 2 1.591 1 98.88 231 ALA B C 1
ATOM 3679 O O . ALA B 1 231 ? -8.695 2.393 0.795 1 98.88 231 ALA B O 1
ATOM 3680 N N . LYS B 1 232 ? -8.141 1.356 2.709 1 98.75 232 LYS B N 1
ATOM 3681 C CA . LYS B 1 232 ? -9.516 0.979 3.02 1 98.75 232 LYS B CA 1
ATOM 3682 C C . LYS B 1 232 ? -10.359 2.207 3.34 1 98.75 232 LYS B C 1
ATOM 3684 O O . LYS B 1 232 ? -11.516 2.301 2.914 1 98.75 232 LYS B O 1
ATOM 3689 N N . ILE B 1 233 ? -9.781 3.152 4.094 1 98.88 233 ILE B N 1
ATOM 3690 C CA . ILE B 1 233 ? -10.5 4.383 4.422 1 98.88 233 ILE B CA 1
ATOM 3691 C C . ILE B 1 233 ? -10.836 5.141 3.139 1 98.88 233 ILE B C 1
ATOM 3693 O O . ILE B 1 233 ? -11.984 5.531 2.926 1 98.88 233 ILE B O 1
ATOM 3697 N N . CYS B 1 234 ? -9.852 5.289 2.262 1 98.81 234 CYS B N 1
ATOM 3698 C CA . CYS B 1 234 ? -10.109 5.984 1.003 1 98.81 234 CYS B CA 1
ATOM 3699 C C . CYS B 1 234 ? -11.172 5.258 0.19 1 98.81 234 CYS B C 1
ATOM 3701 O O . CYS B 1 234 ? -12.094 5.887 -0.336 1 98.81 234 CYS B O 1
ATOM 3703 N N . SER B 1 235 ? -11.078 3.936 0.121 1 98.31 235 SER B N 1
ATOM 3704 C CA . SER B 1 235 ? -12.047 3.156 -0.646 1 98.31 235 SER B CA 1
ATOM 3705 C C . SER B 1 235 ? -13.461 3.32 -0.09 1 98.31 235 SER B C 1
ATOM 3707 O O . SER B 1 235 ? -14.422 3.422 -0.85 1 98.31 235 SER B O 1
ATOM 3709 N N . GLY B 1 236 ? -13.562 3.322 1.207 1 98 236 GLY B N 1
ATOM 3710 C CA . GLY B 1 236 ? -14.859 3.531 1.83 1 98 236 GLY B CA 1
ATOM 3711 C C . GLY B 1 236 ? -15.469 4.883 1.502 1 98 236 GLY B C 1
ATOM 3712 O O . GLY B 1 236 ? -16.656 4.977 1.213 1 98 236 GLY B O 1
ATOM 3713 N N . PHE B 1 237 ? -14.664 5.891 1.572 1 98.44 237 PHE B N 1
ATOM 3714 C CA . PHE B 1 237 ? -15.148 7.234 1.268 1 98.44 237 PHE B CA 1
ATOM 3715 C C . PHE B 1 237 ? -15.492 7.363 -0.211 1 98.44 237 PHE B C 1
ATOM 3717 O O . PHE B 1 237 ? -16.469 8.016 -0.568 1 98.44 237 PHE B O 1
ATOM 3724 N N . GLU B 1 238 ? -14.648 6.758 -1.086 1 98.19 238 GLU B N 1
ATOM 3725 C CA . GLU B 1 238 ? -14.961 6.723 -2.512 1 98.19 238 GLU B CA 1
ATOM 3726 C C . GLU B 1 238 ? -16.344 6.109 -2.756 1 98.19 238 GLU B C 1
ATOM 3728 O O . GLU B 1 238 ? -17.156 6.668 -3.494 1 98.19 238 GLU B O 1
ATOM 3733 N N . GLU B 1 239 ? -16.562 5.035 -2.113 1 96.56 239 GLU B N 1
ATOM 3734 C CA . GLU B 1 239 ? -17.844 4.352 -2.248 1 96.56 239 GLU B CA 1
ATOM 3735 C C . GLU B 1 239 ? -19 5.238 -1.783 1 96.56 239 GLU B C 1
ATOM 3737 O O . GLU B 1 239 ? -19.984 5.402 -2.498 1 96.56 239 GLU B O 1
ATOM 3742 N N . ALA B 1 240 ? -18.844 5.824 -0.684 1 97.06 240 ALA B N 1
ATOM 3743 C CA . ALA B 1 240 ? -19.906 6.641 -0.09 1 97.06 240 ALA B CA 1
ATOM 3744 C C . ALA B 1 240 ? -20.156 7.895 -0.924 1 97.06 240 ALA B C 1
ATOM 3746 O O . ALA B 1 240 ? -21.297 8.375 -0.998 1 97.06 240 ALA B O 1
ATOM 3747 N N . TRP B 1 241 ? -19.125 8.383 -1.555 1 97 241 TRP B N 1
ATOM 3748 C CA . TRP B 1 241 ? -19.25 9.664 -2.25 1 97 241 TRP B CA 1
ATOM 3749 C C . TRP B 1 241 ? -19.359 9.453 -3.756 1 97 241 TRP B C 1
ATOM 3751 O O . TRP B 1 241 ? -19.281 10.406 -4.531 1 97 241 TRP B O 1
ATOM 3761 N N . GLY B 1 242 ? -19.469 8.242 -4.23 1 95.44 242 GLY B N 1
ATOM 3762 C CA . GLY B 1 242 ? -19.766 7.93 -5.617 1 95.44 242 GLY B CA 1
ATOM 3763 C C . GLY B 1 242 ? -18.578 8.109 -6.535 1 95.44 242 GLY B C 1
ATOM 3764 O O . GLY B 1 242 ? -18.719 8.539 -7.68 1 95.44 242 GLY B O 1
ATOM 3765 N N . ILE B 1 243 ? -17.406 7.863 -5.957 1 95.44 243 ILE B N 1
ATOM 3766 C CA . ILE B 1 243 ? -16.172 7.906 -6.742 1 95.44 243 ILE B CA 1
ATOM 3767 C C . ILE B 1 243 ? -15.758 6.488 -7.125 1 95.44 243 ILE B C 1
ATOM 3769 O O . ILE B 1 243 ? -15.586 5.629 -6.258 1 95.44 243 ILE B O 1
ATOM 3773 N N . HIS B 1 244 ? -15.688 6.207 -8.383 1 88.81 244 HIS B N 1
ATOM 3774 C CA . HIS B 1 244 ? -15.359 4.844 -8.797 1 88.81 244 HIS B CA 1
ATOM 3775 C C . HIS B 1 244 ? -14.297 4.844 -9.883 1 88.81 244 HIS B C 1
ATOM 3777 O O . HIS B 1 244 ? -14.328 5.68 -10.789 1 88.81 244 HIS B O 1
#

pLDDT: mean 84.95, std 24.14, range [20.39, 98.94]

InterPro domains:
  IPR005304 Ribosomal biogenesis, methyltransferase, EMG1/NEP1 [PF03587] (44-238)
  IPR005304 Ribosomal biogenesis, methyltransferase, EMG1/NEP1 [PTHR12636] (15-243)
  IPR005304 Ribosomal biogenesis, methyltransferase, EMG1/NEP1 [cd18088] (42-238)
  IPR029026 tRNA (guanine-N1-)-methyltransferase, N-terminal [G3DSA:3.40.1280.10] (42-244)
  IPR029028 Alpha/beta knot methyltransferases [SSF75217] (28-243)

Nearest PDB structures (foldseek):
  3oin-assembly1_A  TM=9.394E-01  e=5.149E-29  Saccharomyces cerevisiae
  3oii-assembly1_A  TM=9.518E-01  e=4.040E-28  Saccharomyces cerevisiae
  5jpq-assembly1_e  TM=9.275E-01  e=4.330E-27  Thermochaetoides thermophila
  5wyk-assembly1_E2  TM=9.247E-01  e=1.332E-26  Saccharomyces cerevisiae S288C
  6zqg-assembly1_JG  TM=9.354E-01  e=7.758E-24  Saccharomyces cerevisiae S288C

Foldseek 3Di:
DPPPPPVVCPPDPPPPPPPPCPPPPPPVPLPQPDPPLWFAAEEEEAEAQQFDWDQDPVGIWTQALPPCVVVCVVVVHDRQSRHNVLVLLQVVLQLVFLRLVNNRYWYWYQHNVGWIKTFGSPDDQDPDPVVNRVVSRVCVVVQFDADPVDRDTRMGTDDDDVLVVHRPPAAAEEEDLPFPAEAALLVQQAPDRGYHYYYFHSHDDDDDDDDRHDGYYYHDNDDDRSSVVSNRNSVSNCVRVVND/DPPPPPPPCPPPPPPPPPPPCPPPPPPVPLPQPDPPLWFAAEEEEAEAQQFDWDQDPVGIWTQALPPCVVVCVVVVHDRQSRHNVLVLLQVVLQLVFLRLVNNRYWYWYQHNVGWIKTFGSPDDQDPDPVVNRVVSRVCVVVQFDADPVDRDTRMGTDDDDPLVVHRPPAAAEEEDLPFPAEAALLVQQAPDRGYHYYYFHSHPDDDDDDDRHDGYYYHDNDDDRSSVVSNRNSVSNCVRVVND

Organism: Holothuria leucospilota (NCBI:txid206669)

Sequence (488 aa):
MRNGKVTVNMAARSSQEAELDESPTSTKIIKTIHEKNEDKRLIVILENASLETIKTKDGFELLNCDRLKGLLKKHKLDPAKYRPDIAHQCLLMLFDSPLNRAGLLQVFVHTTNNALIQISPQTRIPRTMDRFSGLMVQLLHKLSIHASNGPQKLMKIIKNPVSSHLPVGCKKYSTSFAAKKCVKPHELAAGVNEPVVVVIGAMAHGKLELDYTDEEVAISQYPLSAALTCAKICSGFEEAWGIHMRNGKVTVNMAARSSQEAELD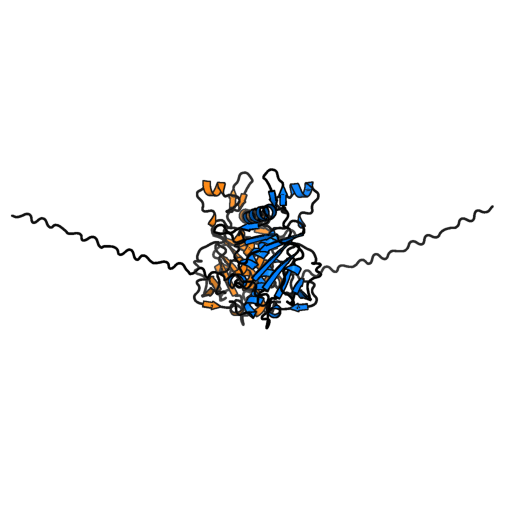ESPTSTKIIKTIHEKNEDKRLIVILENASLETIKTKDGFELLNCDRLKGLLKKHKLDPAKYRPDIAHQCLLMLFDSPLNRAGLLQVFVHTTNNALIQISPQTRIPRTMDRFSGLMVQLLHKLSIHASNGPQKLMKIIKNPVSSHLPVGCKKYSTSFAAKKCVKPHELAAGVNEPVVVVIGAMAHGKLELDYTDEEVAISQYPLSAALTCAKICSGFEEAWGIH

Radius of gyration: 27.5 Å; Cα contacts (8 Å, |Δi|>4): 912; chains: 2; bounding box: 56×58×167 Å

Secondary structure (DSSP, 8-state):
------------------------------------TTS--EEEEEEEE---EEEETTEEEE--TTTTHHHHHHTT--GGG--HHHHHHHHHHHHTSHHHHTT-EEEEEEETTS-EEEE-TT----SSHHHHHHHHHHHHHHSEEE-TTSS-EEEEEEPSPGGGGSPTT-EEEEE-TT-SEE--GGGGTTT--S-EEEEEE-SSS-----SS-SEEEES-SS---HHHHHHHHHHHHHHHHT--/------------------------------------TTS--EEEEEEEE---EEEETTEEEE--TTTTHHHHHHTT--GGG--HHHHHHHHHHHHTSHHHHTT-EEEEEEETTS-EEEE-TT----SSHHHHHHHHHHHHHHSEEE-TTSS-EEEEEEPSPGGGGSPTT-EEEEE-TT-SEE--GGGGTTT--S-EEEEEE-SSS-----SS-SEEEES-SS---HHHHHHHHHHHHHHHHT--

Solvent-accessible surface area (backbone atoms only — not comparable to full-atom values): 27740 Å² total; per-residue (Å²): 138,81,82,74,79,78,74,78,74,76,75,76,80,77,76,77,75,75,73,74,74,74,67,74,73,74,69,71,72,65,63,70,70,65,74,64,74,56,49,56,30,43,34,38,35,32,37,47,18,26,78,47,72,42,82,51,100,92,38,73,39,54,46,35,44,74,85,35,43,67,60,28,54,72,69,70,43,65,45,78,64,25,42,38,62,46,42,51,46,24,48,49,35,44,62,50,27,62,42,26,68,70,47,33,41,42,45,35,39,32,27,70,84,71,47,32,35,43,42,38,69,82,45,78,75,57,89,46,68,68,55,34,37,53,50,50,44,47,29,74,71,65,40,43,36,63,43,92,89,47,87,53,63,32,31,34,61,51,77,82,58,71,74,80,76,51,57,84,87,46,53,29,35,33,55,35,72,83,33,88,46,72,45,58,44,29,66,81,33,50,94,55,69,42,38,38,36,41,34,40,56,18,53,86,74,86,76,90,86,77,90,80,58,78,46,59,30,9,65,39,78,46,76,64,50,51,30,53,47,39,40,47,42,46,51,16,36,19,58,51,70,74,50,85,137,80,75,73,76,78,74,76,76,76,76,78,77,77,75,77,74,75,73,73,73,72,66,74,72,74,70,73,70,63,63,70,70,66,74,62,73,56,51,56,30,43,33,38,34,33,37,47,18,26,76,48,71,43,82,51,98,90,40,74,38,54,46,35,44,75,85,35,43,69,61,29,56,74,69,72,43,66,47,79,65,26,42,39,62,45,39,51,46,25,50,50,34,45,61,49,26,63,41,27,68,69,45,33,42,41,44,35,40,32,28,69,84,70,48,34,35,43,43,38,69,82,44,80,75,60,87,45,68,67,56,34,36,52,50,50,45,47,29,72,71,64,40,43,36,62,43,92,91,49,87,51,64,32,32,33,60,50,76,80,58,72,74,80,77,50,55,82,88,47,54,29,35,32,55,35,71,82,32,88,46,71,45,58,44,30,66,81,33,51,96,55,69,42,37,36,35,43,34,40,56,19,54,87,75,85,76,89,86,77,92,78,60,77,44,60,29,10,66,38,78,45,76,64,49,51,31,54,47,39,39,47,42,46,50,15,37,18,59,51,69,72,51,84